Protein AF-A0A378JVA6-F1 (afdb_monomer_lite)

Secondary structure (DSSP, 8-state):
-----HHHHHHHHHHHHHHTT-HHHHHHHHHS-TTGGGT---HHHHHHHHHHHHHHHHHHHHH-TTTHHHHHTTTHHHHSSTT--TT----HHHHHHHHHH-HHHHHHHHHHTTTHHHHHHHHTT-HHHHHHHHHH-HHHHHHHHHSGGGHHHHHHHHTT-HHHHHHHHHH-GGGHHHHHTHHHHHHHHHHHHTT-HHHHHHHHTTS-HHHHHHHHHHHHHHTTTTT-HHHHHHHHHHTGGGHHHHHHHHHHHHHHHS-HHHHHHHHHHHTT-HHHHHHHHHHHHHHHHHHT-HHHHHHHHHHHHHHHHHHTT-HHHHHHHTT--HHHHHHHHHH-HHHHHHH-TTSHHHHHHHHHH---HHHHHHHHHHHHHHHHHSS-HHHHHHHHHHHHHH--TT--HHHHHHHHHHHHHTTSS--HHHHHHHHHHHHHHHHH-TT--HHHHHHHHHHHHHHHH-GGGGGGTTTT-S-TT--THHHHHHHHHHHHHHHHHH-TTS-EEEEETT-TTHHHHHHHHHHHHHHHSEEEEEEEETTEEEEEEEEEEEETTEEEEEEEESS----SSS-HHHHHHHHHHHHHHHHHHHT-SEEEEEEEE----TT---HHHHHHHHHHHHHHHHHTT---SEEEEEEEEETTEEEEEEEE-HHHHHHHSTT-------------------HHHHHHHHHHHHHHHTT-----PPPP-------TTTTTTTTSS--

Organism: NCBI:txid39962

Structure (mmCIF, N/CA/C/O backbone):
data_AF-A0A378JVA6-F1
#
_entry.id   AF-A0A378JVA6-F1
#
loop_
_atom_site.group_PDB
_atom_site.id
_atom_site.type_symbol
_atom_site.label_atom_id
_atom_site.label_alt_id
_atom_site.label_comp_id
_atom_site.label_asym_id
_atom_site.label_entity_id
_atom_site.label_seq_id
_atom_site.pdbx_PDB_ins_code
_atom_site.Cartn_x
_atom_site.Cartn_y
_atom_site.Cartn_z
_atom_site.occupancy
_atom_site.B_iso_or_equiv
_atom_site.auth_seq_id
_atom_site.auth_comp_id
_atom_site.auth_asym_id
_atom_site.auth_atom_id
_atom_site.pdbx_PDB_model_num
ATOM 1 N N . MET A 1 1 ? 30.361 34.821 -40.010 1.00 33.16 1 MET A N 1
ATOM 2 C CA . MET A 1 1 ? 30.694 36.240 -40.259 1.00 33.16 1 MET A CA 1
ATOM 3 C C . MET A 1 1 ? 29.566 36.890 -41.041 1.00 33.16 1 MET A C 1
ATOM 5 O O . MET A 1 1 ? 29.416 36.610 -42.217 1.00 33.16 1 MET A O 1
ATOM 9 N N . PHE A 1 2 ? 28.768 37.726 -40.385 1.00 26.98 2 PHE A N 1
ATOM 10 C CA . PHE A 1 2 ? 27.860 38.675 -41.024 1.00 26.98 2 PHE A CA 1
ATOM 11 C C . PHE A 1 2 ? 27.846 39.904 -40.111 1.00 26.98 2 PHE A C 1
ATOM 13 O O . PHE A 1 2 ? 27.237 39.877 -39.045 1.00 26.98 2 PHE A O 1
ATOM 20 N N . THR A 1 3 ? 28.576 40.959 -40.468 1.00 34.12 3 THR A N 1
ATOM 21 C CA . THR A 1 3 ? 28.448 42.276 -39.829 1.00 34.12 3 THR A CA 1
ATOM 22 C C . THR A 1 3 ? 27.123 42.878 -40.288 1.00 34.12 3 THR A C 1
ATOM 24 O O . THR A 1 3 ? 27.054 43.657 -41.235 1.00 34.12 3 THR A O 1
ATOM 27 N N . ILE A 1 4 ? 26.032 42.439 -39.662 1.00 40.19 4 ILE A N 1
ATOM 28 C CA . ILE A 1 4 ? 24.699 42.987 -39.901 1.00 40.19 4 ILE A CA 1
ATOM 29 C C . ILE A 1 4 ? 24.557 44.230 -39.028 1.00 40.19 4 ILE A C 1
ATOM 31 O O . ILE A 1 4 ? 24.723 44.186 -37.812 1.00 40.19 4 ILE A O 1
ATOM 35 N N . ASN A 1 5 ? 24.265 45.348 -39.685 1.00 45.47 5 ASN A N 1
ATOM 36 C CA . ASN A 1 5 ? 24.016 46.646 -39.075 1.00 45.47 5 ASN A CA 1
ATOM 37 C C . ASN A 1 5 ? 22.934 46.519 -37.980 1.00 45.47 5 ASN A C 1
ATOM 39 O O . ASN A 1 5 ? 21.790 46.167 -38.278 1.00 45.47 5 ASN A O 1
ATOM 43 N N . SER A 1 6 ? 23.294 46.792 -36.720 1.00 47.41 6 SER A N 1
ATOM 44 C CA . SER A 1 6 ? 22.447 46.604 -35.526 1.00 47.41 6 SER A CA 1
ATOM 45 C C . SER A 1 6 ? 21.087 47.305 -35.624 1.00 47.41 6 SER A C 1
ATOM 47 O O . SER A 1 6 ? 20.092 46.831 -35.071 1.00 47.41 6 SER A O 1
ATOM 49 N N . LYS A 1 7 ? 21.013 48.386 -36.407 1.00 53.53 7 LYS A N 1
ATOM 50 C CA . LYS A 1 7 ? 19.783 49.137 -36.676 1.00 53.53 7 LYS A CA 1
ATOM 51 C C . LYS A 1 7 ? 18.721 48.298 -37.401 1.00 53.53 7 LYS A C 1
ATOM 53 O O . LYS A 1 7 ? 17.553 48.345 -37.026 1.00 53.53 7 LYS A O 1
ATOM 58 N N . ASN A 1 8 ? 19.133 47.464 -38.359 1.00 60.69 8 ASN A N 1
ATOM 59 C CA . ASN A 1 8 ? 18.214 46.626 -39.138 1.00 60.69 8 ASN A CA 1
ATOM 60 C C . ASN A 1 8 ? 17.672 45.447 -38.317 1.00 60.69 8 ASN A C 1
ATOM 62 O O . ASN A 1 8 ? 16.541 45.010 -38.535 1.00 60.69 8 ASN A O 1
ATOM 66 N N . ILE A 1 9 ? 18.455 44.946 -37.355 1.00 64.12 9 ILE A N 1
ATOM 67 C CA . ILE A 1 9 ? 18.028 43.874 -36.445 1.00 64.12 9 ILE A CA 1
ATOM 68 C C . ILE A 1 9 ? 16.976 44.408 -35.482 1.00 64.12 9 ILE A C 1
ATOM 70 O O . ILE A 1 9 ? 15.923 43.794 -35.362 1.00 64.12 9 ILE A O 1
ATOM 74 N N . LYS A 1 10 ? 17.213 45.569 -34.856 1.00 71.25 10 LYS A N 1
ATOM 75 C CA . LYS A 1 10 ? 16.255 46.191 -33.931 1.00 71.25 10 LYS A CA 1
ATOM 76 C C . LYS A 1 10 ? 14.887 46.398 -34.585 1.00 71.25 10 LYS A C 1
ATOM 78 O O . LYS A 1 10 ? 13.867 46.046 -34.003 1.00 71.25 10 LYS A O 1
ATOM 83 N N . GLU A 1 11 ? 14.872 46.907 -35.813 1.00 75.06 11 GLU A N 1
ATOM 84 C CA . GLU A 1 11 ? 13.639 47.181 -36.556 1.00 75.06 11 GLU A CA 1
ATOM 85 C C . GLU A 1 11 ? 12.933 45.894 -37.019 1.00 75.06 11 GLU A C 1
ATOM 87 O O . GLU A 1 11 ? 11.714 45.764 -36.902 1.00 75.06 11 GLU A O 1
ATOM 92 N N . SER A 1 12 ? 13.694 44.887 -37.458 1.00 71.12 12 SER A N 1
ATOM 93 C CA . SER A 1 12 ? 13.138 43.577 -37.824 1.00 71.12 12 SER A CA 1
ATOM 94 C C . SER A 1 12 ? 12.568 42.836 -36.611 1.00 71.12 12 SER A C 1
ATOM 96 O O . SER A 1 12 ? 11.476 42.274 -36.692 1.00 71.12 12 SER A O 1
ATOM 98 N N . LEU A 1 13 ? 13.264 42.872 -35.471 1.00 66.31 13 LEU A N 1
ATOM 99 C CA . LEU A 1 13 ? 12.830 42.233 -34.229 1.00 66.31 13 LEU A CA 1
ATOM 100 C C . LEU A 1 13 ? 11.589 42.916 -33.649 1.00 66.31 13 LEU A C 1
ATOM 102 O O . LEU A 1 13 ? 10.654 42.234 -33.241 1.00 66.31 13 LEU A O 1
ATOM 106 N N . PHE A 1 14 ? 11.546 44.250 -33.691 1.00 78.06 14 PHE A N 1
ATOM 107 C CA . PHE A 1 14 ? 10.376 45.040 -33.310 1.00 78.06 14 PHE A CA 1
ATOM 108 C C . PHE A 1 14 ? 9.136 44.628 -34.116 1.00 78.06 14 PHE A C 1
ATOM 110 O O . PHE A 1 14 ? 8.078 44.357 -33.550 1.00 78.06 14 PHE A O 1
ATOM 117 N N . ASN A 1 15 ? 9.282 44.476 -35.434 1.00 71.81 15 ASN A N 1
ATOM 118 C CA . ASN A 1 15 ? 8.188 44.047 -36.304 1.00 71.81 15 ASN A CA 1
ATOM 119 C C . ASN A 1 15 ? 7.745 42.596 -36.043 1.00 71.81 15 ASN A C 1
ATOM 121 O O . ASN A 1 15 ? 6.556 42.293 -36.141 1.00 71.81 15 ASN A O 1
ATOM 125 N N . VAL A 1 16 ? 8.667 41.693 -35.692 1.00 70.31 16 VAL A N 1
ATOM 126 C CA . VAL A 1 16 ? 8.324 40.312 -35.306 1.00 70.31 16 VAL A CA 1
ATOM 127 C C . VAL A 1 16 ? 7.597 40.273 -33.959 1.00 70.31 16 VAL A C 1
ATOM 129 O O . VAL A 1 16 ? 6.631 39.522 -33.823 1.00 70.31 16 VAL A O 1
ATOM 132 N N . LEU A 1 17 ? 8.014 41.083 -32.983 1.00 71.25 17 LEU A N 1
ATOM 133 C CA . LEU A 1 17 ? 7.359 41.182 -31.674 1.00 71.25 17 LEU A CA 1
ATOM 134 C C . LEU A 1 17 ? 5.923 41.697 -31.802 1.00 71.25 17 LEU A C 1
ATOM 136 O O . LEU A 1 17 ? 5.009 41.098 -31.238 1.00 71.25 17 LEU A O 1
ATOM 140 N N . LEU A 1 18 ? 5.715 42.729 -32.626 1.00 72.25 18 LEU A N 1
ATOM 141 C CA . LEU A 1 18 ? 4.381 43.250 -32.927 1.00 72.25 18 LEU A CA 1
ATOM 142 C C . LEU A 1 18 ? 3.489 42.224 -33.634 1.00 72.25 18 LEU A C 1
ATOM 144 O O . LEU A 1 18 ? 2.319 42.095 -33.290 1.00 72.25 18 LEU A O 1
ATOM 148 N N . ARG A 1 19 ? 4.026 41.459 -34.594 1.00 70.88 19 ARG A N 1
ATOM 149 C CA . ARG A 1 19 ? 3.254 40.421 -35.305 1.00 70.88 19 ARG A CA 1
ATOM 150 C C . ARG A 1 19 ? 2.833 39.248 -34.421 1.00 70.88 19 ARG A C 1
ATOM 152 O O . ARG A 1 19 ? 1.882 38.564 -34.771 1.00 70.88 19 ARG A O 1
ATOM 159 N N . ASN A 1 20 ? 3.537 39.010 -33.318 1.00 56.34 20 ASN A N 1
ATOM 160 C CA . ASN A 1 20 ? 3.193 37.978 -32.337 1.00 56.34 20 ASN A CA 1
ATOM 161 C C . ASN A 1 20 ? 2.434 38.549 -31.125 1.00 56.34 20 ASN A C 1
ATOM 163 O O . ASN A 1 20 ? 2.395 37.900 -30.084 1.00 56.34 20 ASN A O 1
ATOM 167 N N . GLU A 1 21 ? 1.888 39.767 -31.240 1.00 78.44 21 GLU A N 1
ATOM 168 C CA . GLU A 1 21 ? 1.099 40.453 -30.202 1.00 78.44 21 GLU A CA 1
ATOM 169 C C . GLU A 1 21 ? 1.834 40.660 -28.861 1.00 78.44 21 GLU A C 1
ATOM 171 O O . GLU A 1 21 ? 1.218 40.959 -27.840 1.00 78.44 21 GLU A O 1
ATOM 176 N N . ASN A 1 22 ? 3.171 40.581 -28.843 1.00 65.56 22 ASN A N 1
ATOM 177 C CA . ASN A 1 22 ? 3.966 40.849 -27.643 1.00 65.56 22 ASN A CA 1
ATOM 178 C C . ASN A 1 22 ? 4.309 42.343 -27.553 1.00 65.56 22 ASN A C 1
ATOM 180 O O . ASN A 1 22 ? 5.448 42.770 -27.762 1.00 65.56 22 ASN A O 1
ATOM 184 N N . ILE A 1 23 ? 3.266 43.138 -27.301 1.00 78.69 23 ILE A N 1
ATOM 185 C CA . ILE A 1 23 ? 3.295 44.605 -27.363 1.00 78.69 23 ILE A CA 1
ATOM 186 C C . ILE A 1 23 ? 4.269 45.184 -26.330 1.00 78.69 23 ILE A C 1
ATOM 188 O O . ILE A 1 23 ? 5.053 46.067 -26.667 1.00 78.69 23 ILE A O 1
ATOM 192 N N . GLN A 1 24 ? 4.296 44.636 -25.112 1.00 72.75 24 GLN A N 1
ATOM 193 C CA . GLN A 1 24 ? 5.167 45.122 -24.041 1.00 72.75 24 GLN A CA 1
ATOM 194 C C . GLN A 1 24 ? 6.657 44.976 -24.397 1.00 72.75 24 GLN A C 1
ATOM 196 O O . GLN A 1 24 ? 7.409 45.945 -24.318 1.00 72.75 24 GLN A O 1
ATOM 201 N N . ALA A 1 25 ? 7.082 43.804 -24.880 1.00 69.62 25 ALA A N 1
ATOM 202 C CA . ALA A 1 25 ? 8.471 43.592 -25.290 1.00 69.62 25 ALA A CA 1
ATOM 203 C C . ALA A 1 25 ? 8.845 44.414 -26.538 1.00 69.62 25 ALA A C 1
ATOM 205 O O . ALA A 1 25 ? 9.992 44.836 -26.683 1.00 69.62 25 ALA A O 1
ATOM 206 N N . ALA A 1 26 ? 7.889 44.665 -27.442 1.00 78.25 26 ALA A N 1
ATOM 207 C CA . ALA A 1 26 ? 8.103 45.556 -28.579 1.00 78.25 26 ALA A CA 1
ATOM 208 C C . ALA A 1 26 ? 8.351 47.002 -28.115 1.00 78.25 26 ALA A C 1
ATOM 210 O O . ALA A 1 26 ? 9.265 47.656 -28.616 1.00 78.25 26 ALA A O 1
ATOM 211 N N . GLU A 1 27 ? 7.578 47.501 -27.149 1.00 77.00 27 GLU A N 1
ATOM 212 C CA . GLU A 1 27 ? 7.748 48.848 -26.593 1.00 77.00 27 GLU A CA 1
ATOM 213 C C . GLU A 1 27 ? 9.054 48.999 -25.805 1.00 77.00 27 GLU A C 1
ATOM 215 O O . GLU A 1 27 ? 9.773 49.981 -26.000 1.00 77.00 27 GLU A O 1
ATOM 220 N N . GLU A 1 28 ? 9.419 48.001 -25.000 1.00 75.94 28 GLU A N 1
ATOM 221 C CA . GLU A 1 28 ? 10.712 47.949 -24.308 1.00 75.94 28 GLU A CA 1
ATOM 222 C C . GLU A 1 28 ? 11.878 47.963 -25.312 1.00 75.94 28 GLU A C 1
ATOM 224 O O . GLU A 1 28 ? 12.799 48.776 -25.194 1.00 75.94 28 GLU A O 1
ATOM 229 N N . LEU A 1 29 ? 11.800 47.150 -26.376 1.00 76.19 29 LEU A N 1
ATOM 230 C CA . LEU A 1 29 ? 12.808 47.129 -27.437 1.00 76.19 29 LEU A CA 1
ATOM 231 C C . LEU A 1 29 ? 12.879 48.471 -28.175 1.00 76.19 29 LEU A C 1
ATOM 233 O O . LEU A 1 29 ? 13.971 48.951 -28.472 1.00 76.19 29 LEU A O 1
ATOM 237 N N . LYS A 1 30 ? 11.737 49.100 -28.477 1.00 83.12 30 LYS A N 1
ATOM 238 C CA . LYS A 1 30 ? 11.675 50.401 -29.161 1.00 83.12 30 LYS A CA 1
ATOM 239 C C . LYS A 1 30 ? 12.437 51.468 -28.378 1.00 83.12 30 LYS A C 1
ATOM 241 O O . LYS A 1 30 ? 13.237 52.193 -28.977 1.00 83.12 30 LYS A O 1
ATOM 246 N N . ASN A 1 31 ? 12.244 51.495 -27.062 1.00 79.12 31 ASN A N 1
ATOM 247 C CA . ASN A 1 31 ? 12.759 52.532 -26.174 1.00 79.12 31 ASN A CA 1
ATOM 248 C C . ASN A 1 31 ? 14.213 52.303 -25.713 1.00 79.12 31 ASN A C 1
ATOM 250 O O . ASN A 1 31 ? 14.855 53.261 -25.294 1.00 79.12 31 ASN A O 1
ATOM 254 N N . ALA A 1 32 ? 14.763 51.090 -25.846 1.00 71.94 32 ALA A N 1
ATOM 255 C CA . ALA A 1 32 ? 16.140 50.783 -25.440 1.00 71.94 32 ALA A CA 1
ATOM 256 C C . ALA A 1 32 ? 17.209 51.506 -26.291 1.00 71.94 32 ALA A C 1
ATOM 258 O O . ALA A 1 32 ? 17.144 51.499 -27.531 1.00 71.94 32 ALA A O 1
ATOM 259 N N . HIS A 1 33 ? 18.230 52.092 -25.656 1.00 73.25 33 HIS A N 1
ATOM 260 C CA . HIS A 1 33 ? 19.346 52.742 -26.358 1.00 73.25 33 HIS A CA 1
ATOM 261 C C . HIS A 1 33 ? 20.242 51.695 -27.074 1.00 73.25 33 HIS A C 1
ATOM 263 O O . HIS A 1 33 ? 20.339 50.562 -26.605 1.00 73.25 33 HIS A O 1
ATOM 269 N N . PRO A 1 34 ? 20.925 52.009 -28.201 1.00 59.56 34 PRO A N 1
ATOM 270 C CA . PRO A 1 34 ? 21.742 51.029 -28.939 1.00 59.56 34 PRO A CA 1
ATOM 271 C C . PRO A 1 34 ? 22.851 50.353 -28.115 1.00 59.56 34 PRO A C 1
ATOM 273 O O . PRO A 1 34 ? 23.242 49.234 -28.430 1.00 59.56 34 PRO A O 1
ATOM 276 N N . GLU A 1 35 ? 23.333 51.015 -27.062 1.00 55.09 35 GLU A N 1
ATOM 277 C CA . GLU A 1 35 ? 24.362 50.500 -26.147 1.00 55.09 35 GLU A CA 1
ATOM 278 C C . GLU A 1 35 ? 23.767 49.658 -25.003 1.00 55.09 35 GLU A C 1
ATOM 280 O O . GLU A 1 35 ? 24.409 48.737 -24.507 1.00 55.09 35 GLU A O 1
ATOM 285 N N . GLU A 1 36 ? 22.498 49.885 -24.653 1.00 56.59 36 GLU A N 1
ATOM 286 C CA . GLU A 1 36 ? 21.727 49.072 -23.698 1.00 56.59 36 GLU A CA 1
ATOM 287 C C . GLU A 1 36 ? 21.143 47.813 -24.356 1.00 56.59 36 GLU A C 1
ATOM 289 O O . GLU A 1 36 ? 20.675 46.897 -23.681 1.00 56.59 36 GLU A O 1
ATOM 294 N N . PHE A 1 37 ? 21.213 47.734 -25.687 1.00 52.78 37 PHE A N 1
ATOM 295 C CA . PHE A 1 37 ? 20.694 46.633 -26.494 1.00 52.78 37 PHE A CA 1
ATOM 296 C C . PHE A 1 37 ? 21.297 45.270 -26.113 1.00 52.78 37 PHE A C 1
ATOM 298 O O . PHE A 1 37 ? 20.642 44.245 -26.277 1.00 52.78 37 PHE A O 1
ATOM 305 N N . ALA A 1 38 ? 22.520 45.250 -25.571 1.00 51.66 38 ALA A N 1
ATOM 306 C CA . ALA A 1 38 ? 23.167 44.041 -25.057 1.00 51.66 38 ALA A CA 1
ATOM 307 C C . ALA A 1 38 ? 22.721 43.658 -23.629 1.00 51.66 38 ALA A C 1
ATOM 309 O O . ALA A 1 38 ? 22.858 42.501 -23.244 1.00 51.66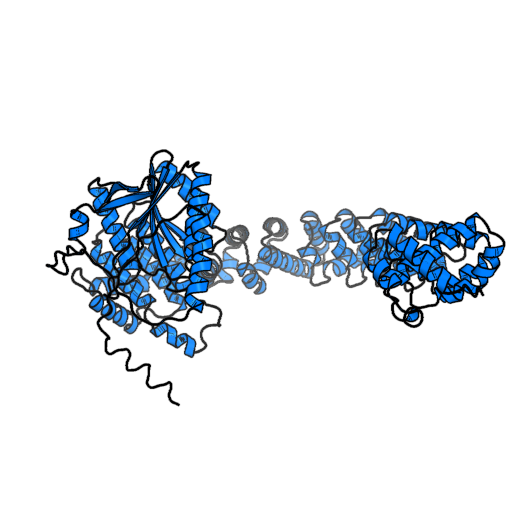 38 ALA A O 1
ATOM 310 N N . ALA A 1 39 ? 22.176 44.602 -22.854 1.00 48.22 39 ALA A N 1
ATOM 311 C CA . ALA A 1 39 ? 21.758 44.396 -21.465 1.00 48.22 39 ALA A CA 1
ATOM 312 C C . ALA A 1 39 ? 20.259 44.059 -21.326 1.00 48.22 39 ALA A C 1
ATOM 314 O O . ALA A 1 39 ? 19.874 43.384 -20.377 1.00 48.22 39 ALA A O 1
ATOM 315 N N . VAL A 1 40 ? 19.417 44.446 -22.294 1.00 49.78 40 VAL A N 1
ATOM 316 C CA . VAL A 1 40 ? 17.966 44.139 -22.33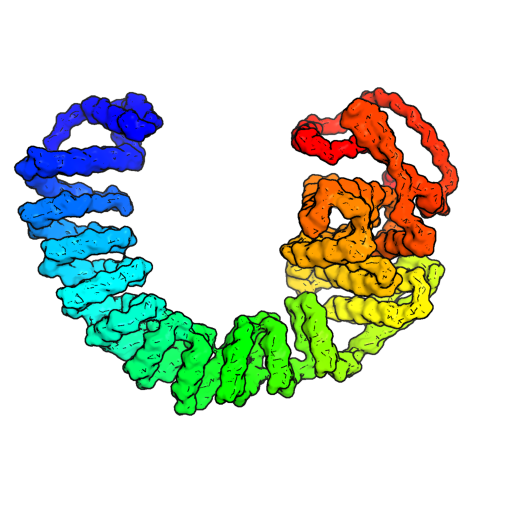0 1.00 49.78 40 VAL A CA 1
ATOM 317 C C . VAL A 1 40 ? 17.683 42.731 -22.897 1.00 49.78 40 VAL A C 1
ATOM 319 O O . VAL A 1 40 ? 16.608 42.440 -23.414 1.00 49.78 40 VAL A O 1
ATOM 322 N N . PHE A 1 41 ? 18.636 41.802 -22.801 1.00 53.22 41 PHE A N 1
ATOM 323 C CA . PHE A 1 41 ? 18.403 40.402 -23.163 1.00 53.22 41 PHE A CA 1
ATOM 324 C C . PHE A 1 41 ? 17.646 39.687 -22.040 1.00 53.22 41 PHE A C 1
ATOM 326 O O . PHE A 1 41 ? 18.218 38.937 -21.255 1.00 53.22 41 PHE A O 1
ATOM 333 N N . SER A 1 42 ? 16.334 39.914 -21.968 1.00 56.28 42 SER A N 1
ATOM 334 C CA . SER A 1 42 ? 15.452 39.041 -21.197 1.00 56.28 42 SER A CA 1
ATOM 335 C C . SER A 1 42 ? 15.392 37.649 -21.844 1.00 56.28 42 SER A C 1
ATOM 337 O O . SER A 1 42 ? 15.552 37.493 -23.060 1.00 56.28 42 SER A O 1
ATOM 339 N N . GLU A 1 43 ? 15.128 36.627 -21.031 1.00 49.91 43 GLU A N 1
ATOM 340 C CA . GLU A 1 43 ? 14.950 35.222 -21.443 1.00 49.91 43 GLU A CA 1
ATOM 341 C C . GLU A 1 43 ? 13.940 35.080 -22.613 1.00 49.91 43 GLU A C 1
ATOM 343 O O . GLU A 1 43 ? 14.089 34.255 -23.523 1.00 49.91 43 GLU A O 1
ATOM 348 N N . SER A 1 44 ? 12.959 35.987 -22.668 1.00 49.25 44 SER A N 1
ATOM 349 C CA . SER A 1 44 ? 11.952 36.114 -23.727 1.00 49.25 44 SER A CA 1
ATOM 350 C C . SER A 1 44 ? 12.533 36.515 -25.092 1.00 49.25 44 SER A C 1
ATOM 352 O O . SER A 1 44 ? 12.099 35.996 -26.122 1.00 49.25 44 SER A O 1
ATOM 354 N N . ILE A 1 45 ? 13.528 37.408 -25.139 1.00 53.69 45 ILE A N 1
ATOM 355 C CA . ILE A 1 45 ? 14.150 37.866 -26.395 1.00 53.69 45 ILE A CA 1
ATOM 356 C C . ILE A 1 45 ? 15.142 36.827 -26.926 1.00 53.69 45 ILE A C 1
ATOM 358 O O . ILE A 1 45 ? 15.189 36.600 -28.137 1.00 53.69 45 ILE A O 1
ATOM 362 N N . GLN A 1 46 ? 15.862 36.126 -26.044 1.00 53.62 46 GLN A N 1
ATOM 363 C CA . GLN A 1 46 ? 16.701 34.984 -26.434 1.00 53.62 46 GLN A CA 1
ATOM 364 C C . GLN A 1 46 ? 15.856 33.876 -27.076 1.00 53.62 46 GLN A C 1
ATOM 366 O O . GLN A 1 46 ? 16.183 33.400 -28.161 1.00 53.62 46 GLN A O 1
ATOM 371 N N . THR A 1 47 ? 14.702 33.561 -26.481 1.00 49.59 47 THR A N 1
ATOM 372 C CA . THR A 1 47 ? 13.709 32.618 -27.022 1.00 49.59 47 THR A CA 1
ATOM 373 C C . THR A 1 47 ? 13.235 33.014 -28.428 1.00 49.59 47 THR A C 1
ATOM 375 O O . THR A 1 47 ? 13.098 32.163 -29.310 1.00 49.59 47 THR A O 1
ATOM 378 N N . ILE A 1 48 ? 12.995 34.306 -28.673 1.00 54.28 48 ILE A N 1
ATOM 379 C CA . ILE A 1 48 ? 12.521 34.811 -29.971 1.00 54.28 48 ILE A CA 1
ATOM 380 C C . ILE A 1 48 ? 13.643 34.820 -31.011 1.00 54.28 48 ILE A C 1
ATOM 382 O O . ILE A 1 48 ? 13.427 34.356 -32.128 1.00 54.28 48 ILE A O 1
ATOM 386 N N . MET A 1 49 ? 14.847 35.265 -30.651 1.00 51.56 49 MET A N 1
ATOM 387 C CA . MET A 1 49 ? 16.026 35.215 -31.523 1.00 51.56 49 MET A CA 1
ATOM 388 C C . MET A 1 49 ? 16.402 33.782 -31.898 1.00 51.56 49 MET A C 1
ATOM 390 O O . MET A 1 49 ? 16.759 33.527 -33.047 1.00 51.56 49 MET A O 1
ATOM 394 N N . LEU A 1 50 ? 16.258 32.825 -30.980 1.00 53.00 50 LEU A N 1
ATOM 395 C CA . LEU A 1 50 ? 16.469 31.411 -31.272 1.00 53.00 50 LEU A CA 1
ATOM 396 C C . LEU A 1 50 ? 15.366 30.847 -32.181 1.00 53.00 50 LEU A C 1
ATOM 398 O O . LEU A 1 50 ? 15.679 30.122 -33.118 1.00 53.00 50 LEU A O 1
ATOM 402 N N . ARG A 1 51 ? 14.088 31.217 -31.983 1.00 51.25 51 ARG A N 1
ATOM 403 C CA . ARG A 1 51 ? 12.978 30.841 -32.888 1.00 51.25 51 ARG A CA 1
ATOM 404 C C . ARG A 1 51 ? 13.151 31.419 -34.286 1.00 51.25 51 ARG A C 1
ATOM 406 O O . ARG A 1 51 ? 12.913 30.711 -35.260 1.00 51.25 51 ARG A O 1
ATOM 413 N N . ILE A 1 52 ? 13.592 32.671 -34.388 1.00 55.16 52 ILE A N 1
ATOM 414 C CA . ILE A 1 52 ? 13.965 33.305 -35.655 1.00 55.16 52 ILE A CA 1
ATOM 415 C C . ILE A 1 52 ? 15.157 32.566 -36.255 1.00 55.16 52 ILE A C 1
ATOM 417 O O . ILE A 1 52 ? 15.115 32.243 -37.432 1.00 55.16 52 ILE A O 1
ATOM 421 N N . SER A 1 53 ? 16.165 32.206 -35.461 1.00 55.69 53 SER A N 1
ATOM 422 C CA . SER A 1 53 ? 17.331 31.465 -35.949 1.00 55.69 53 SER A CA 1
ATOM 423 C C . SER A 1 53 ? 16.950 30.066 -36.429 1.00 55.69 53 SER A C 1
ATOM 425 O O . SER A 1 53 ? 17.405 29.665 -37.487 1.00 55.69 53 SER A O 1
ATOM 427 N N . LEU A 1 54 ? 16.057 29.348 -35.743 1.00 54.72 54 LEU A N 1
ATOM 428 C CA . LEU A 1 54 ? 15.507 28.050 -36.157 1.00 54.72 54 LEU A CA 1
ATOM 429 C C . LEU A 1 54 ? 14.612 28.164 -37.395 1.00 54.72 54 LEU A C 1
ATOM 431 O O . LEU A 1 54 ? 14.692 27.318 -38.281 1.00 54.72 54 LEU A O 1
ATOM 435 N N . ALA A 1 55 ? 13.782 29.205 -37.489 1.00 55.88 55 ALA A N 1
ATOM 436 C CA . ALA A 1 55 ? 12.955 29.476 -38.663 1.00 55.88 55 ALA A CA 1
ATOM 437 C C . ALA A 1 55 ? 13.812 29.861 -39.877 1.00 55.88 55 ALA A C 1
ATOM 439 O O . ALA A 1 55 ? 13.593 29.340 -40.966 1.00 55.88 55 ALA A O 1
ATOM 440 N N . MET A 1 56 ? 14.831 30.700 -39.676 1.00 55.59 56 MET A N 1
ATOM 441 C CA . MET A 1 56 ? 15.838 31.041 -40.678 1.00 55.59 56 MET A CA 1
ATOM 442 C C . MET A 1 56 ? 16.679 29.828 -41.044 1.00 55.59 56 MET A C 1
ATOM 444 O O . MET A 1 56 ? 16.984 29.650 -42.207 1.00 55.59 56 MET A O 1
ATOM 448 N N . THR A 1 57 ? 17.000 28.954 -40.095 1.00 59.25 57 THR A N 1
ATOM 449 C CA . THR A 1 57 ? 17.732 27.710 -40.343 1.00 59.25 57 THR A CA 1
ATOM 450 C C . THR A 1 57 ? 16.882 26.757 -41.184 1.00 59.25 57 THR A C 1
ATOM 452 O O . THR A 1 57 ? 17.349 26.288 -42.213 1.00 59.25 57 THR A O 1
ATOM 455 N N . ARG A 1 58 ? 15.602 26.546 -40.840 1.00 57.19 58 ARG A N 1
ATOM 456 C CA . ARG A 1 58 ? 14.639 25.777 -41.654 1.00 57.19 58 ARG A CA 1
ATOM 457 C C . ARG A 1 58 ? 14.462 26.368 -43.057 1.00 57.19 58 ARG A C 1
ATOM 459 O O . ARG A 1 58 ? 14.423 25.621 -44.028 1.00 57.19 58 ARG A O 1
ATOM 466 N N . TRP A 1 59 ? 14.371 27.693 -43.166 1.00 67.56 59 TRP A N 1
ATOM 467 C CA . TRP A 1 59 ? 14.254 28.398 -44.443 1.00 67.56 59 TRP A CA 1
ATOM 468 C C . TRP A 1 59 ? 15.538 28.294 -45.279 1.00 67.56 59 TRP A C 1
ATOM 470 O O . TRP A 1 59 ? 15.477 27.911 -46.441 1.00 67.56 59 TRP A O 1
ATOM 480 N N . CYS A 1 60 ? 16.707 28.524 -44.679 1.00 56.62 60 CYS A N 1
ATOM 481 C CA . CYS A 1 60 ? 18.010 28.375 -45.325 1.00 56.62 60 CYS A CA 1
ATOM 482 C C . CYS A 1 60 ? 18.273 26.928 -45.759 1.00 56.62 60 CYS A C 1
ATOM 484 O O . CYS A 1 60 ? 18.776 26.722 -46.856 1.00 56.62 60 CYS A O 1
ATOM 486 N N . PHE A 1 61 ? 17.887 25.922 -44.966 1.00 61.06 61 PHE A N 1
ATOM 487 C CA . PHE A 1 61 ? 18.012 24.514 -45.366 1.00 61.06 61 PHE A CA 1
ATOM 488 C C . PHE A 1 61 ? 17.109 24.156 -46.548 1.00 61.06 61 PHE A C 1
ATOM 490 O O . PHE A 1 61 ? 17.491 23.328 -47.372 1.00 61.06 61 PHE A O 1
ATOM 497 N N . LYS A 1 62 ? 15.934 24.788 -46.654 1.00 62.72 62 LYS A N 1
ATOM 498 C CA . LYS A 1 62 ? 15.006 24.577 -47.768 1.00 62.72 62 LYS A CA 1
ATOM 499 C C . LYS A 1 62 ? 15.469 25.265 -49.058 1.00 62.72 62 LYS A C 1
ATOM 501 O O . LYS A 1 62 ? 15.379 24.667 -50.123 1.00 62.72 62 LYS A O 1
ATOM 506 N N . GLU A 1 63 ? 15.948 26.502 -48.963 1.00 63.75 63 GLU A N 1
ATOM 507 C CA . GLU A 1 63 ? 16.211 27.358 -50.131 1.00 63.75 63 GLU A CA 1
ATOM 508 C C . GLU A 1 63 ? 17.701 27.403 -50.540 1.00 63.75 63 GLU A C 1
ATOM 510 O O . GLU A 1 63 ? 18.016 27.696 -51.692 1.00 63.75 63 GLU A O 1
ATOM 515 N N . PHE A 1 64 ? 18.636 27.092 -49.628 1.00 66.75 64 PHE A N 1
ATOM 516 C CA . PHE A 1 64 ? 20.086 27.303 -49.797 1.00 66.75 64 PHE A CA 1
ATOM 517 C C . PHE A 1 64 ? 20.966 26.147 -49.253 1.00 66.75 64 PHE A C 1
ATOM 519 O O . PHE A 1 64 ? 21.873 26.366 -48.442 1.00 66.75 64 PHE A O 1
ATOM 526 N N . PRO A 1 65 ? 20.773 24.894 -49.713 1.00 57.12 65 PRO A N 1
ATOM 527 C CA . PRO A 1 65 ? 21.457 23.717 -49.160 1.00 57.12 65 PRO A CA 1
ATOM 528 C C . PRO A 1 65 ? 22.990 23.725 -49.330 1.00 57.12 65 PRO A C 1
ATOM 530 O O . PRO A 1 65 ? 23.698 23.056 -48.577 1.00 57.12 65 PRO A O 1
ATOM 533 N N . ALA A 1 66 ? 23.532 24.483 -50.291 1.00 59.97 66 ALA A N 1
ATOM 534 C CA . ALA A 1 66 ? 24.977 24.606 -50.496 1.00 59.97 66 ALA A CA 1
ATOM 535 C C . ALA A 1 66 ? 25.649 25.508 -49.443 1.00 59.97 66 ALA A C 1
ATOM 537 O O . ALA A 1 66 ? 26.707 25.149 -48.929 1.00 59.97 66 ALA A O 1
ATOM 538 N N . GLN A 1 67 ? 25.023 26.634 -49.075 1.00 58.97 67 GLN A N 1
ATOM 539 C CA . GLN A 1 67 ? 25.543 27.561 -48.060 1.00 58.97 67 GLN A CA 1
ATOM 540 C C . GLN A 1 67 ? 25.443 26.992 -46.635 1.00 58.97 67 GLN A C 1
ATOM 542 O O . GLN A 1 67 ? 26.267 27.300 -45.775 1.00 58.97 67 GLN A O 1
ATOM 547 N N . CYS A 1 68 ? 24.477 26.108 -46.377 1.00 54.75 68 CYS A N 1
ATOM 548 C CA . CYS A 1 68 ? 24.331 25.459 -45.076 1.00 54.75 68 CYS A CA 1
ATOM 549 C C . CYS A 1 68 ? 25.529 24.581 -44.665 1.00 54.75 68 CYS A C 1
ATOM 551 O O . CYS A 1 68 ? 25.725 24.385 -43.467 1.00 54.75 68 CYS A O 1
ATOM 553 N N . ARG A 1 69 ? 26.359 24.111 -45.613 1.00 56.56 69 ARG A N 1
ATOM 554 C CA . ARG A 1 69 ? 27.580 23.333 -45.309 1.00 56.56 69 ARG A CA 1
ATOM 555 C C . ARG A 1 69 ? 28.620 24.132 -44.517 1.00 56.56 69 ARG A C 1
ATOM 557 O O . ARG A 1 69 ? 29.360 23.568 -43.716 1.00 56.56 69 ARG A O 1
ATOM 564 N N . GLU A 1 70 ? 28.668 25.444 -44.724 1.00 58.12 70 GLU A N 1
ATOM 565 C CA . GLU A 1 70 ? 29.619 26.331 -44.046 1.00 58.12 70 GLU A CA 1
ATOM 566 C C . GLU A 1 70 ? 29.141 26.670 -42.623 1.00 58.12 70 GLU A C 1
ATOM 568 O O . GLU A 1 70 ? 29.929 26.713 -41.683 1.00 58.12 70 GLU A O 1
ATOM 573 N N . ILE A 1 71 ? 27.823 26.800 -42.430 1.00 55.66 71 ILE A N 1
ATOM 574 C CA . ILE A 1 71 ? 27.204 26.977 -41.106 1.00 55.66 71 ILE A CA 1
ATOM 575 C C . ILE A 1 71 ? 27.337 25.698 -40.266 1.00 55.66 71 ILE A C 1
ATOM 577 O O . ILE A 1 71 ? 27.613 25.780 -39.068 1.00 55.66 71 ILE A O 1
ATOM 581 N N . SER A 1 72 ? 27.199 24.512 -40.877 1.00 53.00 72 SER A N 1
ATOM 582 C CA . SER A 1 72 ? 27.341 23.242 -40.156 1.00 53.00 72 SER A CA 1
ATOM 583 C C . SER A 1 72 ? 28.732 23.029 -39.558 1.00 53.00 72 SER A C 1
ATOM 585 O O . SER A 1 72 ? 28.837 22.425 -38.495 1.00 53.00 72 SER A O 1
ATOM 587 N N . ALA A 1 73 ? 29.780 23.590 -40.171 1.00 60.44 73 ALA A N 1
ATOM 588 C CA . ALA A 1 73 ? 31.149 23.509 -39.657 1.00 60.44 73 ALA A CA 1
ATOM 589 C C . ALA A 1 73 ? 31.353 24.271 -38.329 1.00 60.44 73 ALA A C 1
ATOM 591 O O . ALA A 1 73 ? 32.276 23.964 -37.579 1.00 60.44 73 ALA A O 1
ATOM 592 N N . HIS A 1 74 ? 30.487 25.242 -38.014 1.00 59.62 74 HIS A N 1
ATOM 593 C CA . HIS A 1 74 ? 30.585 26.070 -36.806 1.00 59.62 74 HIS A CA 1
ATOM 594 C C . HIS A 1 74 ? 29.550 25.724 -35.725 1.00 59.62 74 HIS A C 1
ATOM 596 O O . HIS A 1 74 ? 29.670 26.180 -34.590 1.00 59.62 74 HIS A O 1
ATOM 602 N N . LEU A 1 75 ? 28.539 24.909 -36.036 1.00 56.62 75 LEU A N 1
ATOM 603 C CA . LEU A 1 75 ? 27.469 24.568 -35.095 1.00 56.62 75 LEU A CA 1
ATOM 604 C C . LEU A 1 75 ? 27.899 23.736 -33.868 1.00 56.62 75 LEU A C 1
ATOM 606 O O . LEU A 1 75 ? 27.269 23.921 -32.828 1.00 56.62 75 LEU A O 1
ATOM 610 N N . PRO A 1 76 ? 28.953 22.888 -33.902 1.00 53.31 76 PRO A N 1
ATOM 611 C CA . PRO A 1 76 ? 29.477 22.259 -32.686 1.00 53.31 76 PRO A CA 1
ATOM 612 C C . PRO A 1 76 ? 29.765 23.267 -31.563 1.00 53.31 76 PRO A C 1
ATOM 614 O O . PRO A 1 76 ? 29.445 23.004 -30.410 1.00 53.31 76 PRO A O 1
ATOM 617 N N . GLN A 1 77 ? 30.248 24.467 -31.911 1.00 57.06 77 GLN A N 1
ATOM 618 C CA . GLN A 1 77 ? 30.502 25.558 -30.958 1.00 57.06 77 GLN A CA 1
ATOM 619 C C . GLN A 1 77 ? 29.216 26.224 -30.433 1.00 57.06 77 GLN A C 1
ATOM 621 O O . GLN A 1 77 ? 29.235 26.859 -29.382 1.00 57.06 77 GLN A O 1
ATOM 626 N N . PHE A 1 78 ? 28.096 26.105 -31.154 1.00 55.19 78 PHE A N 1
ATOM 627 C CA . PHE A 1 78 ? 26.784 26.581 -30.701 1.00 55.19 78 PHE A CA 1
ATOM 628 C C . PHE A 1 78 ? 26.080 25.571 -29.791 1.00 55.19 78 PHE A C 1
ATOM 630 O O . PHE A 1 78 ? 25.312 25.977 -28.923 1.00 55.19 78 PHE A O 1
ATOM 637 N N . ILE A 1 79 ? 26.329 24.274 -29.991 1.00 53.41 79 ILE A N 1
ATOM 638 C CA . ILE A 1 79 ? 25.715 23.187 -29.218 1.00 53.41 79 ILE A CA 1
ATOM 639 C C . ILE A 1 79 ? 26.435 22.982 -27.877 1.00 53.41 79 ILE A C 1
ATOM 641 O O . ILE A 1 79 ? 25.764 22.710 -26.888 1.00 53.41 79 ILE A O 1
ATOM 645 N N . SER A 1 80 ? 27.751 23.221 -27.816 1.00 48.88 80 SER A N 1
ATOM 646 C CA . SER A 1 80 ? 28.569 23.069 -26.600 1.00 48.88 80 SER A CA 1
ATOM 647 C C . SER A 1 80 ? 28.415 24.192 -25.560 1.00 48.88 80 SER A C 1
ATOM 649 O O . SER A 1 80 ? 29.124 24.201 -24.556 1.00 48.88 80 SER A O 1
ATOM 651 N N . ASN A 1 81 ? 27.559 25.189 -25.801 1.00 45.16 81 ASN A N 1
ATOM 652 C CA . ASN A 1 81 ? 27.306 26.263 -24.840 1.00 45.16 81 ASN A CA 1
ATOM 653 C C . ASN A 1 81 ? 26.147 25.874 -23.909 1.00 45.16 81 ASN A C 1
ATOM 655 O O . ASN A 1 81 ? 25.090 25.457 -24.378 1.00 45.16 81 ASN A O 1
ATOM 659 N N . GLU A 1 82 ? 26.317 26.096 -22.599 1.00 46.25 82 GLU A N 1
ATOM 660 C CA . GLU A 1 82 ? 25.392 25.763 -21.489 1.00 46.25 82 GLU A CA 1
ATOM 661 C C . GLU A 1 82 ? 23.956 26.344 -21.599 1.00 46.25 82 GLU A C 1
ATOM 663 O O . GLU A 1 82 ? 23.136 26.161 -20.705 1.00 46.25 82 GLU A O 1
ATOM 668 N N . TYR A 1 83 ? 23.608 27.008 -22.703 1.00 46.56 83 TYR A N 1
ATOM 669 C CA . TYR A 1 83 ? 22.335 27.695 -22.938 1.00 46.56 83 TYR A CA 1
ATOM 670 C C . TYR A 1 83 ? 21.262 26.844 -23.640 1.00 46.56 83 TYR A C 1
ATOM 672 O O . TYR A 1 83 ? 20.218 27.369 -24.033 1.00 46.56 83 TYR A O 1
ATOM 680 N N . PHE A 1 84 ? 21.467 25.532 -23.798 1.00 50.47 84 PHE A N 1
ATOM 681 C CA . PHE A 1 84 ? 20.403 24.626 -24.246 1.00 50.47 84 PHE A CA 1
ATOM 682 C C . PHE A 1 84 ? 19.388 24.385 -23.115 1.00 50.47 84 PHE A C 1
ATOM 684 O O . PHE A 1 84 ? 19.413 23.346 -22.443 1.00 50.47 84 PHE A O 1
ATOM 691 N N . ASP A 1 85 ? 18.494 25.363 -22.936 1.00 51.03 85 ASP A N 1
ATOM 692 C CA . ASP A 1 85 ? 17.310 25.298 -22.075 1.00 51.03 85 ASP A CA 1
ATOM 693 C C . ASP A 1 85 ? 16.506 24.007 -22.349 1.00 51.03 85 ASP A C 1
ATOM 695 O O . ASP A 1 85 ? 16.530 23.402 -23.427 1.00 51.03 85 ASP A O 1
ATOM 699 N N . GLU A 1 86 ? 15.809 23.549 -21.321 1.00 50.88 86 GLU A N 1
ATOM 700 C CA . GLU A 1 86 ? 15.114 22.274 -21.203 1.00 50.88 86 GLU A CA 1
ATOM 701 C C . GLU A 1 86 ? 14.052 22.027 -22.297 1.00 50.88 86 GLU A C 1
ATOM 703 O O . GLU A 1 86 ? 13.612 20.895 -22.487 1.00 50.88 86 GLU A O 1
ATOM 708 N N . ARG A 1 87 ? 13.682 23.053 -23.071 1.00 53.88 87 ARG A N 1
ATOM 709 C CA . ARG A 1 87 ? 12.593 23.034 -24.060 1.00 53.88 87 ARG A CA 1
ATOM 710 C C . ARG A 1 87 ? 13.018 22.850 -25.521 1.00 53.88 87 ARG A C 1
ATOM 712 O O . ARG A 1 87 ? 12.148 22.840 -26.394 1.00 53.88 87 ARG A O 1
ATOM 719 N N . TRP A 1 88 ? 14.308 22.693 -25.816 1.00 60.91 88 TRP A N 1
ATOM 720 C CA . TRP A 1 88 ? 14.809 22.794 -27.192 1.00 60.91 88 TRP A CA 1
ATOM 721 C C . TRP A 1 88 ? 15.389 21.476 -27.715 1.00 60.91 88 TRP A C 1
ATOM 723 O O . TRP A 1 88 ? 16.415 20.995 -27.240 1.00 60.91 88 TRP A O 1
ATOM 733 N N . TYR A 1 89 ? 14.747 20.922 -28.745 1.00 63.16 89 TYR A N 1
ATOM 734 C CA . TYR A 1 89 ? 15.272 19.822 -29.559 1.00 63.16 89 TYR A CA 1
ATOM 735 C C . TYR A 1 89 ? 15.621 20.377 -30.930 1.00 63.16 89 TYR A C 1
ATOM 737 O O . TYR A 1 89 ? 14.876 21.208 -31.463 1.00 63.16 89 TYR A O 1
ATOM 745 N N . LEU A 1 90 ? 16.706 19.890 -31.535 1.00 66.81 90 LEU A N 1
ATOM 746 C CA . LEU A 1 90 ? 16.826 20.013 -32.982 1.00 66.81 90 LEU A CA 1
ATOM 747 C C . LEU A 1 90 ? 15.591 19.342 -33.606 1.00 66.81 90 LEU A C 1
ATOM 749 O O . LEU A 1 90 ? 15.309 18.191 -33.266 1.00 66.81 90 LEU A O 1
ATOM 753 N N . PRO A 1 91 ? 14.843 20.031 -34.487 1.00 70.56 91 PRO A N 1
ATOM 754 C CA . PRO A 1 91 ? 13.768 19.393 -35.225 1.00 70.56 91 PRO A CA 1
ATOM 755 C C . PRO A 1 91 ? 14.294 18.143 -35.931 1.00 70.56 91 PRO A C 1
ATOM 757 O O . PRO A 1 91 ? 15.373 18.193 -36.533 1.00 70.56 91 PRO A O 1
ATOM 760 N N . SER A 1 92 ? 13.536 17.049 -35.846 1.00 68.19 92 SER A N 1
ATOM 761 C CA . SER A 1 92 ? 13.877 15.747 -36.437 1.00 68.19 92 SER A CA 1
ATOM 762 C C . SER A 1 92 ? 14.361 15.863 -37.886 1.00 68.19 92 SER A C 1
ATOM 764 O O . SER A 1 92 ? 15.312 15.193 -38.274 1.00 68.19 92 SER A O 1
ATOM 766 N N . GLU A 1 93 ? 13.795 16.804 -38.646 1.00 76.56 93 GLU A N 1
ATOM 767 C CA . GLU A 1 93 ? 14.071 17.060 -40.056 1.00 76.56 93 GLU A CA 1
ATOM 768 C C . GLU A 1 93 ? 15.446 17.695 -40.287 1.00 76.56 93 GLU A C 1
ATOM 770 O O . GLU A 1 93 ? 16.147 17.337 -41.232 1.00 76.56 93 GLU A O 1
ATOM 775 N N . VAL A 1 94 ? 15.854 18.630 -39.420 1.00 76.88 94 VAL A N 1
ATOM 776 C CA . VAL A 1 94 ? 17.177 19.273 -39.514 1.00 76.88 94 VAL A CA 1
ATOM 777 C C . VAL A 1 94 ? 18.254 18.239 -39.237 1.00 76.88 94 VAL A C 1
ATOM 779 O O . VAL A 1 94 ? 19.272 18.190 -39.921 1.00 76.88 94 VAL A O 1
ATOM 782 N N . LEU A 1 95 ? 18.010 17.381 -38.254 1.00 73.81 95 LEU A N 1
ATOM 783 C CA . LEU A 1 95 ? 18.972 16.374 -37.859 1.00 73.81 95 LEU A CA 1
ATOM 784 C C . LEU A 1 95 ? 19.015 15.189 -38.824 1.00 73.81 95 LEU A C 1
ATOM 786 O O . LEU A 1 95 ? 20.104 14.705 -39.107 1.00 73.81 95 LEU A O 1
ATOM 790 N N . HIS A 1 96 ? 17.877 14.793 -39.402 1.00 75.19 96 HIS A N 1
ATOM 791 C CA . HIS A 1 96 ? 17.828 13.864 -40.534 1.00 75.19 96 HIS A CA 1
ATOM 792 C C . HIS A 1 96 ? 18.647 14.388 -41.711 1.00 75.19 96 HIS A C 1
ATOM 794 O O . HIS A 1 96 ? 19.493 13.671 -42.240 1.00 75.19 96 HIS A O 1
ATOM 800 N N . PHE A 1 97 ? 18.438 15.651 -42.099 1.00 80.81 97 PHE A N 1
ATOM 801 C CA . PHE A 1 97 ? 19.219 16.271 -43.167 1.00 80.81 97 PHE A CA 1
ATOM 802 C C . PHE A 1 97 ? 20.715 16.233 -42.843 1.00 80.81 97 PHE A C 1
ATOM 804 O O . PHE A 1 97 ? 21.531 15.867 -43.681 1.00 80.81 97 PHE A O 1
ATOM 811 N N . TRP A 1 98 ? 21.081 16.556 -41.607 1.00 78.62 98 TRP A N 1
ATOM 812 C CA . TRP A 1 98 ? 22.467 16.538 -41.155 1.00 78.62 98 TRP A CA 1
ATOM 813 C C . TRP A 1 98 ? 23.078 15.142 -41.216 1.00 78.62 98 TRP A C 1
ATOM 815 O O . TRP A 1 98 ? 24.148 14.978 -41.804 1.00 78.62 98 TRP A O 1
ATOM 825 N N . LEU A 1 99 ? 22.389 14.142 -40.666 1.00 76.44 99 LEU A N 1
ATOM 826 C CA . LEU A 1 99 ? 22.834 12.749 -40.651 1.00 76.44 99 LEU A CA 1
ATOM 827 C C . LEU A 1 99 ? 23.007 12.193 -42.065 1.00 76.44 99 LEU A C 1
ATOM 829 O O . LEU A 1 99 ? 23.953 11.451 -42.310 1.00 76.44 99 LEU A O 1
ATOM 833 N N . GLN A 1 100 ? 22.172 12.621 -43.014 1.00 80.62 100 GLN A N 1
ATOM 834 C CA . GLN A 1 100 ? 22.334 12.276 -44.427 1.00 80.62 100 GLN A CA 1
ATOM 835 C C . GLN A 1 100 ? 23.563 12.924 -45.075 1.00 80.62 100 GLN A C 1
ATOM 837 O O . GLN A 1 100 ? 24.147 12.334 -45.981 1.00 80.62 100 GLN A O 1
ATOM 842 N N . GLN A 1 101 ? 23.944 14.137 -44.662 1.00 84.62 101 GLN A N 1
ATOM 843 C CA . GLN A 1 101 ? 25.050 14.866 -45.290 1.00 84.62 101 GLN A CA 1
ATOM 844 C C . GLN A 1 101 ? 26.418 14.534 -44.677 1.00 84.62 101 GLN A C 1
ATOM 846 O O . GLN A 1 101 ? 27.392 14.467 -45.420 1.00 84.62 101 GLN A O 1
ATOM 851 N N . ASN A 1 102 ? 26.517 14.357 -43.352 1.00 83.44 102 ASN A N 1
ATOM 852 C CA . ASN A 1 102 ? 27.794 14.159 -42.646 1.00 83.44 102 ASN A CA 1
ATOM 853 C C . ASN A 1 102 ? 27.638 13.241 -41.412 1.00 83.44 102 ASN A C 1
ATOM 855 O O . ASN A 1 102 ? 27.740 13.720 -40.278 1.00 83.44 102 ASN A O 1
ATOM 859 N N . PRO A 1 103 ? 27.391 11.931 -41.595 1.00 79.31 103 PRO A N 1
ATOM 860 C CA . PRO A 1 103 ? 27.095 11.022 -40.486 1.00 79.31 103 PRO A CA 1
ATOM 861 C C . PRO A 1 103 ? 28.235 10.934 -39.458 1.00 79.31 103 PRO A C 1
ATOM 863 O O . PRO A 1 103 ? 27.970 10.981 -38.259 1.00 79.31 103 PRO A O 1
ATOM 866 N N . GLU A 1 104 ? 29.499 10.890 -39.895 1.00 81.75 104 GLU A N 1
ATOM 867 C CA . GLU A 1 104 ? 30.659 10.762 -38.993 1.00 81.75 104 GLU A CA 1
ATOM 868 C C . GLU A 1 104 ? 30.827 11.979 -38.069 1.00 81.75 104 GLU A C 1
ATOM 870 O O . GLU A 1 104 ? 30.957 11.828 -36.857 1.00 81.75 104 GLU A O 1
ATOM 875 N N . SER A 1 105 ? 30.724 13.201 -38.606 1.00 83.62 105 SER A N 1
ATOM 876 C CA . SER A 1 105 ? 30.876 14.425 -37.804 1.00 83.62 105 SER A CA 1
ATOM 877 C C . SER A 1 105 ? 29.776 14.592 -36.755 1.00 83.62 105 SER A C 1
ATOM 879 O O . SER A 1 105 ? 29.999 15.190 -35.703 1.00 83.62 105 SER A O 1
ATOM 881 N N . ILE A 1 106 ? 28.577 14.072 -37.026 1.00 82.31 106 ILE A N 1
ATOM 882 C CA . ILE A 1 106 ? 27.463 14.122 -36.073 1.00 82.31 106 ILE A CA 1
ATOM 883 C C . ILE A 1 106 ? 27.643 13.088 -34.983 1.00 82.31 106 ILE A C 1
ATOM 885 O O . ILE A 1 106 ? 27.334 13.382 -33.835 1.00 82.31 106 ILE A O 1
ATOM 889 N N . VAL A 1 107 ? 28.165 11.908 -35.308 1.00 82.06 107 VAL A N 1
ATOM 890 C CA . VAL A 1 107 ? 28.521 10.920 -34.290 1.00 82.06 107 VAL A CA 1
ATOM 891 C C . VAL A 1 107 ? 29.558 11.497 -33.336 1.00 82.06 107 VAL A C 1
ATOM 893 O O . VAL A 1 107 ? 29.374 11.396 -32.127 1.00 82.06 107 VAL A O 1
ATOM 896 N N . ASP A 1 108 ? 30.599 12.152 -33.849 1.00 85.56 108 ASP A N 1
ATOM 897 C CA . ASP A 1 108 ? 31.616 12.778 -33.001 1.00 85.56 108 ASP A CA 1
ATOM 898 C C . ASP A 1 108 ? 31.022 13.885 -32.127 1.00 85.56 108 ASP A C 1
ATOM 900 O O . ASP A 1 108 ? 31.312 13.956 -30.933 1.00 85.56 108 ASP A O 1
ATOM 904 N N . LEU A 1 109 ? 30.129 14.709 -32.683 1.00 81.69 109 LEU A N 1
ATOM 905 C CA . LEU A 1 109 ? 29.403 15.728 -31.926 1.00 81.69 109 LEU A CA 1
ATOM 906 C C . LEU A 1 109 ? 28.515 15.114 -30.833 1.00 81.69 109 LEU A C 1
ATOM 908 O O . LEU A 1 109 ? 28.523 15.571 -29.691 1.00 81.69 109 LEU A O 1
ATOM 912 N N . LEU A 1 110 ? 27.759 14.068 -31.169 1.00 85.19 110 LEU A N 1
ATOM 913 C CA . LEU A 1 110 ? 26.913 13.356 -30.219 1.00 85.19 110 LEU A CA 1
ATOM 914 C C . LEU A 1 110 ? 27.760 12.706 -29.122 1.00 85.19 110 LEU A C 1
ATOM 916 O O . LEU A 1 110 ? 27.383 12.789 -27.959 1.00 85.19 110 LEU A O 1
ATOM 920 N N . ARG A 1 111 ? 28.920 12.131 -29.453 1.00 85.06 111 ARG A N 1
ATOM 921 C CA . ARG A 1 111 ? 29.872 11.562 -28.488 1.00 85.06 111 ARG A CA 1
ATOM 922 C C . ARG A 1 111 ? 30.483 12.608 -27.568 1.00 85.06 111 ARG A C 1
ATOM 924 O O . ARG A 1 111 ? 30.569 12.356 -26.368 1.00 85.06 111 ARG A O 1
ATOM 931 N N . MET A 1 112 ? 30.878 13.766 -28.104 1.00 81.88 112 MET A N 1
ATOM 932 C CA . MET A 1 112 ? 31.405 14.883 -27.309 1.00 81.88 112 MET A CA 1
ATOM 933 C C . MET A 1 112 ? 30.411 15.302 -26.220 1.00 81.88 112 MET A C 1
ATOM 935 O O . MET A 1 112 ? 30.800 15.513 -25.076 1.00 81.88 112 MET A O 1
ATOM 939 N N . GLU A 1 113 ? 29.121 15.303 -26.552 1.00 83.38 113 GLU A N 1
ATOM 940 C CA . GLU A 1 113 ? 28.024 15.598 -25.627 1.00 83.38 113 GLU A CA 1
ATOM 941 C C . GLU A 1 113 ? 27.494 14.355 -24.886 1.00 83.38 113 GLU A C 1
ATOM 943 O O . GLU A 1 113 ? 26.415 14.395 -24.296 1.00 83.38 113 GLU A O 1
ATOM 948 N N . GLN A 1 114 ? 28.201 13.219 -24.932 1.00 85.75 114 GLN A N 1
ATOM 949 C CA . GLN A 1 114 ? 27.790 11.953 -24.303 1.00 85.75 114 GLN A CA 1
ATOM 950 C C . GLN A 1 114 ? 26.333 11.571 -24.624 1.00 85.75 114 GLN A C 1
ATOM 952 O O . GLN A 1 114 ? 25.580 11.117 -23.760 1.00 85.75 114 GLN A O 1
ATOM 957 N N . TYR A 1 115 ? 25.923 11.818 -25.866 1.00 89.25 115 TYR A N 1
ATOM 958 C CA . TYR A 1 115 ? 24.588 11.605 -26.415 1.00 89.25 115 TYR A CA 1
ATOM 959 C C . TYR A 1 115 ? 23.469 12.392 -25.709 1.00 89.25 115 TYR A C 1
ATOM 961 O O . TYR A 1 115 ? 22.299 12.005 -25.779 1.00 89.25 115 TYR A O 1
ATOM 969 N N . ALA A 1 116 ? 23.781 13.520 -25.053 1.00 86.25 116 ALA A N 1
ATOM 970 C CA . ALA A 1 116 ? 22.841 14.303 -24.242 1.00 86.25 116 ALA A CA 1
ATOM 971 C C . ALA A 1 116 ? 21.527 14.658 -24.960 1.00 86.25 116 ALA A C 1
ATOM 973 O O . ALA A 1 116 ? 20.472 14.680 -24.326 1.00 86.25 116 ALA A O 1
ATOM 974 N N . ILE A 1 117 ? 21.556 14.898 -26.276 1.00 86.31 117 ILE A N 1
ATOM 975 C CA . ILE A 1 117 ? 20.354 15.186 -27.078 1.00 86.31 117 ILE A CA 1
ATOM 976 C C . ILE A 1 117 ? 19.389 13.990 -27.086 1.00 86.31 117 ILE A C 1
ATOM 978 O O . ILE A 1 117 ? 18.188 14.171 -26.876 1.00 86.31 117 ILE A O 1
ATOM 982 N N . ILE A 1 118 ? 19.907 12.770 -27.256 1.00 89.12 118 ILE A N 1
ATOM 983 C CA . ILE A 1 118 ? 19.115 11.530 -27.249 1.00 89.12 118 ILE A CA 1
ATOM 984 C C . ILE A 1 118 ? 18.548 11.287 -25.843 1.00 89.12 118 ILE A C 1
ATOM 986 O O . ILE A 1 118 ? 17.364 10.987 -25.684 1.00 89.12 118 ILE A O 1
ATOM 990 N N . PHE A 1 119 ? 19.354 11.519 -24.801 1.00 87.00 119 PHE A N 1
ATOM 991 C CA . PHE A 1 119 ? 18.898 11.434 -23.410 1.00 87.00 119 PHE A CA 1
ATOM 992 C C . PHE A 1 119 ? 17.811 12.450 -23.073 1.00 87.00 119 PHE A C 1
ATOM 994 O O . PHE A 1 119 ? 16.853 12.108 -22.378 1.00 87.00 119 PHE A O 1
ATOM 1001 N N . LYS A 1 120 ? 17.930 13.689 -23.562 1.00 86.81 120 LYS A N 1
ATOM 1002 C CA . LYS A 1 120 ? 16.878 14.698 -23.427 1.00 86.81 120 LYS A CA 1
ATOM 1003 C C . LYS A 1 120 ? 15.611 14.207 -24.130 1.00 86.81 120 LYS A C 1
ATOM 1005 O O . LYS A 1 120 ? 14.574 14.153 -23.482 1.00 86.81 120 LYS A O 1
ATOM 1010 N N . ALA A 1 121 ? 15.682 13.749 -25.382 1.00 87.88 121 ALA A N 1
ATOM 1011 C CA . ALA A 1 121 ? 14.519 13.194 -26.085 1.00 87.88 121 ALA A CA 1
ATOM 1012 C C . ALA A 1 121 ? 13.817 12.082 -25.276 1.00 87.88 121 ALA A C 1
ATOM 1014 O O . ALA A 1 121 ? 12.605 12.153 -25.066 1.00 87.88 121 ALA A O 1
ATOM 1015 N N . ALA A 1 122 ? 14.576 11.130 -24.721 1.00 88.69 122 ALA A N 1
ATOM 1016 C CA . ALA A 1 122 ? 14.042 10.088 -23.841 1.00 88.69 122 ALA A CA 1
ATOM 1017 C C . ALA A 1 122 ? 13.439 10.647 -22.535 1.00 88.69 122 ALA A C 1
ATOM 1019 O O . ALA A 1 122 ? 12.363 10.221 -22.120 1.00 88.69 122 ALA A O 1
ATOM 1020 N N . ARG A 1 123 ? 14.089 11.631 -21.891 1.00 85.69 123 ARG A N 1
ATOM 1021 C CA . ARG A 1 123 ? 13.604 12.280 -20.653 1.00 85.69 123 ARG A CA 1
ATOM 1022 C C . ARG A 1 123 ? 12.219 12.903 -20.832 1.00 85.69 123 ARG A C 1
ATOM 1024 O O . ARG A 1 123 ? 11.447 12.913 -19.879 1.00 85.69 123 ARG A O 1
ATOM 1031 N N . TYR A 1 124 ? 11.910 13.393 -22.026 1.00 87.12 124 TYR A N 1
ATOM 1032 C CA . TYR A 1 124 ? 10.633 14.034 -22.344 1.00 87.12 124 TYR A CA 1
ATOM 1033 C C . TYR A 1 124 ? 9.661 13.136 -23.116 1.00 87.12 124 TYR A C 1
ATOM 1035 O O . TYR A 1 124 ? 8.711 13.628 -23.730 1.00 87.12 124 TYR A O 1
ATOM 1043 N N . GLY A 1 125 ? 9.903 11.824 -23.118 1.00 87.94 125 GLY A N 1
ATOM 1044 C CA . GLY A 1 125 ? 9.010 10.848 -23.736 1.00 87.94 125 GLY A CA 1
ATOM 1045 C C . GLY A 1 125 ? 8.950 10.920 -25.264 1.00 87.94 125 GLY A C 1
ATOM 1046 O O . GLY A 1 125 ? 8.012 10.407 -25.868 1.00 87.94 125 GLY A O 1
ATOM 1047 N N . LYS A 1 126 ? 9.926 11.557 -25.924 1.00 90.94 126 LYS A N 1
ATOM 1048 C CA . LYS A 1 126 ? 10.028 11.619 -27.392 1.00 90.94 126 LYS A CA 1
ATOM 1049 C C . LYS A 1 126 ? 10.708 10.365 -27.936 1.00 90.94 126 LYS A C 1
ATOM 1051 O O . LYS A 1 126 ? 11.711 10.445 -28.635 1.00 90.94 126 LYS A O 1
ATOM 1056 N N . PHE A 1 127 ? 10.176 9.197 -27.596 1.00 90.44 127 PHE A N 1
ATOM 1057 C CA . PHE A 1 127 ? 10.839 7.930 -27.892 1.00 90.44 127 PHE A CA 1
ATOM 1058 C C . PHE A 1 127 ? 10.866 7.562 -29.374 1.00 90.44 127 PHE A C 1
ATOM 1060 O O . PHE A 1 127 ? 11.821 6.930 -29.803 1.00 90.44 127 PHE A O 1
ATOM 1067 N N . GLN A 1 128 ? 9.897 8.027 -30.169 1.00 89.69 128 GLN A N 1
ATOM 1068 C CA . GLN A 1 128 ? 9.951 7.892 -31.629 1.00 89.69 128 GLN A CA 1
ATOM 1069 C C . GLN A 1 128 ? 11.223 8.533 -32.200 1.00 89.69 128 GLN A C 1
ATOM 1071 O O . GLN A 1 128 ? 11.902 7.935 -33.024 1.00 89.69 128 GLN A O 1
ATOM 1076 N N . LEU A 1 129 ? 11.596 9.710 -31.689 1.00 88.00 129 LEU A N 1
ATOM 1077 C CA . LEU A 1 129 ? 12.825 10.386 -32.091 1.00 88.00 129 LEU A CA 1
ATOM 1078 C C . LEU A 1 129 ? 14.072 9.603 -31.643 1.00 88.00 129 LEU A C 1
ATOM 1080 O O . LEU A 1 129 ? 15.068 9.572 -32.355 1.00 88.00 129 LEU A O 1
ATOM 1084 N N . VAL A 1 130 ? 14.020 8.950 -30.475 1.00 91.75 130 VAL A N 1
ATOM 1085 C CA . VAL A 1 130 ? 15.100 8.055 -30.029 1.00 91.75 130 VAL A CA 1
ATOM 1086 C C . VAL A 1 130 ? 15.236 6.861 -30.971 1.00 91.75 130 VAL A C 1
ATOM 1088 O O . VAL A 1 130 ? 16.351 6.555 -31.377 1.00 91.75 130 VAL A O 1
ATOM 1091 N N . ASP A 1 131 ? 14.130 6.231 -31.368 1.00 91.19 131 ASP A N 1
ATOM 1092 C CA . ASP A 1 131 ? 14.148 5.107 -32.308 1.00 91.19 131 ASP A CA 1
ATOM 1093 C C . ASP A 1 131 ? 14.700 5.529 -33.678 1.00 91.19 131 ASP A C 1
ATOM 1095 O O . ASP A 1 131 ? 15.577 4.863 -34.222 1.00 91.19 131 ASP A O 1
ATOM 1099 N N . GLU A 1 132 ? 14.295 6.699 -34.182 1.00 89.38 132 GLU A N 1
ATOM 1100 C CA . GLU A 1 132 ? 14.866 7.301 -35.393 1.00 89.38 132 GLU A CA 1
ATOM 1101 C C . GLU A 1 132 ? 16.387 7.495 -35.274 1.00 89.38 132 GLU A C 1
ATOM 1103 O O . GLU A 1 132 ? 17.124 7.160 -36.203 1.00 89.38 132 GLU A O 1
ATOM 1108 N N . TYR A 1 133 ? 16.895 7.978 -34.132 1.00 88.94 133 TYR A N 1
ATOM 1109 C CA . TYR A 1 133 ? 18.343 8.092 -33.923 1.00 88.94 133 TYR A CA 1
ATOM 1110 C C . TYR A 1 133 ? 19.053 6.745 -33.949 1.00 88.94 133 TYR A C 1
ATOM 1112 O O . TYR A 1 133 ? 20.116 6.638 -34.559 1.00 88.94 133 TYR A O 1
ATOM 1120 N N . LEU A 1 134 ? 18.485 5.727 -33.303 1.00 92.00 134 LEU A N 1
ATOM 1121 C CA . LEU A 1 134 ? 19.079 4.392 -33.264 1.00 92.00 134 LEU A CA 1
ATOM 1122 C C . LEU A 1 134 ? 19.083 3.748 -34.656 1.00 92.00 134 LEU A C 1
ATOM 1124 O O . LEU A 1 134 ? 20.071 3.124 -35.032 1.00 92.00 134 LEU A O 1
ATOM 1128 N N . GLN A 1 135 ? 18.029 3.957 -35.449 1.00 90.31 135 GLN A N 1
ATOM 1129 C CA . GLN A 1 135 ? 17.949 3.488 -36.836 1.00 90.31 135 GLN A CA 1
ATOM 1130 C C . GLN A 1 135 ? 18.933 4.212 -37.764 1.00 90.31 135 GLN A C 1
ATOM 1132 O O . GLN A 1 135 ? 19.483 3.594 -38.674 1.00 90.31 135 GLN A O 1
ATOM 1137 N N . MET A 1 136 ? 19.176 5.509 -37.543 1.00 86.56 136 MET A N 1
ATOM 1138 C CA . MET A 1 136 ? 20.155 6.280 -38.319 1.00 86.56 136 MET A CA 1
ATOM 1139 C C . MET A 1 136 ? 21.605 5.970 -37.930 1.00 86.56 136 MET A C 1
ATOM 1141 O O . MET A 1 136 ? 22.506 6.140 -38.750 1.00 86.56 136 MET A O 1
ATOM 1145 N N . LEU A 1 137 ? 21.841 5.518 -36.696 1.00 89.12 137 LEU A N 1
ATOM 1146 C CA . LEU A 1 137 ? 23.169 5.246 -36.142 1.00 89.12 137 LEU A CA 1
ATOM 1147 C C . LEU A 1 137 ? 23.295 3.797 -35.629 1.00 89.12 137 LEU A C 1
ATOM 1149 O O . LEU A 1 137 ? 23.686 3.594 -34.477 1.00 89.12 137 LEU A O 1
ATOM 1153 N N . PRO A 1 138 ? 23.025 2.770 -36.460 1.00 91.44 138 PRO A N 1
ATOM 1154 C CA . PRO A 1 138 ? 22.935 1.385 -35.995 1.00 91.44 138 PRO A CA 1
ATOM 1155 C C . PRO A 1 138 ? 24.257 0.883 -35.401 1.00 91.44 138 PRO A C 1
ATOM 1157 O O . PRO A 1 138 ? 24.256 0.204 -34.378 1.00 91.44 138 PRO A O 1
ATOM 1160 N N . SER A 1 139 ? 25.399 1.293 -35.967 1.00 91.94 139 SER A N 1
ATOM 1161 C CA . SER A 1 139 ? 26.735 0.941 -35.461 1.00 91.94 139 SER A CA 1
ATOM 1162 C C . SER A 1 139 ? 27.056 1.529 -34.080 1.00 91.94 139 SER A C 1
ATOM 1164 O O . SER A 1 139 ? 27.995 1.074 -33.434 1.00 91.94 139 SER A O 1
ATOM 1166 N N . TYR A 1 140 ? 26.299 2.537 -33.632 1.00 91.44 140 TYR A N 1
ATOM 1167 C CA . TYR A 1 140 ? 26.482 3.217 -32.345 1.00 91.44 140 TYR A CA 1
ATOM 1168 C C . TYR A 1 140 ? 25.314 2.982 -31.389 1.00 91.44 140 TYR A C 1
ATOM 1170 O O . TYR A 1 140 ? 25.379 3.416 -30.243 1.00 91.44 140 TYR A O 1
ATOM 1178 N N . ALA A 1 141 ? 24.255 2.291 -31.817 1.00 92.81 141 ALA A N 1
ATOM 1179 C CA . ALA A 1 141 ? 23.056 2.088 -31.015 1.00 92.81 141 ALA A CA 1
ATOM 1180 C C . ALA A 1 141 ? 23.366 1.412 -29.672 1.00 92.81 141 ALA A C 1
ATOM 1182 O O . ALA A 1 141 ? 22.918 1.890 -28.632 1.00 92.81 141 ALA A O 1
ATOM 1183 N N . ALA A 1 142 ? 24.213 0.378 -29.673 1.00 93.06 142 ALA A N 1
ATOM 1184 C CA . ALA A 1 142 ? 24.679 -0.270 -28.450 1.00 93.06 142 ALA A CA 1
ATOM 1185 C C . ALA A 1 142 ? 25.420 0.708 -27.515 1.00 93.06 142 ALA A C 1
ATOM 1187 O O . ALA A 1 142 ? 25.158 0.734 -26.316 1.00 93.06 142 ALA A O 1
ATOM 1188 N N . GLU A 1 143 ? 26.302 1.561 -28.045 1.00 93.19 143 GLU A N 1
ATOM 1189 C CA . GLU A 1 143 ? 27.025 2.580 -27.267 1.00 93.19 143 GLU A CA 1
ATOM 1190 C C . GLU A 1 143 ? 26.064 3.635 -26.689 1.00 93.19 143 GLU A C 1
ATOM 1192 O O . GLU A 1 143 ? 26.114 3.948 -25.500 1.00 93.19 143 GLU A O 1
ATOM 1197 N N . ILE A 1 144 ? 25.129 4.132 -27.504 1.00 92.44 144 ILE A N 1
ATOM 1198 C CA . ILE A 1 144 ? 24.108 5.112 -27.112 1.00 92.44 144 ILE A CA 1
ATOM 1199 C C . ILE A 1 144 ? 23.246 4.555 -25.978 1.00 92.44 144 ILE A C 1
ATOM 1201 O O . ILE A 1 144 ? 23.120 5.184 -24.927 1.00 92.44 144 ILE A O 1
ATOM 1205 N N . LEU A 1 145 ? 22.682 3.361 -26.172 1.00 92.69 145 LEU A N 1
ATOM 1206 C CA . LEU A 1 145 ? 21.761 2.712 -25.238 1.00 92.69 145 LEU A CA 1
ATOM 1207 C C . LEU A 1 145 ? 22.411 2.372 -23.892 1.00 92.69 145 LEU A C 1
ATOM 1209 O O . LEU A 1 145 ? 21.722 2.274 -22.874 1.00 92.69 145 LEU A O 1
ATOM 1213 N N . THR A 1 146 ? 23.733 2.217 -23.878 1.00 91.62 146 THR A N 1
ATOM 1214 C CA . THR A 1 146 ? 24.495 1.833 -22.687 1.00 91.62 146 THR A CA 1
ATOM 1215 C C . THR A 1 146 ? 25.205 3.002 -22.008 1.00 91.62 146 THR A C 1
ATOM 1217 O O . THR A 1 146 ? 25.609 2.891 -20.848 1.00 91.62 146 THR A O 1
ATOM 1220 N N . SER A 1 147 ? 25.295 4.151 -22.681 1.00 87.38 147 SER A N 1
ATOM 1221 C CA . SER A 1 147 ? 25.864 5.380 -22.128 1.00 87.38 147 SER A CA 1
ATOM 1222 C C . SER A 1 147 ? 25.032 5.963 -20.966 1.00 87.38 147 SER A C 1
ATOM 1224 O O . SER A 1 147 ? 23.894 5.561 -20.710 1.00 87.38 147 SER A O 1
ATOM 1226 N N . GLN A 1 148 ? 25.622 6.894 -20.199 1.00 84.25 148 GLN A N 1
ATOM 1227 C CA . GLN A 1 148 ? 24.994 7.577 -19.047 1.00 84.25 148 GLN A CA 1
ATOM 1228 C C . GLN A 1 148 ? 24.333 6.645 -18.021 1.00 84.25 148 GLN A C 1
ATOM 1230 O O . GLN A 1 148 ? 23.286 6.986 -17.462 1.00 84.25 148 GLN A O 1
ATOM 1235 N N . ASN A 1 149 ? 24.923 5.477 -17.754 1.00 84.44 149 ASN A N 1
ATOM 1236 C CA . ASN A 1 149 ? 24.348 4.498 -16.829 1.00 84.44 149 ASN A CA 1
ATOM 1237 C C . ASN A 1 149 ? 22.925 4.084 -17.242 1.00 84.44 149 ASN A C 1
ATOM 1239 O O . ASN A 1 149 ? 22.050 3.935 -16.398 1.00 84.44 149 ASN A O 1
ATOM 1243 N N . GLN A 1 150 ? 22.664 3.964 -18.549 1.00 88.25 150 GLN A N 1
ATOM 1244 C CA . GLN A 1 150 ? 21.441 3.348 -19.078 1.00 88.25 150 GLN A CA 1
ATOM 1245 C C . GLN A 1 150 ? 20.143 4.060 -18.650 1.00 88.25 150 GLN A C 1
ATOM 1247 O O . GLN A 1 150 ? 19.052 3.480 -18.628 1.00 88.25 150 GLN A O 1
ATOM 1252 N N . LYS A 1 151 ? 20.238 5.366 -18.360 1.00 90.31 151 LYS A N 1
ATOM 1253 C CA . LYS A 1 151 ? 19.101 6.219 -17.978 1.00 90.31 151 LYS A CA 1
ATOM 1254 C C . LYS A 1 151 ? 17.964 6.198 -19.000 1.00 90.31 151 LYS A C 1
ATOM 1256 O O . LYS A 1 151 ? 16.819 6.408 -18.611 1.00 90.31 151 LYS A O 1
ATOM 1261 N N . ILE A 1 152 ? 18.245 5.950 -20.284 1.00 93.44 152 ILE A N 1
ATOM 1262 C CA . ILE A 1 152 ? 17.212 5.833 -21.327 1.00 93.44 152 ILE A CA 1
ATOM 1263 C C . ILE A 1 152 ? 16.202 4.740 -20.957 1.00 93.44 152 ILE A C 1
ATOM 1265 O O . ILE A 1 152 ? 15.005 5.018 -20.907 1.00 93.44 152 ILE A O 1
ATOM 1269 N N . PHE A 1 153 ? 16.664 3.536 -20.612 1.00 94.38 153 PHE A N 1
ATOM 1270 C CA . PHE A 1 153 ? 15.767 2.437 -20.258 1.00 94.38 153 PHE A CA 1
ATOM 1271 C C . PHE A 1 153 ? 15.001 2.703 -18.962 1.00 94.38 153 PHE A C 1
ATOM 1273 O O . PHE A 1 153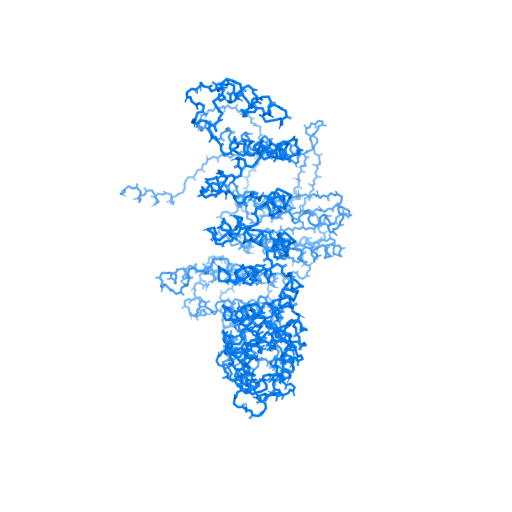 ? 13.816 2.393 -18.884 1.00 94.38 153 PHE A O 1
ATOM 1280 N N . GLN A 1 154 ? 15.629 3.341 -17.968 1.00 93.06 154 GLN A N 1
ATOM 1281 C CA . GLN A 1 154 ? 14.925 3.756 -16.749 1.00 93.06 154 GLN A CA 1
ATOM 1282 C C . GLN A 1 154 ? 13.784 4.737 -17.057 1.00 93.06 154 GLN A C 1
ATOM 1284 O O . GLN A 1 154 ? 12.701 4.622 -16.490 1.00 93.06 154 GLN A O 1
ATOM 1289 N N . ARG A 1 155 ? 13.995 5.689 -17.978 1.00 92.56 155 ARG A N 1
ATOM 1290 C CA . ARG A 1 155 ? 12.958 6.651 -18.397 1.00 92.56 155 ARG A CA 1
ATOM 1291 C C . ARG A 1 155 ? 11.826 5.987 -19.177 1.00 92.56 155 ARG A C 1
ATOM 1293 O O . ARG A 1 155 ? 10.668 6.343 -18.973 1.00 92.56 155 ARG A O 1
ATOM 1300 N N . ILE A 1 156 ? 12.142 5.009 -20.019 1.00 92.50 156 ILE A N 1
ATOM 1301 C CA . ILE A 1 156 ? 11.138 4.218 -20.746 1.00 92.50 156 ILE A CA 1
ATOM 1302 C C . ILE A 1 156 ? 10.310 3.383 -19.769 1.00 92.50 156 ILE A C 1
ATOM 1304 O O . ILE A 1 156 ? 9.085 3.428 -19.818 1.00 92.50 156 ILE A O 1
ATOM 1308 N N . ALA A 1 157 ? 10.963 2.714 -18.816 1.00 92.88 157 ALA A N 1
ATOM 1309 C CA . ALA A 1 157 ? 10.289 1.946 -17.772 1.00 92.88 157 ALA A CA 1
ATOM 1310 C C . ALA A 1 157 ? 9.443 2.830 -16.834 1.00 92.88 157 ALA A C 1
ATOM 1312 O O . ALA A 1 157 ? 8.434 2.374 -16.312 1.00 92.88 157 ALA A O 1
ATOM 1313 N N . TYR A 1 158 ? 9.832 4.091 -16.617 1.00 90.94 158 TYR A N 1
ATOM 1314 C CA . TYR A 1 158 ? 9.052 5.056 -15.831 1.00 90.94 158 TYR A CA 1
ATOM 1315 C C . TYR A 1 158 ? 7.826 5.604 -16.581 1.00 90.94 158 TYR A C 1
ATOM 1317 O O . TYR A 1 158 ? 6.870 6.041 -15.954 1.00 90.94 158 TYR A O 1
ATOM 1325 N N . SER A 1 159 ? 7.863 5.614 -17.914 1.00 89.94 159 SER A N 1
ATOM 1326 C CA . SER A 1 159 ? 6.768 6.095 -18.775 1.00 89.94 159 SER A CA 1
ATOM 1327 C C . SER A 1 159 ? 5.884 4.963 -19.311 1.00 89.94 159 SER A C 1
ATOM 1329 O O . SER A 1 159 ? 5.088 5.182 -20.227 1.00 89.94 159 SER A O 1
ATOM 1331 N N . ASP A 1 160 ? 6.063 3.760 -18.760 1.00 91.75 160 ASP A N 1
ATOM 1332 C CA . ASP A 1 160 ? 5.355 2.524 -19.094 1.00 91.75 160 ASP A CA 1
ATOM 1333 C C . ASP A 1 160 ? 5.367 2.171 -20.597 1.00 91.75 160 ASP A C 1
ATOM 1335 O O . ASP A 1 160 ? 4.477 1.505 -21.123 1.00 91.75 160 ASP A O 1
ATOM 1339 N N . GLN A 1 161 ? 6.417 2.579 -21.319 1.00 93.12 161 GLN A N 1
ATOM 1340 C CA . GLN A 1 161 ? 6.598 2.282 -22.747 1.00 93.12 161 GLN A CA 1
ATOM 1341 C C . GLN A 1 161 ? 7.343 0.950 -22.959 1.00 93.12 161 GLN A C 1
ATOM 1343 O O . GLN A 1 161 ? 8.339 0.874 -23.679 1.00 93.12 161 GLN A O 1
ATOM 1348 N N . PHE A 1 162 ? 6.875 -0.122 -22.316 1.00 93.69 162 PHE A N 1
ATOM 1349 C CA . PHE A 1 162 ? 7.566 -1.421 -22.273 1.00 93.69 162 PHE A CA 1
ATOM 1350 C C . PHE A 1 162 ? 7.781 -2.078 -23.643 1.00 93.69 162 PHE A C 1
ATOM 1352 O O . PHE A 1 162 ? 8.775 -2.780 -23.829 1.00 93.69 162 PHE A O 1
ATOM 1359 N N . HIS A 1 163 ? 6.923 -1.786 -24.625 1.00 93.88 163 HIS A N 1
ATOM 1360 C CA . HIS A 1 163 ? 7.085 -2.268 -26.000 1.00 93.88 163 HIS A CA 1
ATOM 1361 C C . HIS A 1 163 ? 8.408 -1.814 -26.639 1.00 93.88 163 HIS A C 1
ATOM 1363 O O . HIS A 1 163 ? 9.006 -2.565 -27.404 1.00 93.88 163 HIS A O 1
ATOM 1369 N N . LEU A 1 164 ? 8.909 -0.622 -26.289 1.00 93.25 164 LEU A N 1
ATOM 1370 C CA . LEU A 1 164 ? 10.199 -0.130 -26.778 1.00 93.25 164 LEU A CA 1
ATOM 1371 C C . LEU A 1 164 ? 11.368 -0.854 -26.122 1.00 93.25 164 LEU A C 1
ATOM 1373 O O . LEU A 1 164 ? 12.369 -1.128 -26.778 1.00 93.25 164 LEU A O 1
ATOM 1377 N N . ILE A 1 165 ? 11.239 -1.191 -24.834 1.00 95.31 165 ILE A N 1
ATOM 1378 C CA . ILE A 1 165 ? 12.252 -1.996 -24.147 1.00 95.31 165 ILE A CA 1
ATOM 1379 C C . ILE A 1 165 ? 12.349 -3.358 -24.827 1.00 95.31 165 ILE A C 1
ATOM 1381 O O . ILE A 1 165 ? 13.446 -3.793 -25.162 1.00 95.31 165 ILE A O 1
ATOM 1385 N N . GLU A 1 166 ? 11.212 -4.004 -25.087 1.00 96.06 166 GLU A N 1
ATOM 1386 C CA . GLU A 1 166 ? 11.186 -5.269 -25.816 1.00 96.06 166 GLU A CA 1
ATOM 1387 C C . GLU A 1 166 ? 11.809 -5.137 -27.213 1.00 96.06 166 GLU A C 1
ATOM 1389 O O . GLU A 1 166 ? 12.701 -5.913 -27.562 1.00 96.06 166 GLU A O 1
ATOM 1394 N N . GLN A 1 167 ? 11.385 -4.135 -27.991 1.00 95.12 167 GLN A N 1
ATOM 1395 C CA . GLN A 1 167 ? 11.893 -3.872 -29.338 1.00 95.12 167 GLN A CA 1
ATOM 1396 C C . GLN A 1 167 ? 13.417 -3.706 -29.340 1.00 95.12 167 GLN A C 1
ATOM 1398 O O . GLN A 1 167 ? 14.103 -4.332 -30.148 1.00 95.12 167 GLN A O 1
ATOM 1403 N N . TRP A 1 168 ? 13.968 -2.902 -28.431 1.00 95.06 168 TRP A N 1
ATOM 1404 C CA . TRP A 1 168 ? 15.403 -2.630 -28.399 1.00 95.06 168 TRP A CA 1
ATOM 1405 C C . TRP A 1 168 ? 16.223 -3.779 -27.825 1.00 95.06 168 TRP A C 1
ATOM 1407 O O . TRP A 1 168 ? 17.305 -4.040 -28.337 1.00 95.06 168 TRP A O 1
ATOM 1417 N N . LEU A 1 169 ? 15.716 -4.525 -26.840 1.00 96.44 169 LEU A N 1
ATOM 1418 C CA . LEU A 1 169 ? 16.385 -5.746 -26.374 1.00 96.44 169 LEU A CA 1
ATOM 1419 C C . LEU A 1 169 ? 16.382 -6.850 -27.443 1.00 96.44 169 LEU A C 1
ATOM 1421 O O . LEU A 1 169 ? 17.281 -7.684 -27.464 1.00 96.44 169 LEU A O 1
ATOM 1425 N N . ARG A 1 170 ? 15.382 -6.879 -28.335 1.00 95.94 170 ARG A N 1
ATOM 1426 C CA . ARG A 1 170 ? 15.368 -7.776 -29.505 1.00 95.94 170 ARG A CA 1
ATOM 1427 C C . ARG A 1 170 ? 16.316 -7.311 -30.609 1.00 95.94 170 ARG A C 1
ATOM 1429 O O . ARG A 1 170 ? 16.945 -8.153 -31.241 1.00 95.94 170 ARG A O 1
ATOM 1436 N N . ALA A 1 171 ? 16.404 -6.003 -30.846 1.00 94.31 171 ALA A N 1
ATOM 1437 C CA . ALA A 1 171 ? 17.285 -5.430 -31.863 1.00 94.31 171 ALA A CA 1
ATOM 1438 C C . ALA A 1 171 ? 18.770 -5.484 -31.462 1.00 94.31 171 ALA A C 1
ATOM 1440 O O . ALA A 1 171 ? 19.619 -5.685 -32.326 1.00 94.31 171 ALA A O 1
ATOM 1441 N N . TYR A 1 172 ? 19.061 -5.346 -30.165 1.00 95.31 172 TYR A N 1
ATOM 1442 C CA . TYR A 1 172 ? 20.410 -5.276 -29.597 1.00 95.31 172 TYR A CA 1
ATOM 1443 C C . TYR A 1 172 ? 20.554 -6.257 -28.413 1.00 95.31 172 TYR A C 1
ATOM 1445 O O . TYR A 1 172 ? 20.675 -5.844 -27.255 1.00 95.31 172 TYR A O 1
ATOM 1453 N N . PRO A 1 173 ? 20.486 -7.580 -28.644 1.00 96.31 173 PRO A N 1
ATOM 1454 C CA . PRO A 1 173 ? 20.541 -8.571 -27.566 1.00 96.31 173 PRO A CA 1
ATOM 1455 C C . PRO A 1 173 ? 21.879 -8.568 -26.806 1.00 96.31 173 PRO A C 1
ATOM 1457 O O . PRO A 1 173 ? 21.928 -8.954 -25.640 1.00 96.31 173 PRO A O 1
ATOM 1460 N N . GLU A 1 174 ? 22.967 -8.107 -27.425 1.00 96.06 174 GLU A N 1
ATOM 1461 C CA . GLU A 1 174 ? 24.304 -8.050 -26.831 1.00 96.06 174 GLU A CA 1
ATOM 1462 C C . GLU A 1 174 ? 24.413 -7.076 -25.651 1.00 96.06 174 GLU A C 1
ATOM 1464 O O . GLU A 1 174 ? 25.229 -7.290 -24.754 1.00 96.06 174 GLU A O 1
ATOM 1469 N N . ILE A 1 175 ? 23.577 -6.031 -25.611 1.00 96.19 175 ILE A N 1
ATOM 1470 C CA . ILE A 1 175 ? 23.554 -5.085 -24.487 1.00 96.19 175 ILE A CA 1
ATOM 1471 C C . ILE A 1 175 ? 22.617 -5.531 -23.361 1.00 96.19 175 ILE A C 1
ATOM 1473 O O . ILE A 1 175 ? 22.698 -4.985 -22.258 1.00 96.19 175 ILE A O 1
ATOM 1477 N N . ALA A 1 176 ? 21.745 -6.516 -23.605 1.00 96.75 176 ALA A N 1
ATOM 1478 C CA . ALA A 1 176 ? 20.690 -6.909 -22.676 1.00 96.75 176 ALA A CA 1
ATOM 1479 C C . ALA A 1 176 ? 21.214 -7.299 -21.281 1.00 96.75 176 ALA A C 1
ATOM 1481 O O . ALA A 1 176 ? 20.708 -6.734 -20.311 1.00 96.75 176 ALA A O 1
ATOM 1482 N N . PRO A 1 177 ? 22.253 -8.149 -21.117 1.00 97.19 177 PRO A N 1
ATOM 1483 C CA . PRO A 1 177 ? 22.732 -8.518 -19.783 1.00 97.19 177 PRO A CA 1
ATOM 1484 C C . PRO A 1 177 ? 23.207 -7.305 -18.972 1.00 97.19 177 PRO A C 1
ATOM 1486 O O . PRO A 1 177 ? 22.908 -7.179 -17.786 1.00 97.19 177 PRO A O 1
ATOM 1489 N N . MET A 1 178 ? 23.908 -6.374 -19.626 1.00 95.94 178 MET A N 1
ATOM 1490 C CA . MET A 1 178 ? 24.427 -5.168 -18.984 1.00 95.94 178 MET A CA 1
ATOM 1491 C C . MET A 1 178 ? 23.310 -4.178 -18.642 1.00 95.94 178 MET A C 1
ATOM 1493 O O . MET A 1 178 ? 23.347 -3.576 -17.568 1.00 95.94 178 MET A O 1
ATOM 1497 N N . VAL A 1 179 ? 22.331 -4.013 -19.541 1.00 95.81 179 VAL A N 1
ATOM 1498 C CA . VAL A 1 179 ? 21.176 -3.132 -19.330 1.00 95.81 179 VAL A CA 1
ATOM 1499 C C . VAL A 1 179 ? 20.298 -3.635 -18.188 1.00 95.81 179 VAL A C 1
ATOM 1501 O O . VAL A 1 179 ? 19.890 -2.887 -17.303 1.00 95.81 179 VAL A O 1
ATOM 1504 N N . LEU A 1 180 ? 20.019 -4.935 -18.189 1.00 96.75 180 LEU A N 1
ATOM 1505 C CA . LEU A 1 180 ? 19.108 -5.549 -17.236 1.00 96.75 180 LEU A CA 1
ATOM 1506 C C . LEU A 1 180 ? 19.718 -5.710 -15.846 1.00 96.75 180 LEU A C 1
ATOM 1508 O O . LEU A 1 180 ? 18.970 -5.641 -14.879 1.00 96.75 180 LEU A O 1
ATOM 1512 N N . ALA A 1 181 ? 21.038 -5.869 -15.716 1.00 96.25 181 ALA A N 1
ATOM 1513 C CA . ALA A 1 181 ? 21.706 -5.966 -14.414 1.00 96.25 181 ALA A CA 1
ATOM 1514 C C . ALA A 1 181 ? 21.875 -4.614 -13.691 1.00 96.25 181 ALA A C 1
ATOM 1516 O O . ALA A 1 181 ? 22.231 -4.572 -12.510 1.00 96.25 181 ALA A O 1
ATOM 1517 N N . HIS A 1 182 ? 21.634 -3.495 -14.371 1.00 95.00 182 HIS A N 1
ATOM 1518 C CA . HIS A 1 182 ? 21.886 -2.172 -13.816 1.00 95.00 182 HIS A CA 1
ATOM 1519 C C . HIS A 1 182 ? 20.896 -1.757 -12.727 1.00 95.00 182 HIS A C 1
ATOM 1521 O O . HIS A 1 182 ? 19.722 -2.135 -12.736 1.00 95.00 182 HIS A O 1
ATOM 1527 N N . ASP A 1 183 ? 21.393 -0.948 -11.785 1.00 94.75 183 ASP A N 1
ATOM 1528 C CA . ASP A 1 183 ? 20.644 -0.425 -10.637 1.00 94.75 183 ASP A CA 1
ATOM 1529 C C . ASP A 1 183 ? 19.832 -1.512 -9.903 1.00 94.75 183 ASP A C 1
ATOM 1531 O O . ASP A 1 183 ? 18.631 -1.385 -9.637 1.00 94.75 183 ASP A O 1
ATOM 1535 N N . ASN A 1 184 ? 20.497 -2.639 -9.619 1.00 95.56 184 ASN A N 1
ATOM 1536 C CA . ASN A 1 184 ? 19.888 -3.818 -8.999 1.00 95.56 184 ASN A CA 1
ATOM 1537 C C . ASN A 1 184 ? 18.622 -4.258 -9.750 1.00 95.56 184 ASN A C 1
ATOM 1539 O O . ASN A 1 184 ? 17.534 -4.355 -9.170 1.00 95.56 184 ASN A O 1
ATOM 1543 N N . PHE A 1 185 ? 18.766 -4.462 -11.059 1.00 96.75 185 PHE A N 1
ATOM 1544 C CA . PHE A 1 185 ? 17.705 -4.929 -11.945 1.00 96.75 185 PHE A CA 1
ATOM 1545 C C . PHE A 1 185 ? 16.458 -4.032 -11.953 1.00 96.75 185 PHE A C 1
ATOM 1547 O O . PHE A 1 185 ? 15.328 -4.519 -12.000 1.00 96.75 185 PHE A O 1
ATOM 1554 N N . TYR A 1 186 ? 16.640 -2.704 -11.904 1.00 95.38 186 TYR A N 1
ATOM 1555 C CA . TYR A 1 186 ? 15.533 -1.738 -11.833 1.00 95.38 186 TYR A CA 1
ATOM 1556 C C . TYR A 1 186 ? 14.484 -1.945 -12.936 1.00 95.38 186 TYR A C 1
ATOM 1558 O O . TYR A 1 186 ? 13.286 -1.963 -12.655 1.00 95.38 186 TYR A O 1
ATOM 1566 N N . ILE A 1 187 ? 14.923 -2.140 -14.184 1.00 96.19 187 ILE A N 1
ATOM 1567 C CA . ILE A 1 187 ? 14.027 -2.314 -15.339 1.00 96.19 187 ILE A CA 1
ATOM 1568 C C . ILE A 1 187 ? 13.224 -3.610 -15.212 1.00 96.19 187 ILE A C 1
ATOM 1570 O O . ILE A 1 187 ? 12.021 -3.609 -15.467 1.00 96.19 187 ILE A O 1
ATOM 1574 N N . VAL A 1 188 ? 13.862 -4.694 -14.763 1.00 97.31 188 VAL A N 1
ATOM 1575 C CA . VAL A 1 188 ? 13.204 -5.987 -14.530 1.00 97.31 188 VAL A CA 1
ATOM 1576 C C . VAL A 1 188 ? 12.141 -5.838 -13.437 1.00 97.31 188 VAL A C 1
ATOM 1578 O O . VAL A 1 188 ? 10.985 -6.202 -13.649 1.00 97.31 188 VAL A O 1
ATOM 1581 N N . ARG A 1 189 ? 12.490 -5.203 -12.308 1.00 96.25 189 ARG A N 1
ATOM 1582 C CA . ARG A 1 189 ? 11.551 -4.911 -11.210 1.00 96.25 189 ARG A CA 1
ATOM 1583 C C . ARG 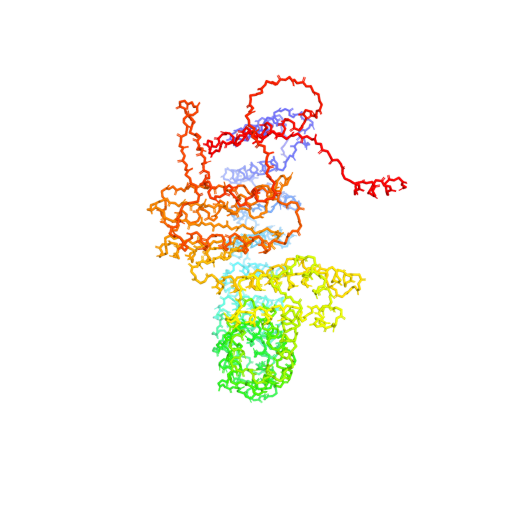A 1 189 ? 10.366 -4.068 -11.673 1.00 96.25 189 ARG A C 1
ATOM 1585 O O . ARG A 1 189 ? 9.228 -4.367 -11.327 1.00 96.25 189 ARG A O 1
ATOM 1592 N N . ARG A 1 190 ? 10.609 -3.033 -12.483 1.00 95.69 190 ARG A N 1
ATOM 1593 C CA . ARG A 1 190 ? 9.552 -2.142 -12.982 1.00 95.69 190 ARG A CA 1
ATOM 1594 C C . ARG A 1 190 ? 8.657 -2.806 -14.030 1.00 95.69 190 ARG A C 1
ATOM 1596 O O . ARG A 1 190 ? 7.464 -2.529 -14.061 1.00 95.69 190 ARG A O 1
ATOM 1603 N N . THR A 1 191 ? 9.216 -3.697 -14.844 1.00 96.12 191 THR A N 1
ATOM 1604 C CA . THR A 1 191 ? 8.461 -4.531 -15.791 1.00 96.12 191 THR A CA 1
ATOM 1605 C C . THR A 1 191 ? 7.526 -5.478 -15.043 1.00 96.12 191 THR A C 1
ATOM 1607 O O . THR A 1 191 ? 6.345 -5.564 -15.374 1.00 96.12 191 THR A O 1
ATOM 1610 N N . ALA A 1 192 ? 8.030 -6.118 -13.981 1.00 96.06 192 ALA A N 1
ATOM 1611 C CA . ALA A 1 192 ? 7.238 -6.979 -13.111 1.00 96.06 192 ALA A CA 1
ATOM 1612 C C . ALA A 1 192 ? 6.105 -6.197 -12.418 1.00 96.06 192 ALA A C 1
ATOM 1614 O O . ALA A 1 192 ? 4.948 -6.599 -12.498 1.00 96.06 192 ALA A O 1
ATOM 1615 N N . ALA A 1 193 ? 6.417 -5.040 -11.821 1.00 94.81 193 ALA A N 1
ATOM 1616 C CA . ALA A 1 193 ? 5.447 -4.168 -11.147 1.00 94.81 193 ALA A CA 1
ATOM 1617 C C . ALA A 1 193 ? 4.285 -3.706 -12.047 1.00 94.81 193 ALA A C 1
ATOM 1619 O O . ALA A 1 193 ? 3.214 -3.390 -11.547 1.00 94.81 193 ALA A O 1
ATOM 1620 N N . ASN A 1 194 ? 4.498 -3.655 -13.364 1.00 94.62 194 ASN A N 1
ATOM 1621 C CA . ASN A 1 194 ? 3.491 -3.251 -14.345 1.00 94.62 194 ASN A CA 1
ATOM 1622 C C . ASN A 1 194 ? 2.766 -4.439 -15.008 1.00 94.62 194 ASN A C 1
ATOM 1624 O O . ASN A 1 194 ? 2.013 -4.244 -15.958 1.00 94.62 194 ASN A O 1
ATOM 1628 N N . GLY A 1 195 ? 2.971 -5.672 -14.536 1.00 95.56 195 GLY A N 1
ATOM 1629 C CA . GLY A 1 195 ? 2.188 -6.822 -14.998 1.00 95.56 195 GLY A CA 1
ATOM 1630 C C . GLY A 1 195 ? 2.631 -7.431 -16.331 1.00 95.56 195 GLY A C 1
ATOM 1631 O O . GLY A 1 195 ? 1.929 -8.281 -16.873 1.00 95.56 195 GLY A O 1
ATOM 1632 N N . HIS A 1 196 ? 3.797 -7.056 -16.865 1.00 96.38 196 HIS A N 1
ATOM 1633 C CA . HIS A 1 196 ? 4.288 -7.554 -18.156 1.00 96.38 196 HIS A CA 1
ATOM 1634 C C . HIS A 1 196 ? 5.021 -8.900 -18.025 1.00 96.38 196 HIS A C 1
ATOM 1636 O O . HIS A 1 196 ? 6.250 -8.960 -18.110 1.00 96.38 196 HIS A O 1
ATOM 1642 N N . LEU A 1 197 ? 4.271 -9.986 -17.813 1.00 96.75 197 LEU A N 1
ATOM 1643 C CA . LEU A 1 197 ? 4.817 -11.329 -17.576 1.00 96.75 197 LEU A CA 1
ATOM 1644 C C . LEU A 1 197 ? 5.688 -11.846 -18.735 1.00 96.75 197 LEU A C 1
ATOM 1646 O O . LEU A 1 197 ? 6.787 -12.341 -18.490 1.00 96.75 197 LEU A O 1
ATOM 1650 N N . GLU A 1 198 ? 5.244 -11.720 -19.986 1.00 96.69 198 GLU A N 1
ATOM 1651 C CA . GLU A 1 198 ? 5.975 -12.237 -21.152 1.00 96.69 198 GLU A CA 1
ATOM 1652 C C . GLU A 1 198 ? 7.308 -11.506 -21.347 1.00 96.69 198 GLU A C 1
ATOM 1654 O O . GLU A 1 198 ? 8.346 -12.127 -21.589 1.00 96.69 198 GLU A O 1
ATOM 1659 N N . LEU A 1 199 ? 7.301 -10.179 -21.186 1.00 96.50 199 LEU A N 1
ATOM 1660 C CA . LEU A 1 199 ? 8.517 -9.374 -21.259 1.00 96.50 199 LEU A CA 1
ATOM 1661 C C . LEU A 1 199 ? 9.456 -9.683 -20.090 1.00 96.50 199 LEU A C 1
ATOM 1663 O O . LEU A 1 199 ? 10.664 -9.774 -20.291 1.00 96.50 199 LEU A O 1
ATOM 1667 N N . LEU A 1 200 ? 8.922 -9.886 -18.883 1.00 97.69 200 LEU A N 1
ATOM 1668 C CA . LEU A 1 200 ? 9.712 -10.294 -17.724 1.00 97.69 200 LEU A CA 1
ATOM 1669 C C . LEU A 1 200 ? 10.414 -11.638 -17.971 1.00 97.69 200 LEU A C 1
ATOM 1671 O O . LEU A 1 200 ? 11.617 -11.745 -17.735 1.00 97.69 200 LEU A O 1
ATOM 1675 N N . GLN A 1 201 ? 9.696 -12.637 -18.491 1.00 97.44 201 GLN A N 1
ATOM 1676 C CA . GLN A 1 201 ? 10.269 -13.933 -18.874 1.00 97.44 201 GLN A CA 1
ATOM 1677 C C . GLN A 1 201 ? 11.373 -13.770 -19.921 1.00 97.44 201 GLN A C 1
ATOM 1679 O O . GLN A 1 201 ? 12.450 -14.354 -19.788 1.00 97.44 201 GLN A O 1
ATOM 1684 N N . TYR A 1 202 ? 11.134 -12.932 -20.933 1.00 97.44 202 TYR A N 1
ATOM 1685 C CA . TYR A 1 202 ? 12.130 -12.619 -21.951 1.00 97.44 202 TYR A CA 1
ATOM 1686 C C . TYR A 1 202 ? 13.377 -11.959 -21.343 1.00 97.44 202 TYR A C 1
ATOM 1688 O O . TYR A 1 202 ? 14.489 -12.412 -21.602 1.00 97.44 202 TYR A O 1
ATOM 1696 N N . MET A 1 203 ? 13.225 -10.955 -20.476 1.00 97.38 203 MET A N 1
ATOM 1697 C CA . MET A 1 203 ? 14.344 -10.281 -19.804 1.00 97.38 203 MET A CA 1
ATOM 1698 C C . MET A 1 203 ? 15.163 -11.233 -18.928 1.00 97.38 203 MET A C 1
ATOM 1700 O O . MET A 1 203 ? 16.392 -11.214 -18.980 1.00 97.38 203 MET A O 1
ATOM 1704 N N . LEU A 1 204 ? 14.501 -12.091 -18.148 1.00 97.25 204 LEU A N 1
ATOM 1705 C CA . LEU A 1 204 ? 15.176 -13.041 -17.260 1.00 97.25 204 LEU A CA 1
ATOM 1706 C C . LEU A 1 204 ? 15.987 -14.102 -18.016 1.00 97.25 204 LEU A C 1
ATOM 1708 O O . LEU A 1 204 ? 16.872 -14.708 -17.423 1.00 97.25 204 LEU A O 1
ATOM 1712 N N . SER A 1 205 ? 15.753 -14.290 -19.320 1.00 97.06 205 SER A N 1
ATOM 1713 C CA . SER A 1 205 ? 16.574 -15.174 -20.159 1.00 97.06 205 SER A CA 1
ATOM 1714 C C . SER A 1 205 ? 17.976 -14.623 -20.473 1.00 97.06 205 SER A C 1
ATOM 1716 O O . SER A 1 205 ? 18.851 -15.387 -20.875 1.00 97.06 205 SER A O 1
ATOM 1718 N N . PHE A 1 206 ? 18.214 -13.320 -20.266 1.00 97.50 206 PHE A N 1
ATOM 1719 C CA . PHE A 1 206 ? 19.500 -12.660 -20.545 1.00 97.50 206 PHE A CA 1
ATOM 1720 C C . PHE A 1 206 ? 20.395 -12.471 -19.319 1.00 97.50 206 PHE A C 1
ATOM 1722 O O . PHE A 1 206 ? 21.548 -12.066 -19.464 1.00 97.50 206 PHE A O 1
ATOM 1729 N N . VAL A 1 207 ? 19.882 -12.698 -18.113 1.00 96.81 207 VAL A N 1
ATOM 1730 C CA . VAL A 1 207 ? 20.604 -12.433 -16.862 1.00 96.81 207 VAL A CA 1
ATOM 1731 C C . VAL A 1 207 ? 20.576 -13.649 -15.949 1.00 96.81 207 VAL A C 1
ATOM 1733 O O . VAL A 1 207 ? 19.796 -14.574 -16.157 1.00 96.81 207 VAL A O 1
ATOM 1736 N N . ASP A 1 208 ? 21.413 -13.643 -14.909 1.00 95.94 208 ASP A N 1
ATOM 1737 C CA . ASP A 1 208 ? 21.250 -14.600 -13.819 1.00 95.94 208 ASP A CA 1
ATOM 1738 C C . ASP A 1 208 ? 19.927 -14.313 -13.096 1.00 95.94 208 ASP A C 1
ATOM 1740 O O . ASP A 1 208 ? 19.808 -13.410 -12.265 1.00 95.94 208 ASP A O 1
ATOM 1744 N N . ALA A 1 209 ? 18.923 -15.105 -13.454 1.00 93.25 209 ALA A N 1
ATOM 1745 C CA . ALA A 1 209 ? 17.598 -15.145 -12.869 1.00 93.25 209 ALA A CA 1
ATOM 1746 C C . ALA A 1 209 ? 17.597 -15.097 -11.336 1.00 93.25 209 ALA A C 1
ATOM 1748 O O . ALA A 1 209 ? 16.845 -14.325 -10.741 1.00 93.25 209 ALA A O 1
ATOM 1749 N N . LYS A 1 210 ? 18.456 -15.894 -10.690 1.00 93.75 210 LYS A N 1
ATOM 1750 C CA . LYS A 1 210 ? 18.513 -15.994 -9.227 1.00 93.75 210 LYS A CA 1
ATOM 1751 C C . LYS A 1 210 ? 19.036 -14.709 -8.610 1.00 93.75 210 LYS A C 1
ATOM 1753 O O . LYS A 1 210 ? 18.556 -14.289 -7.558 1.00 93.75 210 LYS A O 1
ATOM 1758 N N . GLN A 1 211 ? 20.003 -14.072 -9.265 1.00 96.06 211 GLN A N 1
ATOM 1759 C CA . GLN A 1 211 ? 20.510 -12.774 -8.840 1.00 96.06 211 GLN A CA 1
ATOM 1760 C C . GLN A 1 211 ? 19.466 -11.670 -9.052 1.00 96.06 211 GLN A C 1
ATOM 1762 O O . GLN A 1 211 ? 19.301 -10.818 -8.182 1.00 96.06 211 GLN A O 1
ATOM 1767 N N . ALA A 1 212 ? 18.741 -11.702 -10.174 1.00 96.06 212 ALA A N 1
ATOM 1768 C CA . ALA A 1 212 ? 17.698 -10.730 -10.489 1.00 96.06 212 ALA A CA 1
ATOM 1769 C C . ALA A 1 212 ? 16.528 -10.783 -9.495 1.00 96.06 212 ALA A C 1
ATOM 1771 O O . ALA A 1 212 ? 16.063 -9.738 -9.039 1.00 96.06 212 ALA A O 1
ATOM 1772 N N . VAL A 1 213 ? 16.084 -11.989 -9.124 1.00 96.06 213 VAL A N 1
ATOM 1773 C CA . VAL A 1 213 ? 15.013 -12.199 -8.137 1.00 96.06 213 VAL A CA 1
ATOM 1774 C C . VAL A 1 213 ? 15.455 -11.786 -6.733 1.00 96.06 213 VAL A C 1
ATOM 1776 O O . VAL A 1 213 ? 14.700 -11.104 -6.046 1.00 96.06 213 VAL A O 1
ATOM 1779 N N . ALA A 1 214 ? 16.680 -12.127 -6.319 1.00 96.12 214 ALA A N 1
ATOM 1780 C CA . ALA A 1 214 ? 17.203 -11.785 -4.992 1.00 96.12 214 ALA A CA 1
ATOM 1781 C C . ALA A 1 214 ? 17.613 -10.307 -4.833 1.00 96.12 214 ALA A C 1
ATOM 1783 O O . ALA A 1 214 ? 17.892 -9.853 -3.720 1.00 96.12 214 ALA A O 1
ATOM 1784 N N . ALA A 1 215 ? 17.670 -9.544 -5.925 1.00 95.62 215 ALA A N 1
ATOM 1785 C CA . ALA A 1 215 ? 18.136 -8.166 -5.912 1.00 95.62 215 ALA A CA 1
ATOM 1786 C C . ALA A 1 215 ? 17.298 -7.268 -4.990 1.00 95.62 215 ALA A C 1
ATOM 1788 O O . ALA A 1 215 ? 16.066 -7.319 -4.988 1.00 95.62 215 ALA A O 1
ATOM 1789 N N . LYS A 1 216 ? 17.992 -6.390 -4.249 1.00 94.75 216 LYS A N 1
ATOM 1790 C CA . LYS A 1 216 ? 17.390 -5.407 -3.332 1.00 94.75 216 LYS A CA 1
ATOM 1791 C C . LYS A 1 216 ? 16.388 -6.064 -2.366 1.00 94.75 216 LYS A C 1
ATOM 1793 O O . LYS A 1 216 ? 15.247 -5.627 -2.259 1.00 94.75 216 LYS A O 1
ATOM 1798 N N . ASP A 1 217 ? 16.816 -7.135 -1.702 1.00 95.06 217 ASP A N 1
ATOM 1799 C CA . ASP A 1 217 ? 16.001 -7.894 -0.746 1.00 95.06 217 ASP A CA 1
ATOM 1800 C C . ASP A 1 217 ? 14.664 -8.345 -1.347 1.00 95.06 217 ASP A C 1
ATOM 1802 O O . ASP A 1 217 ? 13.606 -8.079 -0.782 1.00 95.06 217 ASP A O 1
ATOM 1806 N N . TYR A 1 218 ? 14.720 -8.983 -2.520 1.00 95.69 218 TYR A N 1
ATOM 1807 C CA . TYR A 1 218 ? 13.557 -9.512 -3.241 1.00 95.69 218 TYR A CA 1
ATOM 1808 C C . TYR A 1 218 ? 12.487 -8.470 -3.615 1.00 95.69 218 TYR A C 1
ATOM 1810 O O . TYR A 1 218 ? 11.315 -8.809 -3.774 1.00 95.69 218 TYR A O 1
ATOM 1818 N N . ASP A 1 219 ? 12.861 -7.198 -3.814 1.00 93.81 219 ASP A N 1
ATOM 1819 C CA . ASP A 1 219 ? 11.931 -6.109 -4.175 1.00 93.81 219 ASP A CA 1
ATOM 1820 C C . ASP A 1 219 ? 11.074 -6.444 -5.410 1.00 93.81 219 ASP A C 1
ATOM 1822 O O . ASP A 1 219 ? 9.911 -6.059 -5.479 1.00 93.81 219 ASP A O 1
ATOM 1826 N N . LEU A 1 220 ? 11.619 -7.229 -6.352 1.00 94.31 220 LEU A N 1
ATOM 1827 C CA . LEU A 1 220 ? 10.889 -7.731 -7.519 1.00 94.31 220 LEU A CA 1
ATOM 1828 C C . LEU A 1 220 ? 9.610 -8.487 -7.122 1.00 94.31 220 LEU A C 1
ATOM 1830 O O . LEU A 1 220 ? 8.555 -8.249 -7.704 1.00 94.31 220 LEU A O 1
ATOM 1834 N N . PHE A 1 221 ? 9.701 -9.363 -6.120 1.00 94.56 221 PHE A N 1
ATOM 1835 C CA . PHE A 1 221 ? 8.577 -10.150 -5.615 1.00 94.56 221 PHE A CA 1
ATOM 1836 C C . PHE A 1 221 ? 7.539 -9.267 -4.914 1.00 94.56 221 PHE A C 1
ATOM 1838 O O . PHE A 1 221 ? 6.342 -9.373 -5.183 1.00 94.56 221 PHE A O 1
ATOM 1845 N N . PHE A 1 222 ? 7.984 -8.327 -4.077 1.00 91.00 222 PHE A N 1
ATOM 1846 C CA . PHE A 1 222 ? 7.080 -7.409 -3.377 1.00 91.00 222 PHE A CA 1
ATOM 1847 C C . PHE A 1 222 ? 6.321 -6.477 -4.319 1.00 91.00 222 PHE A C 1
ATOM 1849 O O . PHE A 1 222 ? 5.177 -6.131 -4.035 1.00 91.00 222 PHE A O 1
ATOM 1856 N N . CYS A 1 223 ? 6.925 -6.088 -5.444 1.00 88.62 223 CYS A N 1
ATOM 1857 C CA . CYS A 1 223 ? 6.252 -5.272 -6.450 1.00 88.62 223 CYS A CA 1
ATOM 1858 C C . CYS A 1 223 ? 5.075 -5.984 -7.132 1.00 88.62 223 CYS A C 1
ATOM 1860 O O . CYS A 1 223 ? 4.228 -5.306 -7.702 1.00 88.62 223 CYS A O 1
ATOM 1862 N N . VAL A 1 224 ? 5.019 -7.319 -7.104 1.00 91.25 224 VAL A N 1
ATOM 1863 C CA . VAL A 1 224 ? 3.998 -8.088 -7.837 1.00 91.25 224 VAL A CA 1
ATOM 1864 C C . VAL A 1 224 ? 3.009 -8.818 -6.949 1.00 91.25 224 VAL A C 1
ATOM 1866 O O . VAL A 1 224 ? 1.921 -9.151 -7.411 1.00 91.25 224 VAL A O 1
ATOM 1869 N N . VAL A 1 225 ? 3.355 -9.055 -5.683 1.00 89.06 225 VAL A N 1
ATOM 1870 C CA . VAL A 1 225 ? 2.549 -9.883 -4.776 1.00 89.06 225 VAL A CA 1
ATOM 1871 C C . VAL A 1 225 ? 1.158 -9.288 -4.488 1.00 89.06 225 VAL A C 1
ATOM 1873 O O . VAL A 1 225 ? 0.249 -10.019 -4.114 1.00 89.06 225 VAL A O 1
ATOM 1876 N N . CYS A 1 226 ? 0.959 -7.982 -4.684 1.00 84.12 226 CYS A N 1
ATOM 1877 C CA . CYS A 1 226 ? -0.348 -7.341 -4.499 1.00 84.12 226 CYS A CA 1
ATOM 1878 C C . CYS A 1 226 ? -1.204 -7.354 -5.769 1.00 84.12 226 CYS A C 1
ATOM 1880 O O . CYS A 1 226 ? -2.411 -7.565 -5.703 1.00 84.12 226 CYS A O 1
ATOM 1882 N N . GLU A 1 227 ? -0.584 -7.075 -6.918 1.00 89.56 227 GLU A N 1
ATOM 1883 C CA . GLU A 1 227 ? -1.301 -6.659 -8.132 1.00 89.56 227 GLU A CA 1
ATOM 1884 C C . GLU A 1 227 ? -1.251 -7.700 -9.253 1.00 89.56 227 GLU A C 1
ATOM 1886 O O . GLU A 1 227 ? -2.175 -7.770 -10.060 1.00 89.56 227 GLU A O 1
ATOM 1891 N N . HIS A 1 228 ? -0.221 -8.556 -9.286 1.00 94.50 228 HIS A N 1
ATOM 1892 C CA . HIS A 1 228 ? 0.042 -9.448 -10.421 1.00 94.50 228 HIS A CA 1
ATOM 1893 C C . HIS A 1 228 ? 0.240 -10.910 -9.980 1.00 94.50 228 HIS A C 1
ATOM 1895 O O . HIS A 1 228 ? 1.360 -11.432 -10.052 1.00 94.50 228 HIS A O 1
ATOM 1901 N N . PRO A 1 229 ? -0.831 -11.629 -9.573 1.00 90.69 229 PRO A N 1
ATOM 1902 C CA . PRO A 1 229 ? -0.736 -13.012 -9.091 1.00 90.69 229 PRO A CA 1
ATOM 1903 C C . PRO A 1 229 ? -0.087 -13.983 -10.080 1.00 90.69 229 PRO A C 1
ATOM 1905 O O . PRO A 1 229 ? 0.615 -14.904 -9.668 1.00 90.69 229 PRO A O 1
ATOM 1908 N N . ALA A 1 230 ? -0.274 -13.763 -11.386 1.00 92.81 230 ALA A N 1
ATOM 1909 C CA . ALA A 1 230 ? 0.360 -14.568 -12.427 1.00 92.81 230 ALA A CA 1
ATOM 1910 C C . ALA A 1 230 ? 1.894 -14.443 -12.406 1.00 92.81 230 ALA A C 1
ATOM 1912 O O . ALA A 1 230 ? 2.590 -15.452 -12.507 1.00 92.81 230 ALA A O 1
ATOM 1913 N N . ILE A 1 231 ? 2.422 -13.228 -12.210 1.00 95.00 231 ILE A N 1
ATOM 1914 C CA . ILE A 1 231 ? 3.867 -13.012 -12.076 1.00 95.00 231 ILE A CA 1
ATOM 1915 C C . ILE A 1 231 ? 4.366 -13.588 -10.758 1.00 95.00 231 ILE A C 1
ATOM 1917 O O . ILE A 1 231 ? 5.399 -14.244 -10.739 1.00 95.00 231 ILE A O 1
ATOM 1921 N N . CYS A 1 232 ? 3.621 -13.398 -9.670 1.00 93.94 232 CYS A N 1
ATOM 1922 C CA . CYS A 1 232 ? 3.974 -13.973 -8.377 1.00 93.94 232 CYS A CA 1
ATOM 1923 C C . CYS A 1 232 ? 4.137 -15.502 -8.464 1.00 93.94 232 CYS A C 1
ATOM 1925 O O . CYS A 1 232 ? 5.187 -16.022 -8.096 1.00 93.94 232 CYS A O 1
ATOM 1927 N N . ARG A 1 233 ? 3.165 -16.216 -9.053 1.00 92.62 233 ARG A N 1
ATOM 1928 C CA . ARG A 1 233 ? 3.265 -17.665 -9.315 1.00 92.62 233 ARG A CA 1
ATOM 1929 C C . ARG A 1 233 ? 4.477 -18.018 -10.158 1.00 92.62 233 ARG A C 1
ATOM 1931 O O . ARG A 1 233 ? 5.246 -18.887 -9.770 1.00 92.62 233 ARG A O 1
ATOM 1938 N N . PHE A 1 234 ? 4.673 -17.299 -11.263 1.00 95.00 234 PHE A N 1
ATOM 1939 C CA . PHE A 1 234 ? 5.840 -17.499 -12.108 1.00 95.00 234 PHE A CA 1
ATOM 1940 C C . PHE A 1 234 ? 7.140 -17.382 -11.304 1.00 95.00 234 PHE A C 1
ATOM 1942 O O . PHE A 1 234 ? 7.988 -18.249 -11.436 1.00 95.00 234 PHE A O 1
ATOM 1949 N N . LEU A 1 235 ? 7.297 -16.377 -10.439 1.00 94.94 235 LEU A N 1
ATOM 1950 C CA . LEU A 1 235 ? 8.506 -16.211 -9.626 1.00 94.94 235 LEU A CA 1
ATOM 1951 C C . LEU A 1 235 ? 8.676 -17.305 -8.569 1.00 94.94 235 LEU A C 1
ATOM 1953 O O . LEU A 1 235 ? 9.801 -17.739 -8.333 1.00 94.94 235 LEU A O 1
ATOM 1957 N N . LEU A 1 236 ? 7.580 -17.751 -7.950 1.00 91.19 236 LEU A N 1
ATOM 1958 C CA . LEU A 1 236 ? 7.597 -18.849 -6.981 1.00 91.19 236 LEU A CA 1
ATOM 1959 C C . LEU A 1 236 ? 8.038 -20.163 -7.641 1.00 91.19 236 LEU A C 1
ATOM 1961 O O . LEU A 1 236 ? 8.857 -20.881 -7.074 1.00 91.19 236 LEU A O 1
ATOM 1965 N N . ASP A 1 237 ? 7.563 -20.435 -8.856 1.00 91.56 237 ASP A N 1
ATOM 1966 C CA . ASP A 1 237 ? 7.961 -21.613 -9.630 1.00 91.56 237 ASP A CA 1
ATOM 1967 C C . ASP A 1 237 ? 9.392 -21.475 -10.178 1.00 91.56 237 ASP A C 1
ATOM 1969 O O . ASP A 1 237 ? 10.192 -22.411 -10.138 1.00 91.56 237 ASP A O 1
ATOM 1973 N N . PHE A 1 238 ? 9.732 -20.289 -10.687 1.00 92.06 238 PHE A N 1
ATOM 1974 C CA . PHE A 1 238 ? 10.995 -20.005 -11.366 1.00 92.06 238 PHE A CA 1
ATOM 1975 C C . PHE A 1 238 ? 12.190 -19.963 -10.409 1.00 92.06 238 PHE A C 1
ATOM 1977 O O . PHE A 1 238 ? 13.286 -20.386 -10.775 1.00 92.06 238 PHE A O 1
ATOM 1984 N N . ALA A 1 239 ? 11.983 -19.489 -9.180 1.00 92.31 239 ALA A N 1
ATOM 1985 C CA . ALA A 1 239 ? 12.993 -19.418 -8.128 1.00 92.31 239 ALA A CA 1
ATOM 1986 C C . ALA A 1 239 ? 12.613 -20.302 -6.927 1.00 92.31 239 ALA A C 1
ATOM 1988 O O . ALA A 1 239 ? 12.750 -19.883 -5.776 1.00 92.31 239 ALA A O 1
ATOM 1989 N N . ALA A 1 240 ? 12.148 -21.529 -7.197 1.00 90.31 240 ALA A N 1
ATOM 1990 C CA . ALA A 1 240 ? 11.661 -22.485 -6.196 1.00 90.31 240 ALA A CA 1
ATOM 1991 C C . ALA A 1 240 ? 12.628 -22.691 -5.009 1.00 90.31 240 ALA A C 1
ATOM 1993 O O . ALA A 1 240 ? 12.199 -22.811 -3.862 1.00 90.31 240 ALA A O 1
ATOM 1994 N N . ASP A 1 241 ? 13.942 -22.675 -5.256 1.00 91.94 241 ASP A N 1
ATOM 1995 C CA . ASP A 1 241 ? 14.971 -22.827 -4.222 1.00 91.94 241 ASP A CA 1
ATOM 1996 C C . ASP A 1 241 ? 15.199 -21.565 -3.369 1.00 91.94 241 ASP A C 1
ATOM 1998 O O . ASP A 1 241 ? 15.785 -21.649 -2.291 1.00 91.94 241 ASP A O 1
ATOM 2002 N N . GLN A 1 242 ? 14.719 -20.403 -3.820 1.00 93.25 242 GLN A N 1
ATOM 2003 C CA . GLN A 1 242 ? 14.792 -19.130 -3.099 1.00 93.25 242 GLN A CA 1
ATOM 2004 C C . GLN A 1 242 ? 13.480 -18.747 -2.412 1.00 93.25 242 GLN A C 1
ATOM 2006 O O . GLN A 1 242 ? 13.465 -17.765 -1.669 1.00 93.25 242 GLN A O 1
ATOM 2011 N N . VAL A 1 243 ? 12.386 -19.492 -2.616 1.00 90.69 243 VAL A N 1
ATOM 2012 C CA . VAL A 1 243 ? 11.058 -19.066 -2.150 1.00 90.69 243 VAL A CA 1
ATOM 2013 C C . VAL A 1 243 ? 11.021 -18.803 -0.656 1.00 90.69 243 VAL A C 1
ATOM 2015 O O . VAL A 1 243 ? 10.488 -17.783 -0.232 1.00 90.69 243 VAL A O 1
ATOM 2018 N N . GLN A 1 244 ? 11.636 -19.664 0.151 1.00 87.81 244 GLN A N 1
ATOM 2019 C CA . GLN A 1 244 ? 11.657 -19.448 1.592 1.00 87.81 244 GLN A CA 1
ATOM 2020 C C . GLN A 1 244 ? 12.362 -18.129 1.955 1.00 87.81 244 GLN A C 1
ATOM 2022 O O . GLN A 1 244 ? 11.840 -17.354 2.749 1.00 87.81 244 GLN A O 1
ATOM 2027 N N . ALA A 1 245 ? 13.517 -17.829 1.353 1.00 91.56 245 ALA A N 1
ATOM 2028 C CA . ALA A 1 245 ? 14.233 -16.578 1.605 1.00 91.56 245 ALA A CA 1
ATOM 2029 C C . ALA A 1 245 ? 13.455 -15.354 1.091 1.00 91.56 245 ALA A C 1
ATOM 2031 O O . ALA A 1 245 ? 13.397 -14.332 1.771 1.00 91.56 245 ALA A O 1
ATOM 2032 N N . MET A 1 246 ? 12.817 -15.488 -0.071 1.00 91.94 246 MET A N 1
ATOM 2033 C CA . MET A 1 246 ? 11.963 -14.473 -0.683 1.00 91.94 246 MET A CA 1
ATOM 2034 C C . MET A 1 246 ? 10.770 -14.127 0.213 1.00 91.94 246 MET A C 1
ATOM 2036 O O . MET A 1 246 ? 10.543 -12.961 0.526 1.00 91.94 246 MET A O 1
ATOM 2040 N N . VAL A 1 247 ? 10.062 -15.141 0.704 1.00 87.81 247 VAL A N 1
ATOM 2041 C CA . VAL A 1 247 ? 8.894 -14.999 1.578 1.00 87.81 247 VAL A CA 1
ATOM 2042 C C . VAL A 1 247 ? 9.272 -14.454 2.964 1.00 87.81 247 VAL A C 1
ATOM 2044 O O . VAL A 1 247 ? 8.549 -13.622 3.512 1.00 87.81 247 VAL A O 1
ATOM 2047 N N . CYS A 1 248 ? 10.416 -14.870 3.516 1.00 86.81 248 CYS A N 1
ATOM 2048 C CA . CYS A 1 248 ? 10.908 -14.391 4.813 1.00 86.81 248 CYS A CA 1
ATOM 2049 C C . CYS A 1 248 ? 11.531 -12.985 4.764 1.00 86.81 248 CYS A C 1
ATOM 2051 O O . CYS A 1 248 ? 11.776 -12.381 5.812 1.00 86.81 248 CYS A O 1
ATOM 2053 N N . SER A 1 249 ? 11.828 -12.457 3.576 1.00 91.12 249 SER A N 1
ATOM 2054 C CA . SER A 1 249 ? 12.499 -11.164 3.447 1.00 91.12 249 SER A CA 1
ATOM 2055 C C . SER A 1 249 ? 11.628 -9.995 3.936 1.00 91.12 249 SER A C 1
ATOM 2057 O O . SER A 1 249 ? 10.403 -10.092 4.041 1.00 91.12 249 SER A O 1
ATOM 2059 N N . GLN A 1 250 ? 12.278 -8.884 4.303 1.00 89.31 250 GLN A N 1
ATOM 2060 C CA . GLN A 1 250 ? 11.626 -7.678 4.839 1.00 89.31 250 GLN A CA 1
ATOM 2061 C C . GLN A 1 250 ? 10.630 -7.958 5.985 1.00 89.31 250 GLN A C 1
ATOM 2063 O O . GLN A 1 250 ? 9.574 -7.335 6.048 1.00 89.31 250 GLN A O 1
ATOM 2068 N N . ASN A 1 251 ? 10.955 -8.887 6.892 1.00 87.12 251 ASN A N 1
ATOM 2069 C CA . ASN A 1 251 ? 10.087 -9.303 8.002 1.00 87.12 251 ASN A CA 1
ATOM 2070 C C . ASN A 1 251 ? 8.706 -9.779 7.531 1.00 87.12 251 ASN A C 1
ATOM 2072 O O . ASN A 1 251 ? 7.683 -9.330 8.046 1.00 87.12 251 ASN A O 1
ATOM 2076 N N . PHE A 1 252 ? 8.675 -10.673 6.539 1.00 86.12 252 PHE A N 1
ATOM 2077 C CA . PHE A 1 252 ? 7.433 -11.264 6.034 1.00 86.12 252 PHE A CA 1
ATOM 2078 C C . PHE A 1 252 ? 6.466 -10.236 5.426 1.00 86.12 252 PHE A C 1
ATOM 2080 O O . PHE A 1 252 ? 5.259 -10.456 5.387 1.00 86.12 252 PHE A O 1
ATOM 2087 N N . LYS A 1 253 ? 6.962 -9.108 4.904 1.00 88.25 253 LYS A N 1
ATOM 2088 C CA . LYS A 1 253 ? 6.115 -8.041 4.335 1.00 88.25 253 LYS A CA 1
ATOM 2089 C C . LYS A 1 253 ? 5.170 -8.527 3.230 1.00 88.25 253 LYS A C 1
ATOM 2091 O O . LYS A 1 253 ? 4.095 -7.968 3.050 1.00 88.25 253 LYS A O 1
ATOM 2096 N N . ALA A 1 254 ? 5.534 -9.581 2.505 1.00 87.62 254 ALA A N 1
ATOM 2097 C CA . ALA A 1 254 ? 4.774 -10.078 1.364 1.00 87.62 254 ALA A CA 1
ATOM 2098 C C . ALA A 1 254 ? 3.421 -10.609 1.829 1.00 87.62 254 ALA A C 1
ATOM 2100 O O . ALA A 1 254 ? 2.402 -10.345 1.207 1.00 87.62 254 ALA A O 1
ATOM 2101 N N . PHE A 1 255 ? 3.408 -11.245 2.995 1.00 85.31 255 PHE A N 1
ATOM 2102 C CA . PHE A 1 255 ? 2.205 -11.722 3.646 1.00 85.31 255 PHE A CA 1
ATOM 2103 C C . PHE A 1 255 ? 1.241 -10.600 4.046 1.00 85.31 255 PHE A C 1
ATOM 2105 O O . PHE A 1 255 ? 0.028 -10.788 4.018 1.00 85.31 255 PHE A O 1
ATOM 2112 N N . GLN A 1 256 ? 1.770 -9.426 4.393 1.00 85.94 256 GLN A N 1
ATOM 2113 C CA . GLN A 1 256 ? 0.956 -8.271 4.773 1.00 85.94 256 GLN A CA 1
ATOM 2114 C C . GLN A 1 256 ? 0.180 -7.725 3.571 1.00 85.94 256 GLN A C 1
ATOM 2116 O O . GLN A 1 256 ? -0.981 -7.341 3.694 1.00 85.94 256 GLN A O 1
ATOM 2121 N N . ILE A 1 257 ? 0.816 -7.718 2.400 1.00 88.12 257 ILE A N 1
ATOM 2122 C CA . ILE A 1 257 ? 0.316 -7.011 1.218 1.00 88.12 257 ILE A CA 1
ATOM 2123 C C . ILE A 1 257 ? -0.284 -7.945 0.148 1.00 88.12 257 ILE A C 1
ATOM 2125 O O . ILE A 1 257 ? -0.930 -7.468 -0.779 1.00 88.12 257 ILE A O 1
ATOM 2129 N N . CYS A 1 258 ? -0.105 -9.265 0.272 1.00 88.81 258 CYS A N 1
ATOM 2130 C CA . CYS A 1 258 ? -0.615 -10.241 -0.690 1.00 88.81 258 CYS A CA 1
ATOM 2131 C C . CYS A 1 258 ? -2.149 -10.345 -0.715 1.00 88.81 258 CYS A C 1
ATOM 2133 O O . CYS A 1 258 ? -2.841 -10.055 0.268 1.00 88.81 258 CYS A O 1
ATOM 2135 N N . SER A 1 259 ? -2.674 -10.797 -1.857 1.00 88.62 259 SER A N 1
ATOM 2136 C CA . SER A 1 259 ? -4.075 -11.202 -1.988 1.00 88.62 259 SER A CA 1
ATOM 2137 C C . SER A 1 259 ? -4.368 -12.479 -1.191 1.00 88.62 259 SER A C 1
ATOM 2139 O O . SER A 1 259 ? -3.468 -13.249 -0.865 1.00 88.62 259 SER A O 1
ATOM 2141 N N . GLU A 1 260 ? -5.645 -12.744 -0.920 1.00 88.06 260 GLU A N 1
ATOM 2142 C CA . GLU A 1 260 ? -6.115 -13.951 -0.222 1.00 88.06 260 GLU A CA 1
ATOM 2143 C C . GLU A 1 260 ? -5.641 -15.259 -0.877 1.00 88.06 260 GLU A C 1
ATOM 2145 O O . GLU A 1 260 ? -5.212 -16.195 -0.204 1.00 88.06 260 GLU A O 1
ATOM 2150 N N . GLU A 1 261 ? -5.667 -15.312 -2.208 1.00 88.25 261 GLU A N 1
ATOM 2151 C CA . GLU A 1 261 ? -5.212 -16.471 -2.977 1.00 88.25 261 GLU A CA 1
ATOM 2152 C C . GLU A 1 261 ? -3.698 -16.689 -2.833 1.00 88.25 261 GLU A C 1
ATOM 2154 O O . GLU A 1 261 ? -3.233 -17.817 -2.665 1.00 88.25 261 GLU A O 1
ATOM 2159 N N . LEU A 1 262 ? -2.920 -15.604 -2.865 1.00 87.25 262 LEU A N 1
ATOM 2160 C CA . LEU A 1 262 ? -1.470 -15.666 -2.696 1.00 87.25 262 LEU A CA 1
ATOM 2161 C C . LEU A 1 262 ? -1.071 -15.977 -1.256 1.00 87.25 262 LEU A C 1
ATOM 2163 O O . LEU A 1 262 ? -0.086 -16.682 -1.056 1.00 87.25 262 LEU A O 1
ATOM 2167 N N . LEU A 1 263 ? -1.851 -15.525 -0.273 1.00 89.44 263 LEU A N 1
ATOM 2168 C CA . LEU A 1 263 ? -1.665 -15.863 1.133 1.00 89.44 263 LEU A CA 1
ATOM 2169 C C . LEU A 1 263 ? -1.680 -17.382 1.333 1.00 89.44 263 LEU A C 1
ATOM 2171 O O . LEU A 1 263 ? -0.757 -17.926 1.934 1.00 89.44 263 LEU A O 1
ATOM 2175 N N . LEU A 1 264 ? -2.672 -18.075 0.763 1.00 87.88 264 LEU A N 1
ATOM 2176 C CA . LEU A 1 264 ? -2.764 -19.537 0.828 1.00 87.88 264 LEU A CA 1
ATOM 2177 C C . LEU A 1 264 ? -1.574 -20.228 0.156 1.00 87.88 264 LEU A C 1
ATOM 2179 O O . LEU A 1 264 ? -1.012 -21.167 0.719 1.00 87.88 264 LEU A O 1
ATOM 2183 N N . ILE A 1 265 ? -1.155 -19.745 -1.018 1.00 87.81 265 ILE A N 1
ATOM 2184 C CA . ILE A 1 265 ? 0.014 -20.285 -1.727 1.00 87.81 265 ILE A CA 1
ATOM 2185 C C . ILE A 1 265 ? 1.278 -20.111 -0.876 1.00 87.81 265 ILE A C 1
ATOM 2187 O O . ILE A 1 265 ? 2.018 -21.068 -0.665 1.00 87.81 265 ILE A O 1
ATOM 2191 N N . MET A 1 266 ? 1.518 -18.908 -0.354 1.00 87.06 266 MET A N 1
ATOM 2192 C CA . MET A 1 266 ? 2.696 -18.612 0.460 1.00 87.06 266 MET A CA 1
ATOM 2193 C C . MET A 1 266 ? 2.712 -19.417 1.760 1.00 87.06 266 MET A C 1
ATOM 2195 O O . MET A 1 266 ? 3.768 -19.916 2.150 1.00 87.06 266 MET A O 1
ATOM 2199 N N . CYS A 1 267 ? 1.562 -19.581 2.418 1.00 86.31 267 CYS A N 1
ATOM 2200 C CA . CYS A 1 267 ? 1.476 -20.426 3.600 1.00 86.31 267 CYS A CA 1
ATOM 2201 C C . CYS A 1 267 ? 1.769 -21.897 3.267 1.00 86.31 267 CYS A C 1
ATOM 2203 O O . CYS A 1 267 ? 2.571 -22.506 3.970 1.00 86.31 267 CYS A O 1
ATOM 2205 N N . GLY A 1 268 ? 1.222 -22.428 2.167 1.00 86.56 268 GLY A N 1
ATOM 2206 C CA . GLY A 1 268 ? 1.512 -23.786 1.695 1.00 86.56 268 GLY A CA 1
ATOM 2207 C C . GLY A 1 268 ? 3.003 -24.023 1.433 1.00 86.56 268 GLY A C 1
ATOM 2208 O O . GLY A 1 268 ? 3.542 -25.069 1.781 1.00 86.56 268 GLY A O 1
ATOM 2209 N N . ILE A 1 269 ? 3.712 -23.023 0.899 1.00 84.88 269 ILE A N 1
ATOM 2210 C CA . ILE A 1 269 ? 5.161 -23.128 0.665 1.00 84.88 269 ILE A CA 1
ATOM 2211 C C . ILE A 1 269 ? 5.952 -23.177 1.979 1.00 84.88 269 ILE A C 1
ATOM 2213 O O . ILE A 1 269 ? 6.980 -23.848 2.068 1.00 84.88 269 ILE A O 1
ATOM 2217 N N . LEU A 1 270 ? 5.476 -22.503 3.025 1.00 86.19 270 LEU A N 1
ATOM 2218 C CA . LEU A 1 270 ? 6.126 -22.537 4.331 1.00 86.19 270 LEU A CA 1
ATOM 2219 C C . LEU A 1 270 ? 5.769 -23.773 5.168 1.00 86.19 270 LEU A C 1
ATOM 2221 O O . LEU A 1 270 ? 6.363 -23.953 6.226 1.00 86.19 270 LEU A O 1
ATOM 2225 N N . GLU A 1 271 ? 4.885 -24.668 4.721 1.00 88.00 271 GLU A N 1
ATOM 2226 C CA . GLU A 1 271 ? 4.546 -25.887 5.477 1.00 88.00 271 GLU A CA 1
ATOM 2227 C C . GLU A 1 271 ? 5.755 -26.809 5.700 1.00 88.00 271 GLU A C 1
ATOM 2229 O O . GLU A 1 271 ? 5.834 -27.490 6.723 1.00 88.00 271 GLU A O 1
ATOM 2234 N N . SER A 1 272 ? 6.755 -26.775 4.811 1.00 86.31 272 SER A N 1
ATOM 2235 C CA . SER A 1 272 ? 8.027 -27.481 5.018 1.00 86.31 272 SER A CA 1
ATOM 2236 C C . SER A 1 272 ? 8.945 -26.824 6.060 1.00 86.31 272 SER A C 1
ATOM 2238 O O . SER A 1 272 ? 9.944 -27.427 6.451 1.00 86.31 272 SER A O 1
ATOM 2240 N N . ASN A 1 273 ? 8.632 -25.608 6.522 1.00 87.06 273 ASN A N 1
ATOM 2241 C CA . ASN A 1 273 ? 9.330 -24.904 7.598 1.00 87.06 273 ASN A CA 1
ATOM 2242 C C . ASN A 1 273 ? 8.331 -24.336 8.633 1.00 87.06 273 ASN A C 1
ATOM 2244 O O . ASN A 1 273 ? 7.975 -23.153 8.576 1.00 87.06 273 ASN A O 1
ATOM 2248 N N . PRO A 1 274 ? 7.916 -25.154 9.620 1.00 87.81 274 PRO A N 1
ATOM 2249 C CA . PRO A 1 274 ? 6.897 -24.777 10.599 1.00 87.81 274 PRO A CA 1
ATOM 2250 C C . PRO A 1 274 ? 7.229 -23.517 11.406 1.00 87.81 274 PRO A C 1
ATOM 2252 O O . PRO A 1 274 ? 6.326 -22.756 11.741 1.00 87.81 274 PRO A O 1
ATOM 2255 N N . GLU A 1 275 ? 8.508 -23.269 11.702 1.00 88.38 275 GLU A N 1
ATOM 2256 C CA . GLU A 1 275 ? 8.932 -22.086 12.459 1.00 88.38 275 GLU A CA 1
ATOM 2257 C C . GLU A 1 275 ? 8.753 -20.806 11.630 1.00 88.38 275 GLU A C 1
ATOM 2259 O O . GLU A 1 275 ? 8.158 -19.835 12.103 1.00 88.38 275 GLU A O 1
ATOM 2264 N N . ALA A 1 276 ? 9.194 -20.822 10.367 1.00 86.75 276 ALA A N 1
ATOM 2265 C CA . ALA A 1 276 ? 8.995 -19.701 9.452 1.00 86.75 276 ALA A CA 1
ATOM 2266 C C . ALA A 1 276 ? 7.503 -19.463 9.173 1.00 86.75 276 ALA A C 1
ATOM 2268 O O . ALA A 1 276 ? 7.061 -18.312 9.161 1.00 86.75 276 ALA A O 1
ATOM 2269 N N . LEU A 1 277 ? 6.716 -20.533 9.007 1.00 89.31 277 LEU A N 1
ATOM 2270 C CA . LEU A 1 277 ? 5.262 -20.451 8.856 1.00 89.31 277 LEU A CA 1
ATOM 2271 C C . LEU A 1 277 ? 4.616 -19.796 10.079 1.00 89.31 277 LEU A C 1
ATOM 2273 O O . LEU A 1 277 ? 3.829 -18.865 9.933 1.00 89.31 277 LEU A O 1
ATOM 2277 N N . GLN A 1 278 ? 4.977 -20.233 11.287 1.00 89.44 278 GLN A N 1
ATOM 2278 C CA . GLN A 1 278 ? 4.429 -19.693 12.528 1.00 89.44 278 GLN A CA 1
ATOM 2279 C C . GLN A 1 278 ? 4.751 -18.199 12.696 1.00 89.44 278 GLN A C 1
ATOM 2281 O O . GLN A 1 278 ? 3.856 -17.421 13.034 1.00 89.44 278 GLN A O 1
ATOM 2286 N N . GLN A 1 279 ? 5.992 -17.776 12.425 1.00 88.50 279 GLN A N 1
ATOM 2287 C CA . GLN A 1 279 ? 6.396 -16.362 12.479 1.00 88.50 279 GLN A CA 1
ATOM 2288 C C . GLN A 1 279 ? 5.672 -15.512 11.424 1.00 88.50 279 GLN A C 1
ATOM 2290 O O . GLN A 1 279 ? 5.172 -14.424 11.730 1.00 88.50 279 GLN A O 1
ATOM 2295 N N . SER A 1 280 ? 5.559 -16.033 10.200 1.00 86.81 280 SER A N 1
ATOM 2296 C CA . SER A 1 280 ? 4.843 -15.386 9.097 1.00 86.81 280 SER A CA 1
ATOM 2297 C C . SER A 1 280 ? 3.373 -15.184 9.427 1.00 86.81 280 SER A C 1
ATOM 2299 O O . SER A 1 280 ? 2.873 -14.064 9.375 1.00 86.81 280 SER A O 1
ATOM 2301 N N . VAL A 1 281 ? 2.689 -16.256 9.833 1.00 88.56 281 VAL A N 1
ATOM 2302 C CA . VAL A 1 281 ? 1.267 -16.221 10.179 1.00 88.56 281 VAL A CA 1
ATOM 2303 C C . VAL A 1 281 ? 1.025 -15.308 11.376 1.00 88.56 281 VAL A C 1
ATOM 2305 O O . VAL A 1 281 ? 0.079 -14.528 11.361 1.00 88.56 281 VAL A O 1
ATOM 2308 N N . THR A 1 282 ? 1.907 -15.325 12.378 1.00 90.88 282 THR A N 1
ATOM 2309 C CA . THR A 1 282 ? 1.812 -14.392 13.509 1.00 90.88 282 THR A CA 1
ATOM 2310 C C . THR A 1 282 ? 1.863 -12.941 13.032 1.00 90.88 282 THR A C 1
ATOM 2312 O O . THR A 1 282 ? 1.031 -12.126 13.431 1.00 90.88 282 THR A O 1
ATOM 2315 N N . THR A 1 283 ? 2.778 -12.634 12.111 1.00 90.12 283 THR A N 1
ATOM 2316 C CA . THR A 1 283 ? 2.917 -11.299 11.518 1.00 90.12 283 THR A CA 1
ATOM 2317 C C . THR A 1 283 ? 1.685 -10.916 10.690 1.00 90.12 283 THR A C 1
ATOM 2319 O O . THR A 1 283 ? 1.196 -9.796 10.832 1.00 90.12 283 THR A O 1
ATOM 2322 N N . VAL A 1 284 ? 1.132 -11.843 9.891 1.00 90.12 284 VAL A N 1
ATOM 2323 C CA . VAL A 1 284 ? -0.129 -11.644 9.147 1.00 90.12 284 VAL A CA 1
ATOM 2324 C C . VAL A 1 284 ? -1.259 -11.300 10.100 1.00 90.12 284 VAL A C 1
ATOM 2326 O O . VAL A 1 284 ? -1.977 -10.340 9.860 1.00 90.12 284 VAL A O 1
ATOM 2329 N N . VAL A 1 285 ? -1.432 -12.076 11.172 1.00 91.88 285 VAL A N 1
ATOM 2330 C CA . VAL A 1 285 ? -2.537 -11.887 12.117 1.00 91.88 285 VAL A CA 1
ATOM 2331 C C . VAL A 1 285 ? -2.435 -10.517 12.772 1.00 91.88 285 VAL A C 1
ATOM 2333 O O . VAL A 1 285 ? -3.420 -9.786 12.800 1.00 91.88 285 VAL A O 1
ATOM 2336 N N . ILE A 1 286 ? -1.246 -10.134 13.244 1.00 91.06 286 ILE A N 1
ATOM 2337 C CA . ILE A 1 286 ? -1.030 -8.824 13.870 1.00 91.06 286 ILE A CA 1
ATOM 2338 C C . ILE A 1 286 ? -1.343 -7.688 12.885 1.00 91.06 286 ILE A C 1
ATOM 2340 O O . ILE A 1 286 ? -2.013 -6.725 13.265 1.00 91.06 286 ILE A O 1
ATOM 2344 N N . GLU A 1 287 ? -0.893 -7.790 11.630 1.00 89.69 287 GLU A N 1
ATOM 2345 C CA . GLU A 1 287 ? -1.148 -6.755 10.623 1.00 89.69 287 GLU A CA 1
ATOM 2346 C C . GLU A 1 287 ? -2.614 -6.716 10.192 1.00 89.69 287 GLU A C 1
ATOM 2348 O O . GLU A 1 287 ? -3.207 -5.645 10.148 1.00 89.69 287 GLU A O 1
ATOM 2353 N N . ALA A 1 288 ? -3.236 -7.870 9.952 1.00 90.38 288 ALA A N 1
ATOM 2354 C CA . ALA A 1 288 ? -4.641 -7.956 9.575 1.00 90.38 288 ALA A CA 1
ATOM 2355 C C . ALA A 1 288 ? -5.552 -7.423 10.692 1.00 90.38 288 ALA A C 1
ATOM 2357 O O . ALA A 1 288 ? -6.557 -6.773 10.410 1.00 90.38 288 ALA A O 1
ATOM 2358 N N . VAL A 1 289 ? -5.181 -7.608 11.965 1.00 90.12 289 VAL A N 1
ATOM 2359 C CA . VAL A 1 289 ? -5.848 -6.947 13.096 1.00 90.12 289 VAL A CA 1
ATOM 2360 C C . VAL A 1 289 ? -5.641 -5.435 13.039 1.00 90.12 289 VAL A C 1
ATOM 2362 O O . VAL A 1 289 ? -6.621 -4.691 13.023 1.00 90.12 289 VAL A O 1
ATOM 2365 N N . ARG A 1 290 ? -4.398 -4.962 12.897 1.00 89.06 290 ARG A N 1
ATOM 2366 C CA . ARG A 1 290 ? -4.084 -3.525 12.814 1.00 89.06 290 ARG A CA 1
ATOM 2367 C C . ARG A 1 290 ? -4.813 -2.820 11.663 1.00 89.06 290 ARG A C 1
ATOM 2369 O O . ARG A 1 290 ? -5.373 -1.744 11.854 1.00 89.06 290 ARG A O 1
ATOM 2376 N N . CYS A 1 291 ? -4.847 -3.434 10.484 1.00 88.12 291 CYS A N 1
ATOM 2377 C CA . CYS A 1 291 ? -5.505 -2.922 9.280 1.00 88.12 291 CYS A CA 1
ATOM 2378 C C . CYS A 1 291 ? -7.007 -3.237 9.226 1.00 88.12 291 CYS A C 1
ATOM 2380 O O . CYS A 1 291 ? -7.713 -2.737 8.351 1.00 88.12 291 CYS A O 1
ATOM 2382 N N . SER A 1 292 ? -7.521 -4.015 10.184 1.00 91.88 292 SER A N 1
ATOM 2383 C CA . SER A 1 292 ? -8.915 -4.461 10.251 1.00 91.88 292 SER A CA 1
ATOM 2384 C C . SER A 1 292 ? -9.390 -5.262 9.026 1.00 91.88 292 SER A C 1
ATOM 2386 O O . SER A 1 292 ? -10.522 -5.104 8.566 1.00 91.88 292 SER A O 1
ATOM 2388 N N . GLU A 1 293 ? -8.526 -6.131 8.503 1.00 92.19 293 GLU A N 1
ATOM 2389 C CA . GLU A 1 293 ? -8.772 -7.015 7.359 1.00 92.19 293 GLU A CA 1
ATOM 2390 C C . GLU A 1 293 ? -9.378 -8.349 7.826 1.00 92.19 293 GLU A C 1
ATOM 2392 O O . GLU A 1 293 ? -8.702 -9.373 7.953 1.00 92.19 293 GLU A O 1
ATOM 2397 N N . LEU A 1 294 ? -10.682 -8.333 8.112 1.00 92.12 294 LEU A N 1
ATOM 2398 C CA . LEU A 1 294 ? -11.399 -9.484 8.666 1.00 92.12 294 LEU A CA 1
ATOM 2399 C C . LEU A 1 294 ? -11.314 -10.745 7.786 1.00 92.12 294 LEU A C 1
ATOM 2401 O O . LEU A 1 294 ? -11.242 -11.853 8.317 1.00 92.12 294 LEU A O 1
ATOM 2405 N N . ASP A 1 295 ? -11.324 -10.602 6.462 1.00 91.94 295 ASP A N 1
ATOM 2406 C CA . ASP A 1 295 ? -11.346 -11.756 5.557 1.00 91.94 295 ASP A CA 1
ATOM 2407 C C . ASP A 1 295 ? -10.001 -12.498 5.531 1.00 91.94 295 ASP A C 1
ATOM 2409 O O . ASP A 1 295 ? -9.983 -13.726 5.648 1.00 91.94 295 ASP A O 1
ATOM 2413 N N . LYS A 1 296 ? -8.871 -11.775 5.598 1.00 91.38 296 LYS A N 1
ATOM 2414 C CA . LYS A 1 296 ? -7.553 -12.393 5.826 1.00 91.38 296 LYS A CA 1
ATOM 2415 C C . LYS A 1 296 ? -7.513 -13.162 7.147 1.00 91.38 296 LYS A C 1
ATOM 2417 O O . LYS A 1 296 ? -7.011 -14.282 7.185 1.00 91.38 296 LYS A O 1
ATOM 2422 N N . LEU A 1 297 ? -8.083 -12.615 8.226 1.00 92.62 297 LEU A N 1
ATOM 2423 C CA . LEU A 1 297 ? -8.137 -13.316 9.517 1.00 92.62 297 LEU A CA 1
ATOM 2424 C C . LEU A 1 297 ? -8.960 -14.607 9.454 1.00 92.62 297 LEU A C 1
ATOM 2426 O O . LEU A 1 297 ? -8.560 -15.607 10.055 1.00 92.62 297 LEU A O 1
ATOM 2430 N N . LYS A 1 298 ? -10.079 -14.612 8.718 1.00 93.69 298 LYS A N 1
ATOM 2431 C CA . LYS A 1 298 ? -10.887 -15.824 8.504 1.00 93.69 298 LYS A CA 1
ATOM 2432 C C . LYS A 1 298 ? -10.087 -16.907 7.794 1.00 93.69 298 LYS A C 1
ATOM 2434 O O . LYS A 1 298 ? -10.012 -18.016 8.318 1.00 93.69 298 LYS A O 1
ATOM 2439 N N . ILE A 1 299 ? -9.434 -16.560 6.687 1.00 92.12 299 ILE A N 1
ATOM 2440 C CA . ILE A 1 299 ? -8.612 -17.490 5.904 1.00 92.12 299 ILE A CA 1
ATOM 2441 C C . ILE A 1 299 ? -7.490 -18.070 6.764 1.00 92.12 299 ILE A C 1
ATOM 2443 O O . ILE A 1 299 ? -7.319 -19.286 6.848 1.00 92.12 299 ILE A O 1
ATOM 2447 N N . VAL A 1 300 ? -6.756 -17.210 7.474 1.00 92.00 300 VAL A N 1
ATOM 2448 C CA . VAL A 1 300 ? -5.657 -17.659 8.333 1.00 92.00 300 VAL A CA 1
ATOM 2449 C C . VAL A 1 300 ? -6.163 -18.563 9.454 1.00 92.00 300 VAL A C 1
ATOM 2451 O O . VAL A 1 300 ? -5.519 -19.558 9.765 1.00 92.00 300 VAL A O 1
ATOM 2454 N N . LYS A 1 301 ? -7.320 -18.276 10.058 1.00 93.38 301 LYS A N 1
ATOM 2455 C CA . LYS A 1 301 ? -7.899 -19.155 11.081 1.00 93.38 301 LYS A CA 1
ATOM 2456 C C . LYS A 1 301 ? -8.306 -20.515 10.524 1.00 93.38 301 LYS A C 1
ATOM 2458 O O . LYS A 1 301 ? -8.093 -21.511 11.211 1.00 93.38 301 LYS A O 1
ATOM 2463 N N . GLU A 1 302 ? -8.924 -20.556 9.347 1.00 93.19 302 GLU A N 1
ATOM 2464 C CA . GLU A 1 302 ? -9.402 -21.804 8.739 1.00 93.19 302 GLU A CA 1
ATOM 2465 C C . GLU A 1 302 ? -8.255 -22.776 8.454 1.00 93.19 302 GLU A C 1
ATOM 2467 O O . GLU A 1 302 ? -8.409 -23.977 8.667 1.00 93.19 302 GLU A O 1
ATOM 2472 N N . HIS A 1 303 ? -7.092 -22.255 8.060 1.00 90.62 303 HIS A N 1
ATOM 2473 C CA . HIS A 1 303 ? -5.939 -23.074 7.690 1.00 90.62 303 HIS A CA 1
ATOM 2474 C C . HIS A 1 303 ? -4.861 -23.186 8.785 1.00 90.62 303 HIS A C 1
ATOM 2476 O O . HIS A 1 303 ? -4.148 -24.185 8.839 1.00 90.62 303 HIS A O 1
ATOM 2482 N N . TYR A 1 304 ? -4.753 -22.206 9.690 1.00 91.06 304 TYR A N 1
ATOM 2483 C CA . TYR A 1 304 ? -3.632 -22.060 10.632 1.00 91.06 304 TYR A CA 1
ATOM 2484 C C . TYR A 1 304 ? -4.073 -21.625 12.042 1.00 91.06 304 TYR A C 1
ATOM 2486 O O . TYR A 1 304 ? -3.432 -20.784 12.679 1.00 91.06 304 TYR A O 1
ATOM 2494 N N . SER A 1 305 ? -5.152 -22.214 12.570 1.00 90.44 305 SER A N 1
ATOM 2495 C CA . SER A 1 305 ? -5.752 -21.847 13.868 1.00 90.44 305 SER A CA 1
ATOM 2496 C C . SER A 1 305 ? -4.760 -21.785 15.039 1.00 90.44 305 SER A C 1
ATOM 2498 O O . SER A 1 305 ? -4.864 -20.905 15.891 1.00 90.44 305 SER A O 1
ATOM 2500 N N . GLU A 1 306 ? -3.779 -22.691 15.087 1.00 89.25 306 GLU A N 1
ATOM 2501 C CA . GLU A 1 306 ? -2.775 -22.711 16.159 1.00 89.25 306 GLU A CA 1
ATOM 2502 C C . GLU A 1 306 ? -1.805 -21.528 16.071 1.00 89.25 306 GLU A C 1
ATOM 2504 O O . GLU A 1 306 ? -1.444 -20.939 17.088 1.00 89.25 306 GLU A O 1
ATOM 2509 N N . ALA A 1 307 ? -1.424 -21.117 14.861 1.00 84.88 307 ALA A N 1
ATOM 2510 C CA . ALA A 1 307 ? -0.569 -19.952 14.679 1.00 84.88 307 ALA A CA 1
ATOM 2511 C C . ALA A 1 307 ? -1.315 -18.653 15.023 1.00 84.88 307 ALA A C 1
ATOM 2513 O O . ALA A 1 307 ? -0.727 -17.764 15.638 1.00 84.88 307 ALA A O 1
ATOM 2514 N N . VAL A 1 308 ? -2.625 -18.574 14.740 1.00 88.75 308 VAL A N 1
ATOM 2515 C CA . VAL A 1 308 ? -3.468 -17.482 15.258 1.00 88.75 308 VAL A CA 1
ATOM 2516 C C . VAL A 1 308 ? -3.450 -17.481 16.782 1.00 88.75 308 VAL A C 1
ATOM 2518 O O . VAL A 1 308 ? -3.211 -16.440 17.381 1.00 88.75 308 VAL A O 1
ATOM 2521 N N . ARG A 1 309 ? -3.615 -18.643 17.425 1.00 90.12 309 ARG A N 1
ATOM 2522 C CA . ARG A 1 309 ? -3.572 -18.766 18.889 1.00 90.12 309 ARG A CA 1
ATOM 2523 C C . ARG A 1 309 ? -2.245 -18.290 19.486 1.00 90.12 309 ARG A C 1
ATOM 2525 O O . ARG A 1 309 ? -2.233 -17.644 20.530 1.00 90.12 309 ARG A O 1
ATOM 2532 N N . VAL A 1 310 ? -1.125 -18.564 18.821 1.00 89.31 310 VAL A N 1
ATOM 2533 C CA . VAL A 1 310 ? 0.192 -18.050 19.232 1.00 89.31 310 VAL A CA 1
ATOM 2534 C C . VAL A 1 310 ? 0.262 -16.532 19.070 1.00 89.31 310 VAL A C 1
ATOM 2536 O O . VAL A 1 310 ? 0.697 -15.851 19.998 1.00 89.31 310 VAL A O 1
ATOM 2539 N N . ALA A 1 311 ? -0.225 -15.995 17.950 1.00 89.19 311 ALA A N 1
ATOM 2540 C CA . ALA A 1 311 ? -0.303 -14.553 17.723 1.00 89.19 311 ALA A CA 1
ATOM 2541 C C . ALA A 1 311 ? -1.169 -13.845 18.776 1.00 89.19 311 ALA A C 1
ATOM 2543 O O . ALA A 1 311 ? -0.830 -12.751 19.221 1.00 89.19 311 ALA A O 1
ATOM 2544 N N . MET A 1 312 ? -2.233 -14.503 19.250 1.00 86.75 312 MET A N 1
ATOM 2545 C CA . MET A 1 312 ? -3.072 -14.007 20.344 1.00 86.75 312 MET A CA 1
ATOM 2546 C C . MET A 1 312 ? -2.334 -13.870 21.679 1.00 86.75 312 MET A C 1
ATOM 2548 O O . MET A 1 312 ? -2.816 -13.166 22.552 1.00 86.75 312 MET A O 1
ATOM 2552 N N . ASN A 1 313 ? -1.171 -14.495 21.859 1.00 87.44 313 ASN A N 1
ATOM 2553 C CA . ASN A 1 313 ? -0.355 -14.333 23.065 1.00 87.44 313 ASN A CA 1
ATOM 2554 C C . ASN A 1 313 ? 0.790 -13.321 22.880 1.00 87.44 313 ASN A C 1
ATOM 2556 O O . ASN A 1 313 ? 1.604 -13.136 23.787 1.00 87.44 313 ASN A O 1
ATOM 2560 N N . SER A 1 314 ? 0.878 -12.672 21.715 1.00 89.12 314 SER A N 1
ATOM 2561 C CA . SER A 1 314 ? 1.915 -11.687 21.418 1.00 89.12 314 SER A CA 1
ATOM 2562 C C . SER A 1 314 ? 1.567 -10.315 22.009 1.00 89.12 314 SER A C 1
ATOM 2564 O O . SER A 1 314 ? 0.421 -9.859 21.993 1.00 89.12 314 SER A O 1
ATOM 2566 N N . LYS A 1 315 ? 2.589 -9.615 22.513 1.00 86.94 315 LYS A N 1
ATOM 2567 C CA . LYS A 1 315 ? 2.453 -8.249 23.042 1.00 86.94 315 LYS A CA 1
ATOM 2568 C C . LYS A 1 315 ? 2.173 -7.234 21.927 1.00 86.94 315 LYS A C 1
ATOM 2570 O O . LYS A 1 315 ? 1.568 -6.191 22.150 1.00 86.94 315 LYS A O 1
ATOM 2575 N N . GLU A 1 316 ? 2.614 -7.522 20.710 1.00 85.50 316 GLU A N 1
ATOM 2576 C CA . GLU A 1 316 ? 2.355 -6.696 19.534 1.00 85.50 316 GLU A CA 1
ATOM 2577 C C . GLU A 1 316 ? 0.868 -6.688 19.173 1.00 85.50 316 GLU A C 1
ATOM 2579 O O . GLU A 1 316 ? 0.356 -5.652 18.740 1.00 85.50 316 GLU A O 1
ATOM 2584 N N . LEU A 1 317 ? 0.159 -7.800 19.401 1.00 83.88 317 LEU A N 1
ATOM 2585 C CA . LEU A 1 317 ? -1.273 -7.866 19.147 1.00 83.88 317 LEU A CA 1
ATOM 2586 C C . LEU A 1 317 ? -2.065 -6.952 20.087 1.00 83.88 317 LEU A C 1
ATOM 2588 O O . LEU A 1 317 ? -2.976 -6.270 19.622 1.00 83.88 317 LEU A O 1
ATOM 2592 N N . SER A 1 318 ? -1.695 -6.855 21.372 1.00 81.75 318 SER A N 1
ATOM 2593 C CA . SER A 1 318 ? -2.379 -5.931 22.290 1.00 81.75 318 SER A CA 1
ATOM 2594 C C . SER A 1 318 ? -2.292 -4.482 21.804 1.00 81.75 318 SER A C 1
ATOM 2596 O O . SER A 1 318 ? -3.269 -3.749 21.890 1.00 81.75 318 SER A O 1
ATOM 2598 N N . CYS A 1 319 ? -1.159 -4.089 21.210 1.00 80.06 319 CYS A N 1
ATOM 2599 C CA . CYS A 1 319 ? -1.004 -2.768 20.598 1.00 80.06 319 CYS A CA 1
ATOM 2600 C C . CYS A 1 319 ? -1.802 -2.619 19.290 1.00 80.06 319 CYS A C 1
ATOM 2602 O O . CYS A 1 319 ? -2.275 -1.529 18.981 1.00 80.06 319 CYS A O 1
ATOM 2604 N N . ALA A 1 320 ? -1.939 -3.684 18.492 1.00 79.62 320 ALA A N 1
ATOM 2605 C CA . ALA A 1 320 ? -2.722 -3.649 17.253 1.00 79.62 320 ALA A CA 1
ATOM 2606 C C . ALA A 1 320 ? -4.226 -3.485 17.534 1.00 79.62 320 ALA A C 1
ATOM 2608 O O . ALA A 1 320 ? -4.907 -2.709 16.851 1.00 79.62 320 ALA A O 1
ATOM 2609 N N . LEU A 1 321 ? -4.714 -4.151 18.586 1.00 79.50 321 LEU A N 1
ATOM 2610 C CA . LEU A 1 321 ? -6.111 -4.130 19.020 1.00 79.50 321 LEU A CA 1
ATOM 2611 C C . LEU A 1 321 ? -6.625 -2.723 19.367 1.00 79.50 321 LEU A C 1
ATOM 2613 O O . LEU A 1 321 ? -7.802 -2.445 19.124 1.00 79.50 321 LEU A O 1
ATOM 2617 N N . ASP A 1 322 ? -5.754 -1.818 19.826 1.00 75.06 322 ASP A N 1
ATOM 2618 C CA . ASP A 1 322 ? -6.097 -0.414 20.120 1.00 75.06 322 ASP A CA 1
ATOM 2619 C C . ASP A 1 322 ? -6.626 0.350 18.889 1.00 75.06 322 ASP A C 1
ATOM 2621 O O . ASP A 1 322 ? -7.418 1.283 19.015 1.00 75.06 322 ASP A O 1
ATOM 2625 N N . SER A 1 323 ? -6.207 -0.052 17.685 1.00 75.69 323 SER A N 1
ATOM 2626 C CA . SER A 1 323 ? -6.536 0.621 16.416 1.00 75.69 323 SER A CA 1
ATOM 2627 C C . SER A 1 323 ? -7.586 -0.104 15.565 1.00 75.69 323 SER A C 1
ATOM 2629 O O . SER A 1 323 ? -7.937 0.355 14.480 1.00 75.69 323 SER A O 1
ATOM 2631 N N . THR A 1 324 ? -8.099 -1.235 16.049 1.00 80.19 324 THR A N 1
ATOM 2632 C CA . THR A 1 324 ? -8.877 -2.182 15.241 1.00 80.19 324 THR A CA 1
ATOM 2633 C C . THR A 1 324 ? -10.371 -1.814 15.160 1.00 80.19 324 THR A C 1
ATOM 2635 O O . THR A 1 324 ? -10.954 -1.284 16.114 1.00 80.19 324 THR A O 1
ATOM 2638 N N . LYS A 1 325 ? -11.022 -2.113 14.026 1.00 85.75 325 LYS A N 1
ATOM 2639 C CA . LYS A 1 325 ? -12.481 -1.992 13.841 1.00 85.75 325 LYS A CA 1
ATOM 2640 C C . LYS A 1 325 ? -13.266 -3.014 14.679 1.00 85.75 325 LYS A C 1
ATOM 2642 O O . LYS A 1 325 ? -12.734 -4.032 15.122 1.00 85.75 325 LYS A O 1
ATOM 2647 N N . ILE A 1 326 ? -14.557 -2.744 14.892 1.00 79.44 326 ILE A N 1
ATOM 2648 C CA . ILE A 1 326 ? -15.414 -3.538 15.787 1.00 79.44 326 ILE A CA 1
ATOM 2649 C C . ILE A 1 326 ? -15.612 -4.972 15.295 1.00 79.44 326 ILE A C 1
ATOM 2651 O O . ILE A 1 326 ? -15.632 -5.897 16.100 1.00 79.44 326 ILE A O 1
ATOM 2655 N N . GLU A 1 327 ? -15.716 -5.172 13.985 1.00 84.94 327 GLU A N 1
ATOM 2656 C CA . GLU A 1 327 ? -16.030 -6.465 13.384 1.00 84.94 327 GLU A CA 1
ATOM 2657 C C . GLU A 1 327 ? -14.915 -7.478 13.646 1.00 84.94 327 GLU A C 1
ATOM 2659 O O . GLU A 1 327 ? -15.186 -8.631 13.978 1.00 84.94 327 GLU A O 1
ATOM 2664 N N . VAL A 1 328 ? -13.659 -7.031 13.574 1.00 88.38 328 VAL A N 1
ATOM 2665 C CA . VAL A 1 328 ? -12.493 -7.859 13.899 1.00 88.38 328 VAL A CA 1
ATOM 2666 C C . VAL A 1 328 ? -12.440 -8.163 15.394 1.00 88.38 328 VAL A C 1
ATOM 2668 O O . VAL A 1 328 ? -12.209 -9.307 15.770 1.00 88.38 328 VAL A O 1
ATOM 2671 N N . TRP A 1 329 ? -12.731 -7.186 16.254 1.00 84.19 329 TRP A N 1
ATOM 2672 C CA . TRP A 1 329 ? -12.791 -7.394 17.705 1.00 84.19 329 TRP A CA 1
ATOM 2673 C C . TRP A 1 329 ? -13.858 -8.417 18.117 1.00 84.19 329 TRP A C 1
ATOM 2675 O O . TRP A 1 329 ? -13.580 -9.341 18.885 1.00 84.19 329 TRP A O 1
ATOM 2685 N N . VAL A 1 330 ? -15.076 -8.281 17.589 1.00 83.62 330 VAL A N 1
ATOM 2686 C CA . VAL A 1 330 ? -16.181 -9.224 17.825 1.00 83.62 330 VAL A CA 1
ATOM 2687 C C . VAL A 1 330 ? -15.800 -10.612 17.319 1.00 83.62 330 VAL A C 1
ATOM 2689 O O . VAL A 1 330 ? -16.002 -11.607 18.010 1.00 83.62 330 VAL A O 1
ATOM 2692 N N . TRP A 1 331 ? -15.185 -10.691 16.142 1.00 92.06 331 TRP A N 1
ATOM 2693 C CA . TRP A 1 331 ? -14.745 -11.962 15.585 1.00 92.06 331 TRP A CA 1
ATOM 2694 C C . TRP A 1 331 ? -13.654 -12.635 16.435 1.00 92.06 331 TRP A C 1
ATOM 2696 O O . TRP A 1 331 ? -13.757 -13.826 16.732 1.00 92.06 331 TRP A O 1
ATOM 2706 N N . LEU A 1 332 ? -12.645 -11.884 16.889 1.00 88.56 332 LEU A N 1
ATOM 2707 C CA . LEU A 1 332 ? -11.578 -12.410 17.745 1.00 88.56 332 LEU A CA 1
ATOM 2708 C C . LEU A 1 332 ? -12.114 -12.845 19.114 1.00 88.56 332 LEU A C 1
ATOM 2710 O O . LEU A 1 332 ? -11.761 -13.919 19.590 1.00 88.56 332 LEU A O 1
ATOM 2714 N N . THR A 1 333 ? -12.999 -12.059 19.734 1.00 84.69 333 THR A N 1
ATOM 2715 C CA . THR A 1 333 ? -13.624 -12.412 21.026 1.00 84.69 333 THR A CA 1
ATOM 2716 C C . THR A 1 333 ? -14.528 -13.627 20.936 1.00 84.69 333 THR A C 1
ATOM 2718 O O . THR A 1 333 ? -14.557 -14.423 21.874 1.00 84.69 333 THR A O 1
ATOM 2721 N N . PHE A 1 334 ? -15.213 -13.812 19.810 1.00 87.31 334 PHE A N 1
ATOM 2722 C CA . PHE A 1 334 ? -16.050 -14.981 19.585 1.00 87.31 334 PHE A CA 1
ATOM 2723 C C . PHE A 1 334 ? -15.229 -16.274 19.463 1.00 87.31 334 PHE A C 1
ATOM 2725 O O . PHE A 1 334 ? -15.614 -17.296 20.026 1.00 87.31 334 PHE A O 1
ATOM 2732 N N . TYR A 1 335 ? -14.092 -16.244 18.758 1.00 89.00 335 TYR A N 1
ATOM 2733 C CA . TYR A 1 335 ? -13.309 -17.456 18.474 1.00 89.00 335 TYR A CA 1
ATOM 2734 C C . TYR A 1 335 ? -12.119 -17.711 19.409 1.00 89.00 335 TYR A C 1
ATOM 2736 O O . TYR A 1 335 ? -11.714 -18.863 19.540 1.00 89.00 335 TYR A O 1
ATOM 2744 N N . TYR A 1 336 ? -11.585 -16.682 20.069 1.00 90.31 336 TYR A N 1
ATOM 2745 C CA . TYR A 1 336 ? -10.373 -16.742 20.904 1.00 90.31 336 TYR A CA 1
ATOM 2746 C C . TYR A 1 336 ? -10.601 -16.105 22.284 1.00 90.31 336 TYR A C 1
ATOM 2748 O O . TYR A 1 336 ? -9.765 -15.377 22.824 1.00 90.31 336 TYR A O 1
ATOM 2756 N N . GLN A 1 337 ? -11.787 -16.337 22.860 1.00 85.19 337 GLN A N 1
ATOM 2757 C CA . GLN A 1 337 ? -12.181 -15.773 24.154 1.00 85.19 337 GLN A CA 1
ATOM 2758 C C . GLN A 1 337 ? -11.172 -16.059 25.289 1.00 85.19 337 GLN A C 1
ATOM 2760 O O . GLN A 1 337 ? -10.900 -15.135 26.063 1.00 85.19 337 GLN A O 1
ATOM 2765 N N . PRO A 1 338 ? -10.625 -17.285 25.450 1.00 87.31 338 PRO A N 1
ATOM 2766 C CA . PRO A 1 338 ? -9.655 -17.570 26.509 1.00 87.31 338 PRO A CA 1
ATOM 2767 C C . PRO A 1 338 ? -8.370 -16.748 26.375 1.00 87.31 338 PRO A C 1
ATOM 2769 O O . PRO A 1 338 ? -7.892 -16.201 27.367 1.00 87.31 338 PRO A O 1
ATOM 2772 N N . GLU A 1 339 ? -7.841 -16.617 25.160 1.00 88.75 339 GLU A N 1
ATOM 2773 C CA . GLU A 1 339 ? -6.606 -15.889 24.873 1.00 88.75 339 GLU A CA 1
ATOM 2774 C C . GLU A 1 339 ? -6.794 -14.382 25.071 1.00 88.75 339 GLU A C 1
ATOM 2776 O O . GLU A 1 339 ? -5.964 -13.735 25.703 1.00 88.75 339 GLU A O 1
ATOM 2781 N N . ILE A 1 340 ? -7.932 -13.823 24.643 1.00 81.00 340 ILE A N 1
ATOM 2782 C CA . ILE A 1 340 ? -8.249 -12.412 24.918 1.00 81.00 340 ILE A CA 1
ATOM 2783 C C . ILE A 1 340 ? -8.399 -12.162 26.419 1.00 81.00 340 ILE A C 1
ATOM 2785 O O . ILE A 1 340 ? -7.913 -11.154 26.927 1.00 81.00 340 ILE A O 1
ATOM 2789 N N . LYS A 1 341 ? -9.023 -13.082 27.165 1.00 81.38 341 LYS A N 1
ATOM 2790 C CA . LYS A 1 341 ? -9.078 -12.979 28.632 1.00 81.38 341 LYS A CA 1
ATOM 2791 C C . LYS A 1 341 ? -7.684 -13.024 29.265 1.00 81.38 341 LYS A C 1
ATOM 2793 O O . LYS A 1 341 ? -7.473 -12.362 30.275 1.00 81.38 341 LYS A O 1
ATOM 2798 N N . ALA A 1 342 ? -6.749 -13.782 28.693 1.00 82.75 342 ALA A N 1
ATOM 2799 C CA . ALA A 1 342 ? -5.374 -13.863 29.181 1.00 82.75 342 ALA A CA 1
ATOM 2800 C C . ALA A 1 342 ? -4.548 -12.609 28.850 1.00 82.75 342 ALA A C 1
ATOM 2802 O O . ALA A 1 342 ? -3.760 -12.176 29.689 1.00 82.75 342 ALA A O 1
ATOM 2803 N N . LEU A 1 343 ? -4.752 -12.007 27.671 1.00 77.31 343 LEU A N 1
ATOM 2804 C CA . LEU A 1 343 ? -4.132 -10.733 27.283 1.00 77.31 343 LEU A CA 1
ATOM 2805 C C . LEU A 1 343 ? -4.559 -9.582 28.196 1.00 77.31 343 LEU A C 1
ATOM 2807 O O . LEU A 1 343 ? -3.765 -8.689 28.487 1.00 77.31 343 LEU A O 1
ATOM 2811 N N . PHE A 1 344 ? -5.807 -9.620 28.659 1.00 77.81 344 PHE A N 1
ATOM 2812 C CA . PHE A 1 344 ? -6.396 -8.569 29.474 1.00 77.81 344 PHE A CA 1
ATOM 2813 C C . PHE A 1 344 ? -7.016 -9.144 30.757 1.00 77.81 344 PHE A C 1
ATOM 2815 O O . PHE A 1 344 ? -8.244 -9.190 30.904 1.00 77.81 344 PHE A O 1
ATOM 2822 N N . PRO A 1 345 ? -6.175 -9.603 31.701 1.00 67.38 345 PRO A N 1
ATOM 2823 C CA . PRO A 1 345 ? -6.618 -10.340 32.883 1.00 67.38 345 PRO A CA 1
ATOM 2824 C C . PRO A 1 345 ? -7.439 -9.486 33.857 1.00 67.38 345 PRO A C 1
ATOM 2826 O O . PRO A 1 345 ? -8.190 -10.021 34.669 1.00 67.38 345 PRO A O 1
ATOM 2829 N N . ASP A 1 346 ? -7.324 -8.162 33.776 1.00 65.94 346 ASP A N 1
ATOM 2830 C CA . ASP A 1 346 ? -8.132 -7.220 34.542 1.00 65.94 346 ASP A CA 1
ATOM 2831 C C . ASP A 1 346 ? -9.517 -6.974 33.922 1.00 65.94 346 ASP A C 1
ATOM 2833 O O . ASP A 1 346 ? -10.387 -6.462 34.626 1.00 65.94 346 ASP A O 1
ATOM 2837 N N . GLY A 1 347 ? -9.745 -7.342 32.647 1.00 58.78 347 GLY A N 1
ATOM 2838 C CA . GLY A 1 347 ? -10.983 -7.187 31.854 1.00 58.78 347 GLY A CA 1
ATOM 2839 C C . GLY A 1 347 ? -11.479 -5.742 31.671 1.00 58.78 347 GLY A C 1
ATOM 2840 O O . GLY A 1 347 ? -12.104 -5.401 30.668 1.00 58.78 347 GLY A O 1
ATOM 2841 N N . MET A 1 348 ? -11.138 -4.872 32.617 1.00 55.38 348 MET A N 1
ATOM 2842 C CA . MET A 1 348 ? -11.357 -3.441 32.657 1.00 55.38 348 MET A CA 1
ATOM 2843 C C . MET A 1 348 ? -10.494 -2.721 31.633 1.00 55.38 348 MET A C 1
ATOM 2845 O O . MET A 1 348 ? -10.982 -1.760 31.060 1.00 55.38 348 MET A O 1
ATOM 2849 N N . SER A 1 349 ? -9.269 -3.180 31.351 1.00 60.72 349 SER A N 1
ATOM 2850 C CA . SER A 1 349 ? -8.414 -2.577 30.321 1.00 60.72 349 SER A CA 1
ATOM 2851 C C . SER A 1 349 ? -9.027 -2.698 28.921 1.00 60.72 349 SER A C 1
ATOM 2853 O O . SER A 1 349 ? -9.023 -1.711 28.193 1.00 60.72 349 SER A O 1
ATOM 2855 N N . VAL A 1 350 ? -9.669 -3.829 28.591 1.00 56.44 350 VAL A N 1
ATOM 2856 C CA . VAL A 1 350 ? -10.404 -4.025 27.322 1.00 56.44 350 VAL A CA 1
ATOM 2857 C C . VAL A 1 350 ? -11.574 -3.071 27.212 1.00 56.44 350 VAL A C 1
ATOM 2859 O O . VAL A 1 350 ? -11.680 -2.336 26.234 1.00 56.44 350 VAL A O 1
ATOM 2862 N N . LEU A 1 351 ? -12.459 -3.070 28.213 1.00 54.31 351 LEU A N 1
ATOM 2863 C CA . LEU A 1 351 ? -13.642 -2.214 28.204 1.00 54.31 351 LEU A CA 1
ATOM 2864 C C . LEU A 1 351 ? -13.235 -0.738 28.194 1.00 54.31 351 LEU A C 1
ATOM 2866 O O . LEU A 1 351 ? -13.803 0.050 27.447 1.00 54.31 351 LEU A O 1
ATOM 2870 N N . TYR A 1 352 ? -12.215 -0.378 28.972 1.00 60.62 352 TYR A N 1
ATOM 2871 C CA . TYR A 1 352 ? -11.681 0.972 29.069 1.00 60.62 352 TYR A CA 1
ATOM 2872 C C . TYR A 1 352 ? -11.006 1.428 27.776 1.00 60.62 352 TYR A C 1
ATOM 2874 O O . TYR A 1 352 ? -11.309 2.519 27.317 1.00 60.62 352 TYR A O 1
ATOM 2882 N N . GLN A 1 353 ? -10.140 0.628 27.144 1.00 56.69 353 GLN A N 1
ATOM 2883 C CA . GLN A 1 353 ? -9.537 0.981 25.852 1.00 56.69 353 GLN A CA 1
ATOM 2884 C C . GLN A 1 353 ? -10.601 1.071 24.758 1.00 56.69 353 GLN A C 1
ATOM 2886 O O . GLN A 1 353 ? -10.610 2.026 23.982 1.00 56.69 353 GLN A O 1
ATOM 2891 N N . THR A 1 354 ? -11.565 0.151 24.766 1.00 55.72 354 THR A N 1
ATOM 2892 C CA . THR A 1 354 ? -12.687 0.169 23.827 1.00 55.72 354 THR A CA 1
ATOM 2893 C C . THR A 1 354 ? -13.551 1.426 23.999 1.00 55.72 354 THR A C 1
ATOM 2895 O O . THR A 1 354 ? -13.887 2.066 23.007 1.00 55.72 354 THR A O 1
ATOM 2898 N N . LEU A 1 355 ? -13.856 1.826 25.239 1.00 54.31 355 LEU A N 1
ATOM 2899 C CA . LEU A 1 355 ? -14.597 3.053 25.570 1.00 54.31 355 LEU A CA 1
ATOM 2900 C C . LEU A 1 355 ? -13.791 4.336 25.308 1.00 54.31 355 LEU A C 1
ATOM 2902 O O . LEU A 1 355 ? -14.350 5.347 24.893 1.00 54.31 355 LEU A O 1
ATOM 2906 N N . LYS A 1 356 ? -12.479 4.307 25.559 1.00 55.97 356 LYS A N 1
ATOM 2907 C CA . LYS A 1 356 ? -11.569 5.452 25.432 1.00 55.97 356 LYS A CA 1
ATOM 2908 C C . LYS A 1 356 ? -11.294 5.815 23.978 1.00 55.97 356 LYS A C 1
ATOM 2910 O O . LYS A 1 356 ? -11.191 6.997 23.660 1.00 55.97 356 LYS A O 1
ATOM 2915 N N . PHE A 1 357 ? -11.134 4.819 23.110 1.00 48.38 357 PHE A N 1
ATOM 2916 C CA . PHE A 1 357 ? -10.766 5.052 21.713 1.00 48.38 357 PHE A CA 1
ATOM 2917 C C . PHE A 1 357 ? -11.961 5.168 20.780 1.00 48.38 357 PHE A C 1
ATOM 2919 O O . PHE A 1 357 ? -11.858 5.816 19.740 1.00 48.38 357 PHE A O 1
ATOM 2926 N N . HIS A 1 358 ? -13.106 4.604 21.155 1.00 51.66 358 HIS A N 1
ATOM 2927 C CA . HIS A 1 358 ? -14.258 4.570 20.277 1.00 51.66 358 HIS A CA 1
ATOM 2928 C C . HIS A 1 358 ? -15.487 5.138 20.970 1.00 51.66 358 HIS A C 1
ATOM 2930 O O . HIS A 1 358 ? -16.039 4.535 21.884 1.00 51.66 358 HIS A O 1
ATOM 2936 N N . LYS A 1 359 ? -15.962 6.280 20.460 1.00 56.03 359 LYS A N 1
ATOM 2937 C CA . LYS A 1 359 ? -17.211 6.965 20.849 1.00 56.03 359 LYS A CA 1
ATOM 2938 C C . LYS A 1 359 ? -18.487 6.127 20.612 1.00 56.03 359 LYS A C 1
ATOM 2940 O O . LYS A 1 359 ? -19.593 6.657 20.627 1.00 56.03 359 LYS A O 1
ATOM 2945 N N . GLU A 1 360 ? -18.359 4.832 20.349 1.00 55.88 360 GLU A N 1
ATOM 2946 C CA . GLU A 1 360 ? -19.458 3.960 19.965 1.00 55.88 360 GLU A CA 1
ATOM 2947 C C . GLU A 1 360 ? -19.999 3.203 21.178 1.00 55.88 360 GLU A C 1
ATOM 2949 O O . GLU A 1 360 ? -19.460 2.177 21.593 1.00 55.88 360 GLU A O 1
ATOM 2954 N N . ILE A 1 361 ? -21.124 3.691 21.705 1.00 53.38 361 ILE A N 1
ATOM 2955 C CA . ILE A 1 361 ? -21.898 3.095 22.810 1.00 53.38 361 ILE A CA 1
ATOM 2956 C C . ILE A 1 361 ? -22.170 1.595 22.583 1.00 53.38 361 ILE A C 1
ATOM 2958 O O . ILE A 1 361 ? -22.093 0.804 23.523 1.00 53.38 361 ILE A O 1
ATOM 2962 N N . ARG A 1 362 ? -22.369 1.172 21.326 1.00 55.50 362 ARG A N 1
ATOM 2963 C CA . ARG A 1 362 ? -22.589 -0.239 20.958 1.00 55.50 362 ARG A CA 1
ATOM 2964 C C . ARG A 1 362 ? -21.432 -1.162 21.363 1.00 55.50 362 ARG A C 1
ATOM 2966 O O . ARG A 1 362 ? -21.672 -2.317 21.707 1.00 55.50 362 ARG A O 1
ATOM 2973 N N . LYS A 1 363 ? -20.186 -0.664 21.381 1.00 59.47 363 LYS A N 1
ATOM 2974 C CA . LYS A 1 363 ? -19.016 -1.437 21.838 1.00 59.47 363 LYS A CA 1
ATOM 2975 C C . LYS A 1 363 ? -19.083 -1.741 23.331 1.00 59.47 363 LYS A C 1
ATOM 2977 O O . LYS A 1 363 ? -18.734 -2.839 23.759 1.00 59.47 363 LYS A O 1
ATOM 2982 N N . ALA A 1 364 ? -19.555 -0.774 24.112 1.00 56.38 364 ALA A N 1
ATOM 2983 C CA . ALA A 1 364 ? -19.705 -0.901 25.552 1.00 56.38 364 ALA A CA 1
ATOM 2984 C C . ALA A 1 364 ? -20.830 -1.871 25.920 1.00 56.38 364 ALA A C 1
ATOM 2986 O O . ALA A 1 364 ? -20.674 -2.656 26.849 1.00 56.38 364 ALA A O 1
ATOM 2987 N N . GLU A 1 365 ? -21.941 -1.844 25.179 1.00 58.31 365 GLU A N 1
ATOM 2988 C CA . GLU A 1 365 ? -23.092 -2.725 25.404 1.00 58.31 365 GLU A CA 1
ATOM 2989 C C . GLU A 1 365 ? -22.769 -4.192 25.090 1.00 58.31 365 GLU A C 1
ATOM 2991 O O . GLU A 1 365 ? -23.019 -5.054 25.932 1.00 58.31 365 GLU A O 1
ATOM 2996 N N . PHE A 1 366 ? -22.123 -4.475 23.951 1.00 63.06 366 PHE A N 1
ATOM 2997 C CA . PHE A 1 366 ? -21.686 -5.833 23.603 1.00 63.06 366 PHE A CA 1
ATOM 2998 C C . PHE A 1 366 ? -20.716 -6.407 24.647 1.00 63.06 366 PHE A C 1
ATOM 3000 O O . PHE A 1 366 ? -20.884 -7.537 25.120 1.00 63.06 366 PHE A O 1
ATOM 3007 N N . LEU A 1 367 ? -19.723 -5.609 25.058 1.00 60.06 367 LEU A N 1
ATOM 3008 C CA . LEU A 1 367 ? -18.780 -6.006 26.100 1.00 60.06 367 LEU A CA 1
ATOM 3009 C C . LEU A 1 367 ? -19.465 -6.148 27.464 1.00 60.06 367 LEU A C 1
ATOM 3011 O O . LEU A 1 367 ? -19.136 -7.069 28.202 1.00 60.06 367 LEU A O 1
ATOM 3015 N N . LYS A 1 368 ? -20.450 -5.307 27.797 1.00 63.03 368 LYS A N 1
ATOM 3016 C CA . LYS A 1 368 ? -21.239 -5.425 29.030 1.00 63.03 368 LYS A CA 1
ATOM 3017 C C . LYS A 1 368 ? -22.000 -6.748 29.074 1.00 63.03 368 LYS A C 1
ATOM 3019 O O . LYS A 1 368 ? -21.900 -7.455 30.071 1.00 63.03 368 LYS A O 1
ATOM 3024 N N . GLU A 1 369 ? -22.690 -7.134 28.002 1.00 64.88 369 GLU A N 1
ATOM 3025 C CA . GLU A 1 369 ? -23.404 -8.420 27.945 1.00 64.88 369 GLU A CA 1
ATOM 3026 C C . GLU A 1 369 ? -22.472 -9.621 28.165 1.00 64.88 369 GLU A C 1
ATOM 3028 O O . GLU A 1 369 ? -22.833 -10.556 28.881 1.00 64.88 369 GLU A O 1
ATOM 3033 N N . HIS A 1 370 ? -21.247 -9.568 27.634 1.00 63.56 370 HIS A N 1
ATOM 3034 C CA . HIS A 1 370 ? -20.306 -10.694 27.662 1.00 63.56 370 HIS A CA 1
ATOM 3035 C C . HIS A 1 370 ? -19.318 -10.673 28.847 1.00 63.56 370 HIS A C 1
ATOM 3037 O O . HIS A 1 370 ? -18.736 -11.709 29.174 1.00 63.56 370 HIS A O 1
ATOM 3043 N N . TYR A 1 371 ? -19.142 -9.526 29.517 1.00 62.22 371 TYR A N 1
ATOM 3044 C CA . TYR A 1 371 ? -18.211 -9.325 30.641 1.00 62.22 371 TYR A CA 1
ATOM 3045 C C . TYR A 1 371 ? -18.877 -8.780 31.921 1.00 62.22 371 TYR A C 1
ATOM 3047 O O . TYR A 1 371 ? -18.179 -8.364 32.850 1.00 62.22 371 TYR A O 1
ATOM 3055 N N . ASN A 1 372 ? -20.210 -8.835 32.033 1.00 58.97 372 ASN A N 1
ATOM 3056 C CA . ASN A 1 372 ? -20.968 -8.417 33.226 1.00 58.97 372 ASN A CA 1
ATOM 3057 C C . ASN A 1 372 ? -20.427 -9.010 34.544 1.00 58.97 372 ASN A C 1
ATOM 3059 O O . ASN A 1 372 ? -20.411 -8.329 35.568 1.00 58.97 372 ASN A O 1
ATOM 3063 N N . ASP A 1 373 ? -19.929 -10.251 34.528 1.00 56.53 373 ASP A N 1
ATOM 3064 C CA . ASP A 1 373 ? -19.370 -10.897 35.723 1.00 56.53 373 ASP A CA 1
ATOM 3065 C C . ASP A 1 373 ? -18.072 -10.212 36.206 1.00 56.53 373 ASP A C 1
ATOM 3067 O O . ASP A 1 373 ? -17.858 -10.059 37.408 1.00 56.53 373 ASP A O 1
ATOM 3071 N N . VAL A 1 374 ? -17.246 -9.692 35.289 1.00 53.56 374 VAL A N 1
ATOM 3072 C CA . VAL A 1 374 ? -16.022 -8.935 35.618 1.00 53.56 374 VAL A CA 1
ATOM 3073 C C . VAL A 1 374 ? -16.365 -7.535 36.134 1.00 53.56 374 VAL A C 1
ATOM 3075 O O . VAL A 1 374 ? -15.811 -7.093 37.142 1.00 53.56 374 VAL A O 1
ATOM 3078 N N . LEU A 1 375 ? -17.343 -6.870 35.510 1.00 51.38 375 LEU A N 1
ATOM 3079 C CA . LEU A 1 375 ? -17.849 -5.566 35.954 1.00 51.38 375 LEU A CA 1
ATOM 3080 C C . LEU A 1 375 ? -18.493 -5.624 37.345 1.00 51.38 375 LEU A C 1
ATOM 3082 O O . LEU A 1 375 ? -18.328 -4.699 38.138 1.00 51.38 375 LEU A O 1
ATOM 3086 N N . SER A 1 376 ? -19.180 -6.720 37.676 1.00 54.69 376 SER A N 1
ATOM 3087 C CA . SER A 1 376 ? -19.779 -6.914 39.002 1.00 54.69 376 SER A CA 1
ATOM 3088 C C . SER A 1 376 ? -18.732 -7.097 40.113 1.00 54.69 376 SER A C 1
ATOM 3090 O O . SER A 1 376 ? -18.951 -6.687 41.255 1.00 54.69 376 SER A O 1
ATOM 3092 N N . LYS A 1 377 ? -17.563 -7.660 39.777 1.00 52.84 377 LYS A N 1
ATOM 3093 C CA . LYS A 1 377 ? -16.473 -7.968 40.717 1.00 52.84 377 LYS A CA 1
ATOM 3094 C C . LYS A 1 377 ? -15.477 -6.822 40.908 1.00 52.84 377 LYS A C 1
ATOM 3096 O O . LYS A 1 377 ? -14.759 -6.825 41.904 1.00 52.84 377 LYS A O 1
ATOM 3101 N N . SER A 1 378 ? -15.455 -5.824 40.021 1.00 52.59 378 SER A N 1
ATOM 3102 C CA . SER A 1 378 ? -14.489 -4.711 40.063 1.00 52.59 378 SER A CA 1
ATOM 3103 C C . SER A 1 378 ? -14.684 -3.744 41.244 1.00 52.59 378 SER A C 1
ATOM 3105 O O . SER A 1 378 ? -13.871 -2.849 41.455 1.00 52.59 378 SER A O 1
ATOM 3107 N N . GLY A 1 379 ? -15.750 -3.897 42.040 1.00 52.38 379 GLY A N 1
ATOM 3108 C CA . GLY A 1 379 ? -16.028 -3.059 43.212 1.00 52.38 379 GLY A CA 1
ATOM 3109 C C . GLY A 1 379 ? -16.502 -1.641 42.877 1.00 52.38 379 GLY A C 1
ATOM 3110 O O . GLY A 1 379 ? -16.925 -0.925 43.781 1.00 52.38 379 GLY A O 1
ATOM 3111 N N . ILE A 1 380 ? -16.503 -1.252 41.600 1.00 48.84 380 ILE A N 1
ATOM 3112 C CA . ILE A 1 380 ? -16.815 0.104 41.137 1.00 48.84 380 ILE A CA 1
ATOM 3113 C C . ILE A 1 380 ? -18.310 0.420 41.280 1.00 48.84 380 ILE A C 1
ATOM 3115 O O . ILE A 1 380 ? -18.663 1.494 41.764 1.00 48.84 380 ILE A O 1
ATOM 3119 N N . HIS A 1 381 ? -19.190 -0.548 40.992 1.00 54.97 381 HIS A N 1
ATOM 3120 C CA . HIS A 1 381 ? -20.638 -0.398 41.201 1.00 54.97 381 HIS A CA 1
ATOM 3121 C C . HIS A 1 381 ? -20.982 -0.090 42.669 1.00 54.97 381 HIS A C 1
ATOM 3123 O O . HIS A 1 381 ? -21.950 0.606 42.961 1.00 54.97 381 HIS A O 1
ATOM 3129 N N . ARG A 1 382 ? -20.151 -0.565 43.610 1.00 57.31 382 ARG A N 1
ATOM 3130 C CA . ARG A 1 382 ? -20.306 -0.307 45.047 1.00 57.31 382 ARG A CA 1
ATOM 3131 C C . ARG A 1 382 ? -19.921 1.120 45.428 1.00 57.31 382 ARG A C 1
ATOM 3133 O O . ARG A 1 382 ? -20.328 1.572 46.493 1.00 57.31 382 ARG A O 1
ATOM 3140 N N . ILE A 1 383 ? -19.108 1.811 44.629 1.00 55.53 383 ILE A N 1
ATOM 3141 C CA . ILE A 1 383 ? -18.638 3.154 44.969 1.00 55.53 383 ILE A CA 1
ATOM 3142 C C . ILE A 1 383 ? -19.567 4.232 44.389 1.00 55.53 383 ILE A C 1
ATOM 3144 O O . ILE A 1 383 ? -19.909 5.154 45.126 1.00 55.53 383 ILE A O 1
ATOM 3148 N N . THR A 1 384 ? -20.091 4.072 43.168 1.00 61.00 384 THR A N 1
ATOM 3149 C CA . THR A 1 384 ? -21.078 5.004 42.568 1.00 61.00 384 THR A CA 1
ATOM 3150 C C . THR A 1 384 ? -22.370 5.092 43.372 1.00 61.00 384 THR A C 1
ATOM 3152 O O . THR A 1 384 ? -22.812 6.198 43.689 1.00 61.00 384 THR A O 1
ATOM 3155 N N . SER A 1 385 ? -22.858 3.955 43.877 1.00 72.31 385 SER A N 1
ATOM 3156 C CA . SER A 1 385 ? -24.006 3.938 44.786 1.00 72.31 385 SER A CA 1
ATOM 3157 C C . SER A 1 385 ? -23.740 4.693 46.093 1.00 72.31 385 SER A C 1
ATOM 3159 O O . SER A 1 385 ? -24.667 5.242 46.679 1.00 72.31 385 SER A O 1
ATOM 3161 N N . ARG A 1 386 ? -22.482 4.796 46.556 1.00 84.69 386 ARG A N 1
ATOM 3162 C CA . ARG A 1 386 ? -22.146 5.547 47.783 1.00 84.69 386 ARG A CA 1
ATOM 3163 C C . ARG A 1 386 ? -22.167 7.053 47.573 1.00 84.69 386 ARG A C 1
ATOM 3165 O O . ARG A 1 386 ? -22.567 7.754 48.495 1.00 84.69 386 ARG A O 1
ATOM 3172 N N . LEU A 1 387 ? -21.759 7.551 46.404 1.00 85.81 387 LEU A N 1
ATOM 3173 C CA . LEU A 1 387 ? -21.846 8.983 46.105 1.00 85.81 387 LEU A CA 1
ATOM 3174 C C . LEU A 1 387 ? -23.308 9.418 46.002 1.00 85.81 387 LEU A C 1
ATOM 3176 O O . LEU A 1 387 ? -23.698 10.390 46.642 1.00 85.81 387 LEU A O 1
ATOM 3180 N N . LEU A 1 388 ? -24.127 8.679 45.251 1.00 87.19 388 LEU A N 1
ATOM 3181 C CA . LEU A 1 388 ? -25.538 9.024 45.099 1.00 87.19 388 LEU A CA 1
ATOM 3182 C C . LEU A 1 388 ? -26.287 8.911 46.434 1.00 87.19 388 LEU A C 1
ATOM 3184 O O . LEU A 1 388 ? -27.015 9.829 46.806 1.00 87.19 388 LEU A O 1
ATOM 3188 N N . GLN A 1 389 ? -26.026 7.854 47.211 1.00 90.56 389 GLN A N 1
ATOM 3189 C CA . GLN A 1 389 ? -26.566 7.703 48.563 1.00 90.56 389 GLN A CA 1
ATOM 3190 C C . GLN A 1 389 ? -26.122 8.842 49.491 1.00 90.56 389 GLN A C 1
ATOM 3192 O O . GLN A 1 389 ? -26.935 9.355 50.261 1.00 90.56 389 GLN A O 1
ATOM 3197 N N . PHE A 1 390 ? -24.856 9.262 49.414 1.00 93.38 390 PHE A N 1
ATOM 3198 C CA . PHE A 1 390 ? -24.347 10.396 50.181 1.00 93.38 390 PHE A CA 1
ATOM 3199 C C . PHE A 1 390 ? -25.098 11.681 49.827 1.00 93.38 390 PHE A C 1
ATOM 3201 O O . PHE A 1 390 ? -25.622 12.342 50.722 1.00 93.38 390 PHE A O 1
ATOM 3208 N N . LEU A 1 391 ? -25.213 12.002 48.536 1.00 92.75 391 LEU A N 1
ATOM 3209 C CA . LEU A 1 391 ? -25.910 13.200 48.073 1.00 92.75 391 LEU A CA 1
ATOM 3210 C C . LEU A 1 391 ? -27.392 13.181 48.469 1.00 92.75 391 LEU A C 1
ATOM 3212 O O . LEU A 1 391 ? -27.883 14.165 49.008 1.00 92.75 391 LEU A O 1
ATOM 3216 N N . MET A 1 392 ? -28.080 12.049 48.300 1.00 91.75 392 MET A N 1
ATOM 3217 C CA . MET A 1 392 ? -29.483 11.881 48.703 1.00 91.75 392 MET A CA 1
ATOM 3218 C C . MET A 1 392 ? -29.710 11.989 50.216 1.00 91.75 392 MET A C 1
ATOM 3220 O O . MET A 1 392 ? -30.799 12.353 50.644 1.00 91.75 392 MET A O 1
ATOM 3224 N N . THR A 1 393 ? -28.709 11.655 51.035 1.00 94.88 393 THR A N 1
ATOM 3225 C CA . THR A 1 393 ? -28.820 11.755 52.501 1.00 94.88 393 THR A CA 1
ATOM 3226 C C . THR A 1 393 ? -28.698 13.203 52.980 1.00 94.88 393 THR A C 1
ATOM 3228 O O . THR A 1 393 ? -29.288 13.568 53.995 1.00 94.88 393 THR A O 1
ATOM 3231 N N . HIS A 1 394 ? -27.927 14.026 52.265 1.00 94.62 394 HIS A N 1
ATOM 3232 C CA . HIS A 1 394 ? -27.585 15.383 52.698 1.00 94.62 394 HIS A CA 1
ATOM 3233 C C . HIS A 1 394 ? -28.374 16.473 51.965 1.00 94.62 394 HIS A C 1
ATOM 3235 O O . HIS A 1 394 ? -28.527 17.568 52.503 1.00 94.62 394 HIS A O 1
ATOM 3241 N N . LEU A 1 395 ? -28.889 16.192 50.766 1.00 92.94 395 LEU A N 1
ATOM 3242 C CA . LEU A 1 395 ? -29.725 17.115 50.003 1.00 92.94 395 LEU A CA 1
ATOM 3243 C C . LEU A 1 395 ? -31.204 16.844 50.251 1.00 92.94 395 LEU A C 1
ATOM 3245 O O . LEU A 1 395 ? -31.664 15.707 50.244 1.00 92.94 395 LEU A O 1
ATOM 3249 N N . ASN A 1 396 ? -31.961 17.921 50.421 1.00 93.19 396 ASN A N 1
ATOM 3250 C CA . ASN A 1 396 ? -33.417 17.898 50.505 1.00 93.19 396 ASN A CA 1
ATOM 3251 C C . ASN A 1 396 ? -34.007 19.003 49.625 1.00 93.19 396 ASN A C 1
ATOM 3253 O O . ASN A 1 396 ? -33.301 19.908 49.191 1.00 93.19 396 ASN A O 1
ATOM 3257 N N . GLU A 1 397 ? -35.318 18.985 49.406 1.00 90.44 397 GLU A N 1
ATOM 3258 C CA . GLU A 1 397 ? -35.998 19.955 48.538 1.00 90.44 397 GLU A CA 1
ATOM 3259 C C . GLU A 1 397 ? -35.882 21.425 48.978 1.00 90.44 397 GLU A C 1
ATOM 3261 O O . GLU A 1 397 ? -36.233 22.315 48.205 1.00 90.44 397 GLU A O 1
ATOM 3266 N N . GLN A 1 398 ? -35.415 21.717 50.193 1.00 92.56 398 GLN A N 1
ATOM 3267 C CA . GLN A 1 398 ? -35.169 23.082 50.673 1.00 92.56 398 GLN A CA 1
ATOM 3268 C C . GLN A 1 398 ? -33.715 23.532 50.482 1.00 92.56 398 GLN A C 1
ATOM 3270 O O . GLN A 1 398 ? -33.393 24.680 50.778 1.00 92.56 398 GLN A O 1
ATOM 3275 N N . SER A 1 399 ? -32.841 22.651 49.991 1.00 89.88 399 SER A N 1
ATOM 3276 C CA . SER A 1 399 ? -31.430 22.961 49.767 1.00 89.88 399 SER A CA 1
ATOM 3277 C C . SER A 1 399 ? -31.287 24.027 48.681 1.00 89.88 399 SER A C 1
ATOM 3279 O O . SER A 1 399 ? -31.822 23.888 47.582 1.00 89.88 399 SER A O 1
ATOM 3281 N N . ASP A 1 400 ? -30.563 25.099 48.996 1.00 89.00 400 ASP A N 1
ATOM 3282 C CA . ASP A 1 400 ? -30.165 26.120 48.030 1.00 89.00 400 ASP A CA 1
ATOM 3283 C C . ASP A 1 400 ? -28.845 25.737 47.336 1.00 89.00 400 ASP A C 1
ATOM 3285 O O . ASP A 1 400 ? -28.158 24.783 47.715 1.00 89.00 400 ASP A O 1
ATOM 3289 N N . PHE A 1 401 ? -28.453 26.494 46.310 1.00 83.12 401 PHE A N 1
ATOM 3290 C CA . PHE A 1 401 ? -27.220 26.216 45.567 1.00 83.12 401 PHE A CA 1
ATOM 3291 C C . PHE A 1 401 ? -25.960 26.286 46.452 1.00 83.12 401 PHE A C 1
ATOM 3293 O O . PHE A 1 401 ? -24.995 25.550 46.238 1.00 83.12 401 PHE A O 1
ATOM 3300 N N . LYS A 1 402 ? -25.967 27.132 47.491 1.00 87.50 402 LYS A N 1
ATOM 3301 C CA . LYS A 1 402 ? -24.868 27.225 48.462 1.00 87.50 402 LYS A CA 1
ATOM 3302 C C . LYS A 1 402 ? -24.721 25.923 49.256 1.00 87.50 402 LYS A C 1
ATOM 3304 O O . LYS A 1 402 ? -23.602 25.434 49.410 1.00 87.50 402 LYS A O 1
ATOM 3309 N N . THR A 1 403 ? -25.835 25.352 49.703 1.00 90.06 403 THR A N 1
ATOM 3310 C CA . THR A 1 403 ? -25.908 24.065 50.407 1.00 90.06 403 THR A CA 1
ATOM 3311 C C . THR A 1 403 ? -25.456 22.925 49.494 1.00 90.06 403 THR A C 1
ATOM 3313 O O . THR A 1 403 ? -24.600 22.129 49.879 1.00 90.06 403 THR A O 1
ATOM 3316 N N . VAL A 1 404 ? -25.938 22.905 48.243 1.00 87.81 404 VAL A N 1
ATOM 3317 C CA . VAL A 1 404 ? -25.502 21.952 47.207 1.00 87.81 404 VAL A CA 1
ATOM 3318 C C . VAL A 1 404 ? -23.988 21.977 47.029 1.00 87.81 404 VAL A C 1
ATOM 3320 O O . VAL A 1 404 ? -23.338 20.930 47.038 1.00 87.81 404 VAL A O 1
ATOM 3323 N N . ARG A 1 405 ? -23.408 23.175 46.924 1.00 87.19 405 ARG A N 1
ATOM 3324 C CA . ARG A 1 405 ? -21.966 23.339 46.765 1.00 87.19 405 ARG A CA 1
ATOM 3325 C C . ARG A 1 405 ? -21.177 22.826 47.968 1.00 87.19 405 ARG A C 1
ATOM 3327 O O . ARG A 1 405 ? -20.183 22.131 47.777 1.00 87.19 405 ARG A O 1
ATOM 3334 N N . GLN A 1 406 ? -21.615 23.136 49.186 1.00 90.00 406 GLN A N 1
ATOM 3335 C CA . GLN A 1 406 ? -20.957 22.667 50.410 1.00 90.00 406 GLN A CA 1
ATOM 3336 C C . GLN A 1 406 ? -20.969 21.137 50.516 1.00 90.00 406 GLN A C 1
ATOM 3338 O O . GLN A 1 406 ? -19.942 20.534 50.822 1.00 90.00 406 GLN A O 1
ATOM 3343 N N . ILE A 1 407 ? -22.099 20.502 50.195 1.00 90.62 407 ILE A N 1
ATOM 3344 C CA . ILE A 1 407 ? -22.243 19.039 50.217 1.00 90.62 407 ILE A CA 1
ATOM 3345 C C . ILE A 1 407 ? -21.390 18.382 49.125 1.00 90.62 407 ILE A C 1
ATOM 3347 O O . ILE A 1 407 ? -20.732 17.374 49.376 1.00 90.62 407 ILE A O 1
ATOM 3351 N N . ALA A 1 408 ? -21.341 18.964 47.926 1.00 87.06 408 ALA A N 1
ATOM 3352 C CA . ALA A 1 408 ? -20.465 18.504 46.851 1.00 87.06 408 ALA A CA 1
ATOM 3353 C C . ALA A 1 408 ? -18.975 18.575 47.245 1.00 87.06 408 ALA A C 1
ATOM 3355 O O . ALA A 1 408 ? -18.221 17.622 47.034 1.00 87.06 408 ALA A O 1
ATOM 3356 N N . GLU A 1 409 ? -18.547 19.679 47.863 1.00 87.25 409 GLU A N 1
ATOM 3357 C CA . GLU A 1 409 ? -17.183 19.841 48.381 1.00 87.25 409 GLU A CA 1
ATOM 3358 C C . GLU A 1 409 ? -16.876 18.835 49.508 1.00 87.25 409 GLU A C 1
ATOM 3360 O O . GLU A 1 409 ? -15.772 18.281 49.551 1.00 87.25 409 GLU A O 1
ATOM 3365 N N . GLN A 1 410 ? -17.856 18.531 50.368 1.00 91.62 410 GLN A N 1
ATOM 3366 C CA . GLN A 1 410 ? -17.746 17.496 51.399 1.00 91.62 410 GLN A CA 1
ATOM 3367 C C . GLN A 1 410 ? -17.597 16.092 50.792 1.00 91.62 410 GLN A C 1
ATOM 3369 O O . GLN A 1 410 ? -16.694 15.361 51.195 1.00 91.62 410 GLN A O 1
ATOM 3374 N N . ALA A 1 411 ? -18.393 15.734 49.778 1.00 88.00 411 ALA A N 1
ATOM 3375 C CA . ALA A 1 411 ? -18.291 14.443 49.088 1.00 88.00 411 ALA A CA 1
ATOM 3376 C C . ALA A 1 411 ? -16.887 14.213 48.498 1.00 88.00 411 ALA A C 1
ATOM 3378 O O . ALA A 1 411 ? -16.325 13.116 48.583 1.00 88.00 411 ALA A O 1
ATOM 3379 N N . ILE A 1 412 ? -16.288 15.268 47.933 1.00 84.38 412 ILE A N 1
ATOM 3380 C CA . ILE A 1 412 ? -14.900 15.243 47.455 1.00 84.38 412 ILE A CA 1
ATOM 3381 C C . ILE A 1 412 ? -13.929 15.055 48.627 1.00 84.38 412 ILE A C 1
ATOM 3383 O O . ILE A 1 412 ? -13.003 14.250 48.530 1.00 84.38 412 ILE A O 1
ATOM 3387 N N . GLY A 1 413 ? -14.131 15.785 49.728 1.00 85.69 413 GLY A N 1
ATOM 3388 C CA . GLY A 1 413 ? -13.311 15.688 50.938 1.00 85.69 413 GLY A CA 1
ATOM 3389 C C . GLY A 1 413 ? -13.315 14.295 51.576 1.00 85.69 413 GLY A C 1
ATOM 3390 O O . GLY A 1 413 ? -12.278 13.843 52.053 1.00 85.69 413 GLY A O 1
ATOM 3391 N N . GLU A 1 414 ? -14.442 13.587 51.514 1.00 88.88 414 GLU A N 1
ATOM 3392 C CA . GLU A 1 414 ? -14.596 12.211 52.007 1.00 88.88 414 GLU A CA 1
ATOM 3393 C C . GLU A 1 414 ? -13.992 11.150 51.069 1.00 88.88 414 GLU A C 1
ATOM 3395 O O . GLU A 1 414 ? -14.024 9.952 51.362 1.00 88.88 414 GLU A O 1
ATOM 3400 N N . GLY A 1 415 ? -13.416 11.561 49.933 1.00 86.62 415 GLY A N 1
ATOM 3401 C CA . GLY A 1 415 ? -12.833 10.640 48.963 1.00 86.62 415 GLY A CA 1
ATOM 3402 C C . GLY A 1 415 ? -13.881 9.761 48.281 1.00 86.62 415 GLY A C 1
ATOM 3403 O O . GLY A 1 415 ? -13.556 8.659 47.832 1.00 86.62 415 GLY A O 1
ATOM 3404 N N . LEU A 1 416 ? -15.131 10.236 48.189 1.00 84.25 416 LEU A N 1
ATOM 3405 C CA . LEU A 1 416 ? -16.175 9.595 47.385 1.00 84.25 416 LEU A CA 1
ATOM 3406 C C . LEU A 1 416 ? -15.915 9.762 45.880 1.00 84.25 416 LEU A C 1
ATOM 3408 O O . LEU A 1 416 ? -16.569 9.110 45.081 1.00 84.25 416 LEU A O 1
ATOM 3412 N N . VAL A 1 417 ? -14.926 10.577 45.492 1.00 79.88 417 VAL A N 1
ATOM 3413 C CA . VAL A 1 417 ? -14.412 10.706 44.121 1.00 79.88 417 VAL A CA 1
ATOM 3414 C C . VAL A 1 417 ? -12.883 10.621 44.175 1.00 79.88 417 VAL A C 1
ATOM 3416 O O . VAL A 1 417 ? -12.228 11.561 44.624 1.00 79.88 417 VAL A O 1
ATOM 3419 N N . LYS A 1 418 ? -12.306 9.475 43.784 1.00 65.00 418 LYS A N 1
ATOM 3420 C CA . LYS A 1 418 ? -10.918 9.111 44.141 1.00 65.00 418 LYS A CA 1
ATOM 3421 C C . LYS A 1 418 ? -9.835 9.487 43.125 1.00 65.00 418 LYS A C 1
ATOM 3423 O O . LYS A 1 418 ? -8.695 9.685 43.537 1.00 65.00 418 LYS A O 1
ATOM 3428 N N . SER A 1 419 ? -10.140 9.633 41.835 1.00 64.88 419 SER A N 1
ATOM 3429 C CA . SER A 1 419 ? -9.139 10.006 40.818 1.00 64.88 419 SER A CA 1
ATOM 3430 C C . SER A 1 419 ? -9.771 10.711 39.615 1.00 64.88 419 SER A C 1
ATOM 3432 O O . SER A 1 419 ? -10.983 10.662 39.444 1.00 64.88 419 SER A O 1
ATOM 3434 N N . VAL A 1 420 ? -8.973 11.408 38.794 1.00 56.53 420 VAL A N 1
ATOM 3435 C CA . VAL A 1 420 ? -9.460 12.052 37.555 1.00 56.53 420 VAL A CA 1
ATOM 3436 C C . VAL A 1 420 ? -9.852 11.026 36.501 1.00 56.53 420 VAL A C 1
ATOM 3438 O O . VAL A 1 420 ? -10.878 11.207 35.858 1.00 56.53 420 VAL A O 1
ATOM 3441 N N . ASP A 1 421 ? -9.088 9.944 36.377 1.00 55.25 421 ASP A N 1
ATOM 3442 C CA . ASP A 1 421 ? -9.333 8.908 35.369 1.00 55.25 421 ASP A CA 1
ATOM 3443 C C . ASP A 1 421 ? -10.613 8.112 35.655 1.00 55.25 421 ASP A C 1
ATOM 3445 O O . ASP A 1 421 ? -11.250 7.601 34.740 1.00 55.25 421 ASP A O 1
ATOM 3449 N N . GLU A 1 422 ? -11.042 8.059 36.919 1.00 64.81 422 GLU A N 1
ATOM 3450 C CA . GLU A 1 422 ? -12.321 7.457 37.282 1.00 64.81 422 GLU A CA 1
ATOM 3451 C C . GLU A 1 422 ? -13.498 8.441 37.146 1.00 64.81 422 GLU A C 1
ATOM 3453 O O . GLU A 1 422 ? -14.637 7.988 37.063 1.00 64.81 422 GLU A O 1
ATOM 3458 N N . LYS A 1 423 ? -13.286 9.771 37.119 1.00 68.56 423 LYS A N 1
ATOM 3459 C CA . LYS A 1 423 ? -14.384 10.769 37.157 1.00 68.56 423 LYS A CA 1
ATOM 3460 C C . LYS A 1 423 ? -15.407 10.590 36.052 1.00 68.56 423 LYS A C 1
ATOM 3462 O O . LYS A 1 423 ? -16.596 10.728 36.315 1.00 68.56 423 LYS A O 1
ATOM 3467 N N . GLU A 1 424 ? -14.952 10.286 34.842 1.00 63.75 424 GLU A N 1
ATOM 3468 C CA . GLU A 1 424 ? -15.837 10.082 33.693 1.00 63.75 424 GLU A CA 1
ATOM 3469 C C . GLU A 1 424 ? -16.746 8.867 33.916 1.00 63.75 424 GLU A C 1
ATOM 3471 O O . GLU A 1 424 ? -17.960 8.944 33.721 1.00 63.75 424 GLU A O 1
ATOM 3476 N N . TYR A 1 425 ? -16.179 7.773 34.429 1.00 68.19 425 TYR A N 1
ATOM 3477 C CA . TYR A 1 425 ? -16.933 6.572 34.771 1.00 68.19 425 TYR A CA 1
ATOM 3478 C C . TYR A 1 425 ? -17.900 6.824 35.935 1.00 68.19 425 TYR A C 1
ATOM 3480 O O . TYR A 1 425 ? -19.061 6.422 35.884 1.00 68.19 425 TYR A O 1
ATOM 3488 N N . TRP A 1 426 ? -17.444 7.530 36.973 1.00 73.44 426 TRP A N 1
ATOM 3489 C CA . TRP A 1 426 ? -18.261 7.919 38.121 1.00 73.44 426 TRP A CA 1
ATOM 3490 C C . TRP A 1 426 ? -19.457 8.763 37.715 1.00 73.44 426 TRP A C 1
ATOM 3492 O O . TRP A 1 426 ? -20.568 8.493 38.166 1.00 73.44 426 TRP A O 1
ATOM 3502 N N . LEU A 1 427 ? -19.234 9.755 36.856 1.00 70.00 427 LEU A N 1
ATOM 3503 C CA . LEU A 1 427 ? -20.275 10.616 36.323 1.00 70.00 427 LEU A CA 1
ATOM 3504 C C . LEU A 1 427 ? -21.293 9.788 35.544 1.00 70.00 427 LEU A C 1
ATOM 3506 O O . LEU A 1 427 ? -22.481 9.841 35.848 1.00 70.00 427 LEU A O 1
ATOM 3510 N N . HIS A 1 428 ? -20.827 8.989 34.582 1.00 69.38 428 HIS A N 1
ATOM 3511 C CA . HIS A 1 428 ? -21.709 8.172 33.759 1.00 69.38 428 HIS A CA 1
ATOM 3512 C C . HIS A 1 428 ? -22.536 7.208 34.617 1.00 69.38 428 HIS A C 1
ATOM 3514 O O . HIS A 1 428 ? -23.758 7.184 34.519 1.00 69.38 428 HIS A O 1
ATOM 3520 N N . SER A 1 429 ? -21.891 6.474 35.522 1.00 75.44 429 SER A N 1
ATOM 3521 C CA . SER A 1 429 ? -22.564 5.508 36.387 1.00 75.44 429 SER A CA 1
ATOM 3522 C C . SER A 1 429 ? -23.531 6.178 37.371 1.00 75.44 429 SER A C 1
ATOM 3524 O O . SER A 1 429 ? -24.640 5.685 37.548 1.00 75.44 429 SER A O 1
ATOM 3526 N N . SER A 1 430 ? -23.169 7.326 37.958 1.00 77.75 430 SER A N 1
ATOM 3527 C CA . SER A 1 430 ? -24.063 8.075 38.859 1.00 77.75 430 SER A CA 1
ATOM 3528 C C . SER A 1 430 ? -25.273 8.647 38.118 1.00 77.75 430 SER A C 1
ATOM 3530 O O . SER A 1 430 ? -26.374 8.637 38.658 1.00 77.75 430 SER A O 1
ATOM 3532 N N . LEU A 1 431 ? -25.103 9.104 36.872 1.00 74.56 431 LEU A N 1
ATOM 3533 C CA . LEU A 1 431 ? -26.211 9.563 36.030 1.00 74.56 431 LEU A CA 1
ATOM 3534 C C . LEU A 1 431 ? -27.127 8.407 35.616 1.00 74.56 431 LEU A C 1
ATOM 3536 O O . LEU A 1 431 ? -28.345 8.560 35.665 1.00 74.56 431 LEU A O 1
ATOM 3540 N N . MET A 1 432 ? -26.565 7.245 35.269 1.00 73.75 432 MET A N 1
ATOM 3541 C CA . MET A 1 432 ? -27.341 6.038 34.960 1.00 73.75 432 MET A CA 1
ATOM 3542 C C . MET A 1 432 ? -28.121 5.522 36.175 1.00 73.75 432 MET A C 1
ATOM 3544 O O . MET A 1 432 ? -29.240 5.042 36.023 1.00 73.75 432 MET A O 1
ATOM 3548 N N . GLU A 1 433 ? -27.557 5.626 37.377 1.00 81.94 433 GLU A N 1
ATOM 3549 C CA . GLU A 1 433 ? -28.226 5.241 38.622 1.00 81.94 433 GLU A CA 1
ATOM 3550 C C . GLU A 1 433 ? -29.313 6.259 39.006 1.00 81.94 433 GLU A C 1
ATOM 3552 O O . GLU A 1 433 ? -30.436 5.868 39.318 1.00 81.94 433 GLU A O 1
ATOM 3557 N N . LEU A 1 434 ? -29.041 7.562 38.858 1.00 79.25 434 LEU A N 1
ATOM 3558 C CA . LEU A 1 434 ? -30.026 8.637 39.036 1.00 79.25 434 LEU A CA 1
ATOM 3559 C C . LEU A 1 434 ? -31.247 8.457 38.117 1.00 79.25 434 LEU A C 1
ATOM 3561 O O . LEU A 1 434 ? -32.387 8.647 38.536 1.00 79.25 434 LEU A O 1
ATOM 3565 N N . CYS A 1 435 ? -30.995 8.049 36.876 1.00 71.25 435 CYS A N 1
ATOM 3566 C CA . CYS A 1 435 ? -31.987 7.708 35.861 1.00 71.25 435 CYS A CA 1
ATOM 3567 C C . CYS A 1 435 ? -32.921 6.551 36.276 1.00 71.25 435 CYS A C 1
ATOM 3569 O O . CYS A 1 435 ? -34.102 6.536 35.934 1.00 71.25 435 CYS A O 1
ATOM 3571 N N . GLN A 1 436 ? -32.422 5.592 37.060 1.00 79.00 436 GLN A N 1
ATOM 3572 C CA . GLN A 1 436 ? -33.198 4.430 37.513 1.00 79.00 436 GLN A CA 1
ATOM 3573 C C . GLN A 1 436 ? -34.102 4.729 38.721 1.00 79.00 436 GLN A C 1
ATOM 3575 O O . GLN A 1 436 ? -34.996 3.935 39.029 1.00 79.00 436 GLN A O 1
ATOM 3580 N N . LEU A 1 437 ? -33.916 5.867 39.397 1.00 79.88 437 LEU A N 1
ATOM 3581 C CA . LEU A 1 437 ? -34.701 6.264 40.567 1.00 79.88 437 LEU A CA 1
ATOM 3582 C C . LEU A 1 437 ? -36.046 6.886 40.143 1.00 79.88 437 LEU A C 1
ATOM 3584 O O . LEU A 1 437 ? -36.140 8.066 39.786 1.00 79.88 437 LEU A O 1
ATOM 3588 N N . LYS A 1 438 ? -37.107 6.068 40.187 1.00 74.75 438 LYS A N 1
ATOM 3589 C CA . LYS A 1 438 ? -38.461 6.428 39.722 1.00 74.75 438 LYS A CA 1
ATOM 3590 C C . LYS A 1 438 ? -39.234 7.355 40.668 1.00 74.75 438 LYS A C 1
ATOM 3592 O O . LYS A 1 438 ? -40.001 8.176 40.182 1.00 74.75 438 LYS A O 1
ATOM 3597 N N . ASP A 1 439 ? -38.979 7.289 41.975 1.00 81.44 439 ASP A N 1
ATOM 3598 C CA . ASP A 1 439 ? -39.821 7.937 43.000 1.00 81.44 439 ASP A CA 1
ATOM 3599 C C . ASP A 1 439 ? -39.298 9.299 43.497 1.00 81.44 439 ASP A C 1
ATOM 3601 O O . ASP A 1 439 ? -39.730 9.799 44.535 1.00 81.44 439 ASP A O 1
ATOM 3605 N N . MET A 1 440 ? -38.350 9.918 42.787 1.00 81.06 440 MET A N 1
ATOM 3606 C CA . MET A 1 440 ? -37.824 11.233 43.171 1.00 81.06 440 MET A CA 1
ATOM 3607 C C . MET A 1 440 ? -38.553 12.367 42.465 1.00 81.06 440 MET A C 1
ATOM 3609 O O . MET A 1 440 ? -38.759 12.331 41.250 1.00 81.06 440 MET A O 1
ATOM 3613 N N . THR A 1 441 ? -38.852 13.417 43.226 1.00 83.94 441 THR A N 1
ATOM 3614 C CA . THR A 1 441 ? -39.333 14.680 42.672 1.00 83.94 441 THR A CA 1
ATOM 3615 C C . THR A 1 441 ? -38.289 15.288 41.740 1.00 83.94 441 THR A C 1
ATOM 3617 O O . THR A 1 441 ? -37.079 15.107 41.916 1.00 83.94 441 THR A O 1
ATOM 3620 N N . ILE A 1 442 ? -38.760 16.038 40.746 1.00 74.19 442 ILE A N 1
ATOM 3621 C CA . ILE A 1 442 ? -37.897 16.727 39.779 1.00 74.19 442 ILE A CA 1
ATOM 3622 C C . ILE A 1 442 ? -36.905 17.636 40.515 1.00 74.19 442 ILE A C 1
ATOM 3624 O O . ILE A 1 442 ? -35.709 17.589 40.246 1.00 74.19 442 ILE A O 1
ATOM 3628 N N . LYS A 1 443 ? -37.369 18.353 41.546 1.00 80.44 443 LYS A N 1
ATOM 3629 C CA . LYS A 1 443 ? -36.528 19.225 42.373 1.00 80.44 443 LYS A CA 1
ATOM 3630 C C . LYS A 1 443 ? -35.357 18.481 43.019 1.00 80.44 443 LYS A C 1
ATOM 3632 O O . LYS A 1 443 ? -34.227 18.959 42.970 1.00 80.44 443 LYS A O 1
ATOM 3637 N N . THR A 1 444 ? -35.602 17.295 43.577 1.00 82.75 444 THR A N 1
ATOM 3638 C CA . THR A 1 444 ? -34.540 16.446 44.136 1.00 82.75 444 THR A CA 1
ATOM 3639 C C . THR A 1 444 ? -33.548 16.005 43.057 1.00 82.75 444 THR A C 1
ATOM 3641 O O . THR A 1 444 ? -32.339 16.085 43.271 1.00 82.75 444 THR A O 1
ATOM 3644 N N . LYS A 1 445 ? -34.024 15.612 41.867 1.00 81.06 445 LYS A N 1
ATOM 3645 C CA . LYS A 1 445 ? -33.149 15.262 40.734 1.00 81.06 445 LYS A CA 1
ATOM 3646 C C . LYS A 1 445 ? -32.282 16.449 40.304 1.00 81.06 445 LYS A C 1
ATOM 3648 O O . LYS A 1 445 ? -31.079 16.280 40.129 1.00 81.06 445 LYS A O 1
ATOM 3653 N N . THR A 1 446 ? -32.856 17.647 40.230 1.00 79.19 446 THR A N 1
ATOM 3654 C CA . THR A 1 446 ? -32.140 18.889 39.906 1.00 79.19 446 THR A CA 1
ATOM 3655 C C . THR A 1 446 ? -31.046 19.198 40.930 1.00 79.19 446 THR A C 1
ATOM 3657 O O . THR A 1 446 ? -29.916 19.484 40.543 1.00 79.19 446 THR A O 1
ATOM 3660 N N . LEU A 1 447 ? -31.324 19.060 42.229 1.00 83.50 447 LEU A N 1
ATOM 3661 C CA . LEU A 1 447 ? -30.323 19.264 43.285 1.00 83.50 447 LEU A CA 1
ATOM 3662 C C . LEU A 1 447 ? -29.179 18.241 43.215 1.00 83.50 447 LEU A C 1
ATOM 3664 O O . LEU A 1 447 ? -28.013 18.606 43.365 1.00 83.50 447 LEU A O 1
ATOM 3668 N N . LEU A 1 448 ? -29.494 16.969 42.943 1.00 85.50 448 LEU A N 1
ATOM 3669 C CA . LEU A 1 448 ? -28.489 15.916 42.764 1.00 85.50 448 LEU A CA 1
ATOM 3670 C C . LEU A 1 448 ? -27.589 16.198 41.554 1.00 85.50 448 LEU A C 1
ATOM 3672 O O . LEU A 1 448 ? -26.374 16.026 41.637 1.00 85.50 448 LEU A O 1
ATOM 3676 N N . LEU A 1 449 ? -28.157 16.691 40.453 1.00 82.19 449 LEU A N 1
ATOM 3677 C CA . LEU A 1 449 ? -27.393 17.070 39.264 1.00 82.19 449 LEU A CA 1
ATOM 3678 C C . LEU A 1 449 ? -26.509 18.278 39.495 1.00 82.19 449 LEU A C 1
ATOM 3680 O O . LEU A 1 449 ? -25.350 18.252 39.099 1.00 82.19 449 LEU A O 1
ATOM 3684 N N . GLN A 1 450 ? -27.027 19.305 40.165 1.00 83.12 450 GLN A N 1
ATOM 3685 C CA . GLN A 1 450 ? -26.229 20.464 40.546 1.00 83.12 450 GLN A CA 1
ATOM 3686 C C . GLN A 1 450 ? -25.057 20.042 41.441 1.00 83.12 450 GLN A C 1
ATOM 3688 O O . GLN A 1 450 ? -23.949 20.539 41.270 1.00 83.12 450 GLN A O 1
ATOM 3693 N N . ALA A 1 451 ? -25.254 19.081 42.351 1.00 84.25 451 ALA A N 1
ATOM 3694 C CA . ALA A 1 451 ? -24.166 18.548 43.166 1.00 84.25 451 ALA A CA 1
ATOM 3695 C C . ALA A 1 451 ? -23.127 17.793 42.323 1.00 84.25 451 ALA A C 1
ATOM 3697 O O . ALA A 1 451 ? -21.929 18.032 42.474 1.00 84.25 451 ALA A O 1
ATOM 3698 N N . ILE A 1 452 ? -23.569 16.926 41.406 1.00 84.19 452 ILE A N 1
ATOM 3699 C CA . ILE A 1 452 ? -22.699 16.216 40.453 1.00 84.19 452 ILE A CA 1
ATOM 3700 C C . ILE A 1 452 ? -21.917 17.215 39.585 1.00 84.19 452 ILE A C 1
ATOM 3702 O O . ILE A 1 452 ? -20.713 17.059 39.382 1.00 84.19 452 ILE A O 1
ATOM 3706 N N . GLU A 1 453 ? -22.571 18.274 39.118 1.00 81.50 453 GLU A N 1
ATOM 3707 C CA . GLU A 1 453 ? -21.958 19.338 38.331 1.00 81.50 453 GLU A CA 1
ATOM 3708 C C . GLU A 1 453 ? -20.917 20.109 39.148 1.00 81.50 453 GLU A C 1
ATOM 3710 O O . GLU A 1 453 ? -19.794 20.298 38.685 1.00 81.50 453 GLU A O 1
ATOM 3715 N N . VAL A 1 454 ? -21.226 20.503 40.387 1.00 82.75 454 VAL A N 1
ATOM 3716 C CA . VAL A 1 454 ? -20.246 21.150 41.270 1.00 82.75 454 VAL A CA 1
ATOM 3717 C C . VAL A 1 454 ? -19.052 20.228 41.515 1.00 82.75 454 VAL A C 1
ATOM 3719 O O . VAL A 1 454 ? -17.914 20.696 41.484 1.00 82.75 454 VAL A O 1
ATOM 3722 N N . ILE A 1 455 ? -19.270 18.923 41.700 1.00 82.06 455 ILE A N 1
ATOM 3723 C CA . ILE A 1 455 ? -18.181 17.946 41.836 1.00 82.06 455 ILE A CA 1
ATOM 3724 C C . ILE A 1 455 ? -17.284 17.964 40.590 1.00 82.06 455 ILE A C 1
ATOM 3726 O O . ILE A 1 455 ? -16.056 18.027 40.718 1.00 82.06 455 ILE A O 1
ATOM 3730 N N . MET A 1 456 ? -17.891 17.981 39.401 1.00 75.62 456 MET A N 1
ATOM 3731 C CA . MET A 1 456 ? -17.197 18.051 38.112 1.00 75.62 456 MET A CA 1
ATOM 3732 C C . MET A 1 456 ? -16.431 19.366 37.913 1.00 75.62 456 MET A C 1
ATOM 3734 O O . MET A 1 456 ? -15.293 19.350 37.440 1.00 75.62 456 MET A O 1
ATOM 3738 N N . LEU A 1 457 ? -17.030 20.496 38.296 1.00 72.81 457 LEU A N 1
ATOM 3739 C CA . LEU A 1 457 ? -16.486 21.845 38.108 1.00 72.81 457 LEU A CA 1
ATOM 3740 C C . LEU A 1 457 ? -15.526 22.284 39.224 1.00 72.81 457 LEU A C 1
ATOM 3742 O O . LEU A 1 457 ? -14.797 23.268 39.063 1.00 72.81 457 LEU A O 1
ATOM 3746 N N . SER A 1 458 ? -15.499 21.584 40.361 1.00 72.94 458 SER A N 1
ATOM 3747 C CA . SER A 1 458 ? -14.677 21.956 41.513 1.00 72.94 458 SER A CA 1
ATOM 3748 C C . SER A 1 458 ? -13.186 22.046 41.136 1.00 72.94 458 SER A C 1
ATOM 3750 O O . SER A 1 458 ? -12.510 21.082 40.773 1.00 72.94 458 SER A O 1
ATOM 3752 N N . ARG A 1 459 ? -12.633 23.260 41.241 1.00 50.06 459 ARG A N 1
ATOM 3753 C CA . ARG A 1 459 ? -11.281 23.652 40.792 1.00 50.06 459 ARG A CA 1
ATOM 3754 C C . ARG A 1 459 ? -10.103 22.894 41.424 1.00 50.06 459 ARG A C 1
ATOM 3756 O O . ARG A 1 459 ? -8.974 23.115 40.997 1.00 50.06 459 ARG A O 1
ATOM 3763 N N . ARG A 1 460 ? -10.292 21.961 42.369 1.00 45.88 460 ARG A N 1
ATOM 3764 C CA . ARG A 1 460 ? -9.179 21.123 42.879 1.00 45.88 460 ARG A CA 1
ATOM 3765 C C . ARG A 1 460 ? -8.556 20.211 41.809 1.00 45.88 460 ARG A C 1
ATOM 3767 O O . ARG A 1 460 ? -7.494 19.647 42.042 1.00 45.88 460 ARG A O 1
ATOM 3774 N N . VAL A 1 461 ? -9.136 20.147 40.610 1.00 45.47 461 VAL A N 1
ATOM 3775 C CA . VAL A 1 461 ? -8.574 19.449 39.439 1.00 45.47 461 VAL A CA 1
ATOM 3776 C C . VAL A 1 461 ? -7.555 20.289 38.657 1.00 45.47 461 VAL A C 1
ATOM 3778 O O . VAL A 1 461 ? -6.677 19.724 38.012 1.00 45.47 461 VAL A O 1
ATOM 3781 N N . SER A 1 462 ? -7.574 21.626 38.753 1.00 40.94 462 SER A N 1
ATOM 3782 C CA . SER A 1 462 ? -6.607 22.474 38.031 1.00 40.94 462 SER A CA 1
ATOM 3783 C C . SER A 1 462 ? -5.192 22.426 38.630 1.00 40.94 462 SER A C 1
ATOM 3785 O O . SER A 1 462 ? -4.211 22.635 37.917 1.00 40.94 462 SER A O 1
ATOM 3787 N N . ASN A 1 463 ? -5.048 22.052 39.908 1.00 42.66 463 ASN A N 1
ATOM 3788 C CA . ASN A 1 463 ? -3.737 21.840 40.539 1.00 42.66 463 ASN A CA 1
ATOM 3789 C C . ASN A 1 463 ? -2.997 20.593 40.020 1.00 42.66 463 ASN A C 1
ATOM 3791 O O . ASN A 1 463 ? -1.790 20.486 40.213 1.00 42.66 463 ASN A O 1
ATOM 3795 N N . LEU A 1 464 ? -3.664 19.690 39.295 1.00 42.00 464 LEU A N 1
ATOM 3796 C CA . LEU A 1 464 ? -3.009 18.550 38.642 1.00 42.00 464 LEU A CA 1
ATOM 3797 C C . LEU A 1 464 ? -2.242 18.965 37.373 1.00 42.00 464 LEU A C 1
ATOM 3799 O O . LEU A 1 464 ? -1.273 18.309 36.997 1.00 42.00 464 LEU A O 1
ATOM 3803 N N . GLY A 1 465 ? -2.588 20.115 36.777 1.00 40.97 465 GLY A N 1
ATOM 3804 C CA . GLY A 1 465 ? -1.776 20.759 35.739 1.00 40.97 465 GLY A CA 1
ATOM 3805 C C . GLY A 1 465 ? -0.446 21.308 36.271 1.00 40.97 465 GLY A C 1
ATOM 3806 O O . GLY A 1 465 ? 0.541 21.323 35.544 1.00 40.97 465 GLY A O 1
ATOM 3807 N N . LYS A 1 466 ? -0.379 21.683 37.559 1.00 41.38 466 LYS A N 1
ATOM 3808 C CA . LYS A 1 466 ? 0.871 22.103 38.224 1.00 41.38 466 LYS A CA 1
ATOM 3809 C C . LYS A 1 466 ? 1.777 20.926 38.609 1.00 41.38 466 LYS A C 1
ATOM 3811 O O . LYS A 1 466 ? 2.951 21.141 38.883 1.00 41.38 466 LYS A O 1
ATOM 3816 N N . LEU A 1 467 ? 1.252 19.698 38.607 1.00 37.78 467 LEU A N 1
ATOM 3817 C CA . LEU A 1 467 ? 1.987 18.473 38.944 1.00 37.78 467 LEU A CA 1
ATOM 3818 C C . LEU A 1 467 ? 2.526 17.719 37.710 1.00 37.78 467 LEU A C 1
ATOM 3820 O O . LEU A 1 467 ? 3.050 16.622 37.866 1.00 37.78 467 LEU A O 1
ATOM 3824 N N . ASN A 1 468 ? 2.425 18.281 36.494 1.00 38.16 468 ASN A N 1
ATOM 3825 C CA . ASN A 1 468 ? 2.834 17.633 35.231 1.00 38.16 468 ASN A CA 1
ATOM 3826 C C . ASN A 1 468 ? 2.167 16.264 34.963 1.00 38.16 468 ASN A C 1
ATOM 3828 O O . ASN A 1 468 ? 2.708 15.438 34.234 1.00 38.16 468 ASN A O 1
ATOM 3832 N N . ILE A 1 469 ? 0.976 16.023 35.520 1.00 37.97 469 ILE A N 1
ATOM 3833 C CA . ILE A 1 469 ? 0.260 14.745 35.356 1.00 37.97 469 ILE A CA 1
ATOM 3834 C C . ILE A 1 469 ? -0.536 14.709 34.034 1.00 37.97 469 ILE A C 1
ATOM 3836 O O . ILE A 1 469 ? -0.797 13.638 33.495 1.00 37.97 469 ILE A O 1
ATOM 3840 N N . PHE A 1 470 ? -0.847 15.866 33.433 1.00 34.66 470 PHE A N 1
ATOM 3841 C CA . PHE A 1 470 ? -1.423 15.939 32.086 1.00 34.66 470 PHE A CA 1
ATOM 3842 C C . PHE A 1 470 ? -0.345 16.150 31.016 1.00 34.66 470 PHE A C 1
ATOM 3844 O O . PHE A 1 470 ? 0.454 17.085 31.101 1.00 34.66 470 PHE A O 1
ATOM 3851 N N . SER A 1 471 ? -0.391 15.365 29.931 1.00 36.31 471 SER A N 1
ATOM 3852 C CA . SER A 1 471 ? 0.184 15.824 28.661 1.00 36.31 471 SER A CA 1
ATOM 3853 C C . SER A 1 471 ? -0.617 17.042 28.186 1.00 36.31 471 SER A C 1
ATOM 3855 O O . SER A 1 471 ? -1.836 17.083 28.357 1.00 36.31 471 SER A O 1
ATOM 3857 N N . ARG A 1 472 ? 0.037 18.035 27.573 1.00 36.47 472 ARG A N 1
ATOM 3858 C CA . ARG A 1 472 ? -0.558 19.301 27.081 1.00 36.47 472 ARG A CA 1
ATOM 3859 C C . ARG A 1 472 ? -1.738 19.156 26.081 1.00 36.47 472 ARG A C 1
ATOM 3861 O O . ARG A 1 472 ? -2.121 20.148 25.474 1.00 36.47 472 ARG A O 1
ATOM 3868 N N . LYS A 1 473 ? -2.293 17.958 25.857 1.00 37.34 473 LYS A N 1
ATOM 3869 C CA . LYS A 1 473 ? -3.283 17.648 24.810 1.00 37.34 473 LYS A CA 1
ATOM 3870 C C . LYS A 1 473 ? -4.716 17.369 25.284 1.00 37.34 473 LYS A C 1
ATOM 3872 O O . LYS A 1 473 ? -5.591 17.291 24.430 1.00 37.34 473 LYS A O 1
ATOM 3877 N N . LEU A 1 474 ? -5.001 17.241 26.581 1.00 37.53 474 LEU A N 1
ATOM 3878 C CA . LEU A 1 474 ? -6.394 17.142 27.050 1.00 37.53 474 LEU A CA 1
ATOM 3879 C C . LEU A 1 474 ? -6.989 18.551 27.186 1.00 37.53 474 LEU A C 1
ATOM 3881 O O . LEU A 1 474 ? -6.782 19.242 28.180 1.00 37.53 474 LEU A O 1
ATOM 3885 N N . SER A 1 475 ? -7.674 19.001 26.132 1.00 44.16 475 SER A N 1
ATOM 3886 C CA . SER A 1 475 ? -8.404 20.273 26.106 1.00 44.16 475 SER A CA 1
ATOM 3887 C C . SER A 1 475 ? -9.582 20.242 27.084 1.00 44.16 475 SER A C 1
ATOM 3889 O O . SER A 1 475 ? -10.254 19.219 27.183 1.00 44.16 475 SER A O 1
ATOM 3891 N N . ALA A 1 476 ? -9.910 21.378 27.709 1.00 49.19 476 ALA A N 1
ATOM 3892 C CA . ALA A 1 476 ? -11.086 21.566 28.572 1.00 49.19 476 ALA A CA 1
ATOM 3893 C C . ALA A 1 476 ? -12.436 21.099 27.959 1.00 49.19 476 ALA A C 1
ATOM 3895 O O . ALA A 1 476 ? -13.420 20.933 28.681 1.00 49.19 476 ALA A O 1
ATOM 3896 N N . ASN A 1 477 ? -12.474 20.834 26.651 1.00 52.62 477 ASN A N 1
ATOM 3897 C CA . ASN A 1 477 ? -13.625 20.333 25.903 1.00 52.62 477 ASN A CA 1
ATOM 3898 C C . ASN A 1 477 ? -14.085 18.912 26.288 1.00 52.62 477 ASN A C 1
ATOM 3900 O O . ASN A 1 477 ? -15.279 18.638 26.196 1.00 52.62 477 ASN A O 1
ATOM 3904 N N . THR A 1 478 ? -13.210 17.999 26.740 1.00 52.66 478 THR A N 1
ATOM 3905 C CA . THR A 1 478 ? -13.623 16.595 26.992 1.00 52.66 478 THR A CA 1
ATOM 3906 C C . THR A 1 478 ? -14.605 16.464 28.154 1.00 52.66 478 THR A C 1
ATOM 3908 O O . THR A 1 478 ? -15.625 15.793 28.010 1.00 52.66 478 THR A O 1
ATOM 3911 N N . ASN A 1 479 ? -14.382 17.181 29.260 1.00 56.12 479 ASN A N 1
ATOM 3912 C CA . ASN A 1 479 ? -15.293 17.169 30.415 1.00 56.12 479 ASN A CA 1
ATOM 3913 C C . ASN A 1 479 ? -16.716 17.632 30.050 1.00 56.12 479 ASN A C 1
ATOM 3915 O O . ASN A 1 479 ? -17.688 17.160 30.633 1.00 56.12 479 ASN A O 1
ATOM 3919 N N . HIS A 1 480 ? -16.841 18.529 29.071 1.00 57.84 480 HIS A N 1
ATOM 3920 C CA . HIS A 1 480 ? -18.121 19.098 28.656 1.00 57.84 480 HIS A CA 1
ATOM 3921 C C . HIS A 1 480 ? -18.864 18.181 27.689 1.00 57.84 480 HIS A C 1
ATOM 3923 O O . HIS A 1 480 ? -20.068 18.020 27.833 1.00 57.84 480 HIS A O 1
ATOM 3929 N N . ILE A 1 481 ? -18.168 17.509 26.766 1.00 58.25 481 ILE A N 1
ATOM 3930 C CA . ILE A 1 481 ? -18.785 16.501 25.887 1.00 58.25 481 ILE A CA 1
ATOM 3931 C C . ILE A 1 481 ? -19.399 15.365 26.719 1.00 58.25 481 ILE A C 1
ATOM 3933 O O . ILE A 1 481 ? -20.516 14.927 26.446 1.00 58.25 481 ILE A O 1
ATOM 3937 N N . TRP A 1 482 ? -18.712 14.922 27.773 1.00 59.28 482 TRP A N 1
ATOM 3938 C CA . TRP A 1 482 ? -19.238 13.902 28.683 1.00 59.28 482 TRP A CA 1
ATOM 3939 C C . TRP A 1 482 ? -20.444 14.379 29.478 1.00 59.28 482 TRP A C 1
ATOM 3941 O O . TRP A 1 482 ? -21.439 13.660 29.572 1.00 59.28 482 TRP A O 1
ATOM 3951 N N . LEU A 1 483 ? -20.378 15.602 30.001 1.00 62.41 483 LEU A N 1
ATOM 3952 C CA . LEU A 1 483 ? -21.502 16.227 30.684 1.00 62.41 483 LEU A CA 1
ATOM 3953 C C . LEU A 1 483 ? -22.708 16.357 29.742 1.00 62.41 483 LEU A C 1
ATOM 3955 O O . LEU A 1 483 ? -23.818 16.026 30.137 1.00 62.41 483 LEU A O 1
ATOM 3959 N N . MET A 1 484 ? -22.482 16.702 28.473 1.00 63.09 484 MET A N 1
ATOM 3960 C CA . MET A 1 484 ? -23.512 16.777 27.437 1.00 63.09 484 MET A CA 1
ATOM 3961 C C . MET A 1 484 ? -24.133 15.426 27.096 1.00 63.09 484 MET A C 1
ATOM 3963 O O . MET A 1 484 ? -25.351 15.333 26.991 1.00 63.09 484 MET A O 1
ATOM 3967 N N . ASN A 1 485 ? -23.336 14.364 26.974 1.00 62.78 485 ASN A N 1
ATOM 3968 C CA . ASN A 1 485 ? -23.862 13.015 26.749 1.00 62.78 485 ASN A CA 1
ATOM 3969 C C . ASN A 1 485 ? -24.641 12.493 27.963 1.00 62.78 485 ASN A C 1
ATOM 3971 O O . ASN A 1 485 ? -25.683 11.855 27.812 1.00 62.78 485 ASN A O 1
ATOM 3975 N N . GLY A 1 486 ? -24.160 12.793 29.170 1.00 65.19 486 GLY A N 1
ATOM 3976 C CA . GLY A 1 486 ? -24.853 12.470 30.411 1.00 65.19 486 GLY A CA 1
ATOM 3977 C C . GLY A 1 486 ? -26.186 13.207 30.544 1.00 65.19 486 GLY A C 1
ATOM 3978 O O . GLY A 1 486 ? -27.209 12.602 30.857 1.00 65.19 486 GLY A O 1
ATOM 3979 N N . VAL A 1 487 ? -26.190 14.500 30.230 1.00 67.50 487 VAL A N 1
ATOM 3980 C CA . VAL A 1 487 ? -27.383 15.352 30.225 1.00 67.50 487 VAL A CA 1
ATOM 3981 C C . VAL A 1 487 ? -28.342 14.948 29.117 1.00 67.50 487 VAL A C 1
ATOM 3983 O O . VAL A 1 487 ? -29.544 14.933 29.349 1.00 67.50 487 VAL A O 1
ATOM 3986 N N . ARG A 1 488 ? -27.843 14.519 27.956 1.00 70.38 488 ARG A N 1
ATOM 3987 C CA . ARG A 1 488 ? -28.666 13.930 26.898 1.00 70.38 488 ARG A CA 1
ATOM 3988 C C . ARG A 1 488 ? -29.460 12.741 27.385 1.00 70.38 488 ARG A C 1
ATOM 3990 O O . ARG A 1 488 ? -30.680 12.710 27.231 1.00 70.38 488 ARG A O 1
ATOM 3997 N N . LEU A 1 489 ? -28.762 11.780 27.977 1.00 64.81 489 LEU A N 1
ATOM 3998 C CA . LEU A 1 489 ? -29.385 10.563 28.463 1.00 64.81 489 LEU A CA 1
ATOM 3999 C C . LEU A 1 489 ? -30.397 10.880 29.566 1.00 64.81 489 LEU A C 1
ATOM 4001 O O . LEU A 1 489 ? -31.522 10.392 29.534 1.00 64.81 489 LEU A O 1
ATOM 4005 N N . LEU A 1 490 ? -30.041 11.780 30.475 1.00 67.31 490 LEU A N 1
ATOM 4006 C CA . LEU A 1 490 ? -30.914 12.185 31.559 1.00 67.31 490 LEU A CA 1
ATOM 4007 C C . LEU A 1 490 ? -32.157 12.949 31.091 1.00 67.31 490 LEU A C 1
ATOM 4009 O O . LEU A 1 490 ? -33.264 12.584 31.466 1.00 67.31 490 LEU A O 1
ATOM 4013 N N . LEU A 1 491 ? -31.999 13.991 30.273 1.00 70.25 491 LEU A N 1
ATOM 4014 C CA . LEU A 1 491 ? -33.117 14.813 29.814 1.00 70.25 491 LEU A CA 1
ATOM 4015 C C . LEU A 1 491 ? -34.114 13.989 28.997 1.00 70.25 491 LEU A C 1
ATOM 4017 O O . LEU A 1 491 ? -35.316 14.151 29.183 1.00 70.25 491 LEU A O 1
ATOM 4021 N N . SER A 1 492 ? -33.630 13.042 28.185 1.00 68.94 492 SER A N 1
ATOM 4022 C CA . SER A 1 492 ? -34.502 12.111 27.454 1.00 68.94 492 SER A CA 1
ATOM 4023 C C . SER A 1 492 ? -35.343 11.209 28.368 1.00 68.94 492 SER A C 1
ATOM 4025 O O . SER A 1 492 ? -36.416 10.762 27.973 1.00 68.94 492 SER A O 1
ATOM 4027 N N . GLN A 1 493 ? -34.880 10.953 29.595 1.00 68.00 493 GLN A N 1
ATOM 4028 C CA . GLN A 1 493 ? -35.608 10.150 30.576 1.00 68.00 493 GLN A CA 1
ATOM 4029 C C . GLN A 1 493 ? -36.492 10.975 31.508 1.00 68.00 493 GLN A C 1
ATOM 4031 O O . GLN A 1 493 ? -37.526 10.479 31.950 1.00 68.00 493 GLN A O 1
ATOM 4036 N N . LEU A 1 494 ? -36.083 12.203 31.838 1.00 65.12 494 LEU A N 1
ATOM 4037 C CA . LEU A 1 494 ? -36.879 13.110 32.665 1.00 65.12 494 LEU A CA 1
ATOM 4038 C C . LEU A 1 494 ? -38.088 13.641 31.907 1.00 65.12 494 LEU A C 1
ATOM 4040 O O . LEU A 1 494 ? -39.162 13.733 32.489 1.00 65.12 494 LEU A O 1
ATOM 4044 N N . TYR A 1 495 ? -37.911 13.913 30.616 1.00 72.88 495 TYR A N 1
ATOM 4045 C CA . TYR A 1 495 ? -38.925 14.502 29.755 1.00 72.88 495 TYR A CA 1
ATOM 4046 C C . TYR A 1 495 ? -39.195 13.590 28.555 1.00 72.88 495 TYR A C 1
ATOM 4048 O O . TYR A 1 495 ? -38.917 13.973 27.421 1.00 72.88 495 TYR A O 1
ATOM 4056 N N . PRO A 1 496 ? -39.727 12.370 28.761 1.00 69.38 496 PRO A N 1
ATOM 4057 C CA . PRO A 1 496 ? -39.991 11.434 27.664 1.00 69.38 496 PRO A CA 1
ATOM 4058 C C . PRO A 1 496 ? -41.054 11.961 26.684 1.00 69.38 496 PRO A C 1
ATOM 4060 O O . PRO A 1 496 ? -41.168 11.470 25.564 1.00 69.38 496 PRO A O 1
ATOM 4063 N N . SER A 1 497 ? -41.834 12.960 27.109 1.00 67.38 497 SER A N 1
ATOM 4064 C CA . SER A 1 497 ? -42.785 13.724 26.300 1.00 67.38 497 SER A CA 1
ATOM 4065 C C . SER A 1 497 ? -42.099 14.666 25.299 1.00 67.38 497 SER A C 1
ATOM 4067 O O . SER A 1 497 ? -42.717 15.075 24.316 1.00 67.38 497 SER A O 1
ATOM 4069 N N . LEU A 1 498 ? -40.825 15.001 25.523 1.00 72.06 498 LEU A N 1
ATOM 4070 C CA . LEU A 1 498 ? -40.030 15.880 24.678 1.00 72.06 498 LEU A CA 1
ATOM 4071 C C . LEU A 1 498 ? -39.054 15.047 23.853 1.00 72.06 498 LEU A C 1
ATOM 4073 O O . LEU A 1 498 ? -38.214 14.320 24.379 1.00 72.06 498 LEU A O 1
ATOM 4077 N N . THR A 1 499 ? -39.101 15.201 22.531 1.00 74.31 499 THR A N 1
ATOM 4078 C CA . THR A 1 499 ? -38.005 14.691 21.706 1.00 74.31 499 THR A CA 1
ATOM 4079 C C . THR A 1 499 ? -36.858 15.685 21.761 1.00 74.31 499 THR A C 1
ATOM 4081 O O . THR A 1 499 ? -36.967 16.762 21.178 1.00 74.31 499 THR A O 1
ATOM 4084 N N . ILE A 1 500 ? -35.796 15.330 22.490 1.00 74.19 500 ILE A N 1
ATOM 4085 C CA . ILE A 1 500 ? -34.620 16.179 22.699 1.00 74.19 500 ILE A CA 1
ATOM 4086 C C . ILE A 1 500 ? -33.473 15.690 21.817 1.00 74.19 500 ILE A C 1
ATOM 4088 O O . ILE A 1 500 ? -32.962 14.584 22.002 1.00 74.19 500 ILE A O 1
ATOM 4092 N N . VAL A 1 501 ? -33.041 16.525 20.873 1.00 75.06 501 VAL A N 1
ATOM 4093 C CA . VAL A 1 501 ? -31.885 16.232 20.013 1.00 75.06 501 VAL A CA 1
ATOM 4094 C C . VAL A 1 501 ? -30.687 17.071 20.426 1.00 75.06 501 VAL A C 1
ATOM 4096 O O . VAL A 1 501 ? -30.818 18.266 20.652 1.00 75.06 501 VAL A O 1
ATOM 4099 N N . PHE A 1 502 ? -29.514 16.452 20.514 1.00 74.44 502 PHE A N 1
ATOM 4100 C CA . PHE A 1 502 ? -28.273 17.139 20.856 1.00 74.44 502 PHE A CA 1
ATOM 4101 C C . PHE A 1 502 ? -27.437 17.302 19.606 1.00 74.44 502 PHE A C 1
ATOM 4103 O O . PHE A 1 502 ? -27.150 16.304 18.958 1.00 74.44 502 PHE A O 1
ATOM 4110 N N . LEU A 1 503 ? -27.056 18.537 19.295 1.00 73.69 503 LEU A N 1
ATOM 4111 C CA . LEU A 1 503 ? -26.208 18.849 18.149 1.00 73.69 503 LEU A CA 1
ATOM 4112 C C . LEU A 1 503 ? -24.839 19.308 18.636 1.00 73.69 503 LEU A C 1
ATOM 4114 O O . LEU A 1 503 ? -24.766 20.263 19.408 1.00 73.69 503 LEU A O 1
ATOM 4118 N N . LEU A 1 504 ? -23.766 18.663 18.170 1.00 71.00 504 LEU A N 1
ATOM 4119 C CA . LEU A 1 504 ? -22.388 19.115 18.397 1.00 71.00 504 LEU A CA 1
ATOM 4120 C C . LEU A 1 504 ? -21.861 19.840 17.153 1.00 71.00 504 LEU A C 1
ATOM 4122 O O . LEU A 1 504 ? -21.496 19.231 16.152 1.00 71.00 504 LEU A O 1
ATOM 4126 N N . ALA A 1 505 ? -21.803 21.166 17.238 1.00 60.47 505 ALA A N 1
ATOM 4127 C CA . ALA A 1 505 ? -21.649 22.060 16.090 1.00 60.47 505 ALA A CA 1
ATOM 4128 C C . ALA A 1 505 ? -20.365 21.923 15.234 1.00 60.47 505 ALA A C 1
ATOM 4130 O O . ALA A 1 505 ? -20.351 22.452 14.122 1.00 60.47 505 ALA A O 1
ATOM 4131 N N . ASP A 1 506 ? -19.287 21.279 15.710 1.00 63.31 506 ASP A N 1
ATOM 4132 C CA . ASP A 1 506 ? -18.007 21.217 14.969 1.00 63.31 506 ASP A CA 1
ATOM 4133 C C . ASP A 1 506 ? -17.763 19.949 14.147 1.00 63.31 506 ASP A C 1
ATOM 4135 O O . ASP A 1 506 ? -16.749 19.877 13.450 1.00 63.31 506 ASP A O 1
ATOM 4139 N N . GLN A 1 507 ? -18.658 18.960 14.198 1.00 58.25 507 GLN A N 1
ATOM 4140 C CA . GLN A 1 507 ? -18.402 17.670 13.561 1.00 58.25 507 GLN A CA 1
ATOM 4141 C C . GLN A 1 507 ? -18.967 17.631 12.138 1.00 58.25 507 GLN A C 1
ATOM 4143 O O . GLN A 1 507 ? -20.062 18.121 11.857 1.00 58.25 507 GLN A O 1
ATOM 4148 N N . ASN A 1 508 ? -18.223 16.998 11.224 1.00 59.88 508 ASN A N 1
ATOM 4149 C CA . ASN A 1 508 ? -18.710 16.658 9.880 1.00 59.88 508 ASN A CA 1
ATOM 4150 C C . ASN A 1 508 ? -19.954 15.741 9.923 1.00 59.88 508 ASN A C 1
ATOM 4152 O O . ASN A 1 508 ? -20.679 15.653 8.935 1.00 59.88 508 ASN A O 1
ATOM 4156 N N . ASP A 1 509 ? -20.239 15.146 11.085 1.00 61.25 509 ASP A N 1
ATOM 4157 C CA . ASP A 1 509 ? -21.385 14.275 11.367 1.00 61.25 509 ASP A CA 1
ATOM 4158 C C . ASP A 1 509 ? -22.719 15.025 11.544 1.00 61.25 509 ASP A C 1
ATOM 4160 O O . ASP A 1 509 ? -23.769 14.395 11.673 1.00 61.25 509 ASP A O 1
ATOM 4164 N N . LEU A 1 510 ? -22.716 16.366 11.468 1.00 70.38 510 LEU A N 1
ATOM 4165 C CA . LEU A 1 510 ? -23.928 17.192 11.550 1.00 70.38 510 LEU A CA 1
ATOM 4166 C C . LEU A 1 510 ? -25.007 16.746 10.541 1.00 70.38 510 LEU A C 1
ATOM 4168 O O . LEU A 1 510 ? -26.192 16.901 10.804 1.00 70.38 510 LEU A O 1
ATOM 4172 N N . LEU A 1 511 ? -24.616 16.188 9.387 1.00 77.50 511 LEU A N 1
ATOM 4173 C CA . LEU A 1 511 ? -25.558 15.738 8.354 1.00 77.50 511 LEU A CA 1
ATOM 4174 C C . LEU A 1 511 ? -26.459 14.589 8.831 1.00 77.50 511 LEU A C 1
ATOM 4176 O O . LEU A 1 511 ? -27.666 14.662 8.622 1.00 77.50 511 LEU A O 1
ATOM 4180 N N . GLN A 1 512 ? -25.906 13.581 9.515 1.00 79.31 512 GLN A N 1
ATOM 4181 C CA . GLN A 1 512 ? -26.695 12.444 10.012 1.00 79.31 512 GLN A CA 1
ATOM 4182 C C . GLN A 1 512 ? -27.660 12.880 11.120 1.00 79.31 512 GLN A C 1
ATOM 4184 O O . GLN A 1 512 ? -28.828 12.490 11.128 1.00 79.31 512 GLN A O 1
ATOM 4189 N N . GLU A 1 513 ? -27.199 13.739 12.036 1.00 81.06 513 GLU A N 1
ATOM 4190 C CA . GLU A 1 513 ? -28.058 14.280 13.094 1.00 81.06 513 GLU A CA 1
ATOM 4191 C C . GLU A 1 513 ? -29.158 15.183 12.519 1.00 81.06 513 GLU A C 1
ATOM 4193 O O . GLU A 1 513 ? -30.295 15.146 12.989 1.00 81.06 513 GLU A O 1
ATOM 4198 N N . ILE A 1 514 ? -28.869 15.948 11.460 1.00 84.56 514 ILE A N 1
ATOM 4199 C CA . ILE A 1 514 ? -29.868 16.782 10.786 1.00 84.56 514 ILE A CA 1
ATOM 4200 C C . ILE A 1 514 ? -30.893 15.941 10.022 1.00 84.56 514 ILE A C 1
ATOM 4202 O O . ILE A 1 514 ? -32.074 16.289 10.038 1.00 84.56 514 ILE A O 1
ATOM 4206 N N . GLU A 1 515 ? -30.500 14.846 9.371 1.00 85.44 515 GLU A N 1
ATOM 4207 C CA . GLU A 1 515 ? -31.453 13.907 8.762 1.00 85.44 515 GLU A CA 1
ATOM 4208 C C . GLU A 1 515 ? -32.399 13.325 9.818 1.00 85.44 515 GLU A C 1
ATOM 4210 O O . GLU A 1 515 ? -33.617 13.345 9.625 1.00 85.44 515 GLU A O 1
ATOM 4215 N N . TYR A 1 516 ? -31.864 12.921 10.974 1.00 85.75 516 TYR A N 1
ATOM 4216 C CA . TYR A 1 516 ? -32.667 12.450 12.102 1.00 85.75 516 TYR A CA 1
ATOM 4217 C C . TYR A 1 516 ? -33.625 13.527 12.632 1.00 85.75 516 TYR A C 1
ATOM 4219 O O . TYR A 1 516 ? -34.814 13.257 12.807 1.00 85.75 516 TYR A O 1
ATOM 4227 N N . ILE A 1 517 ? -33.149 14.763 12.833 1.00 87.44 517 ILE A N 1
ATOM 4228 C CA . ILE A 1 517 ? -33.992 15.910 13.215 1.00 87.44 517 ILE A CA 1
ATOM 4229 C C . ILE A 1 517 ? -35.091 16.133 12.183 1.00 87.44 517 ILE A C 1
ATOM 4231 O O . ILE A 1 517 ? -36.243 16.337 12.552 1.00 87.44 517 ILE A O 1
ATOM 4235 N N . SER A 1 518 ? -34.742 16.088 10.897 1.00 90.31 518 SER A N 1
ATOM 4236 C CA . SER A 1 518 ? -35.680 16.331 9.802 1.00 90.31 518 SER A CA 1
ATOM 4237 C C . SER A 1 518 ? -36.789 15.288 9.791 1.00 90.31 518 SER A C 1
ATOM 4239 O O . SER A 1 518 ? -37.955 15.637 9.625 1.00 90.31 518 SER A O 1
ATOM 4241 N N . GLN A 1 519 ? -36.432 14.018 9.981 1.00 90.25 519 GLN A N 1
ATOM 4242 C CA . GLN A 1 519 ? -37.388 12.921 10.041 1.00 90.25 519 GLN A CA 1
ATOM 4243 C C . GLN A 1 519 ? -38.277 13.030 11.282 1.00 90.25 519 GLN A C 1
ATOM 4245 O O . GLN A 1 519 ? -39.499 13.021 11.167 1.00 90.25 519 GLN A O 1
ATOM 4250 N N . THR A 1 520 ? -37.666 13.237 12.448 1.00 85.75 520 THR A N 1
ATOM 4251 C CA . THR A 1 520 ? -38.384 13.384 13.719 1.00 85.75 520 THR A CA 1
ATOM 4252 C C . THR A 1 520 ? -39.366 14.551 13.660 1.00 85.75 520 THR A C 1
ATOM 4254 O O . THR A 1 520 ? -40.522 14.406 14.034 1.00 85.75 520 THR A O 1
ATOM 4257 N N . LEU A 1 521 ? -38.943 15.702 13.132 1.00 89.19 521 LEU A N 1
ATOM 4258 C CA . LEU A 1 521 ? -39.780 16.894 13.036 1.00 89.19 521 LEU A CA 1
ATOM 4259 C C . LEU A 1 521 ? -40.962 16.714 12.068 1.00 89.19 521 LEU A C 1
ATOM 4261 O O . LEU A 1 521 ? -42.034 17.260 12.320 1.00 89.19 521 LEU A O 1
ATOM 4265 N N . LYS A 1 522 ? -40.801 15.921 10.996 1.00 88.94 522 LYS A N 1
ATOM 4266 C CA . LYS A 1 522 ? -41.912 15.527 10.107 1.00 88.94 522 LYS A CA 1
ATOM 4267 C C . LYS A 1 522 ? -42.926 14.627 10.815 1.00 88.94 522 LYS A C 1
ATOM 4269 O O . LYS A 1 522 ? -44.114 14.722 10.527 1.00 88.94 522 LYS A O 1
ATOM 4274 N N . GLU A 1 523 ? -42.463 13.758 11.710 1.00 87.69 523 GLU A N 1
ATOM 4275 C CA . GLU A 1 523 ? -43.306 12.799 12.430 1.00 87.69 523 GLU A CA 1
ATOM 4276 C C . GLU A 1 523 ? -44.031 13.432 13.623 1.00 87.69 523 GLU A C 1
ATOM 4278 O O . GLU A 1 523 ? -45.225 13.203 13.811 1.00 87.69 523 GLU A O 1
ATOM 4283 N N . SER A 1 524 ? -43.329 14.239 14.423 1.00 84.81 524 SER A N 1
ATOM 4284 C CA . SER A 1 524 ? -43.855 14.804 15.670 1.00 84.81 524 SER A CA 1
ATOM 4285 C C . SER A 1 524 ? -44.489 16.187 15.506 1.00 84.81 524 SER A C 1
ATOM 4287 O O . SER A 1 524 ? -45.195 16.643 16.404 1.00 84.81 524 SER A O 1
ATOM 4289 N N . GLY A 1 525 ? -44.206 16.897 14.409 1.00 89.75 525 GLY A N 1
ATOM 4290 C CA . GLY A 1 525 ? -44.635 18.282 14.179 1.00 89.75 525 GLY A CA 1
ATOM 4291 C C . GLY A 1 525 ? -43.920 19.324 15.052 1.00 89.75 525 GLY A C 1
ATOM 4292 O O . GLY A 1 525 ? -43.893 20.500 14.701 1.00 89.75 525 GLY A O 1
ATOM 4293 N N . ALA A 1 526 ? -43.294 18.923 16.160 1.00 87.75 526 ALA A N 1
ATOM 4294 C CA . ALA A 1 526 ? -42.421 19.770 16.961 1.00 87.75 526 ALA A CA 1
ATOM 4295 C C . ALA A 1 526 ? -41.347 18.948 17.680 1.00 87.75 526 ALA A C 1
ATOM 4297 O O . ALA A 1 526 ? -41.614 17.843 18.158 1.00 87.75 526 ALA A O 1
ATOM 4298 N N . ILE A 1 527 ? -40.141 19.498 17.798 1.00 88.69 527 ILE A N 1
ATOM 4299 C CA . ILE A 1 527 ? -39.057 18.920 18.593 1.00 88.69 527 ILE A CA 1
ATOM 4300 C C . ILE A 1 527 ? -38.343 19.992 19.409 1.00 88.69 527 ILE A C 1
ATOM 4302 O O . ILE A 1 527 ? -38.372 21.179 19.079 1.00 88.69 527 ILE A O 1
ATOM 4306 N N . TRP A 1 528 ? -37.642 19.546 20.442 1.00 86.00 528 TRP A N 1
ATOM 4307 C CA . TRP A 1 528 ? -36.704 20.364 21.190 1.00 86.00 528 TRP A CA 1
ATOM 4308 C C . TRP A 1 528 ? -35.283 19.932 20.825 1.00 86.00 528 TRP A C 1
ATOM 4310 O O . TRP A 1 528 ? -34.966 18.749 20.764 1.00 86.00 528 TRP A O 1
ATOM 4320 N N . ALA A 1 529 ? -34.405 20.879 20.535 1.00 85.12 529 ALA A N 1
ATOM 4321 C CA . ALA A 1 529 ? -33.017 20.609 20.203 1.00 85.12 529 ALA A CA 1
ATOM 4322 C C . ALA A 1 529 ? -32.110 21.414 21.129 1.00 85.12 529 ALA A C 1
ATOM 4324 O O . ALA A 1 529 ? -32.222 22.631 21.221 1.00 85.12 529 ALA A O 1
ATOM 4325 N N . VAL A 1 530 ? -31.195 20.738 21.812 1.00 83.06 530 VAL A N 1
ATOM 4326 C CA . VAL A 1 530 ? -30.124 21.368 22.577 1.00 83.06 530 VAL A CA 1
ATOM 4327 C C . VAL A 1 530 ? -28.901 21.436 21.674 1.00 83.06 530 VAL A C 1
ATOM 4329 O O . VAL A 1 530 ? -28.292 20.419 21.338 1.00 83.06 530 VAL A O 1
ATOM 4332 N N . VAL A 1 531 ? -28.524 22.640 21.265 1.00 80.62 531 VAL A N 1
ATOM 4333 C CA . VAL A 1 531 ? -27.350 22.852 20.417 1.00 80.62 531 VAL A CA 1
ATOM 4334 C C . VAL A 1 531 ? -26.165 23.208 21.297 1.00 80.62 531 VAL A C 1
ATOM 4336 O O . VAL A 1 531 ? -26.155 24.257 21.941 1.00 80.62 531 VAL A O 1
ATOM 4339 N N . GLY A 1 532 ? -25.177 22.314 21.323 1.00 74.75 532 GLY A N 1
ATOM 4340 C CA . GLY A 1 532 ? -23.917 22.490 22.025 1.00 74.75 532 GLY A CA 1
ATOM 4341 C C . GLY A 1 532 ? -22.759 22.744 21.066 1.00 74.75 532 GLY A C 1
ATOM 4342 O O . GLY A 1 532 ? -22.637 22.142 19.999 1.00 74.75 532 GLY A O 1
ATOM 4343 N N . TYR A 1 533 ? -21.860 23.634 21.463 1.00 68.19 533 TYR A N 1
ATOM 4344 C CA . TYR A 1 533 ? -20.664 23.939 20.688 1.00 68.19 533 TYR A CA 1
ATOM 4345 C C . TYR A 1 533 ? -19.476 23.208 21.308 1.00 68.19 533 TYR A C 1
ATOM 4347 O O . TYR A 1 533 ? -19.092 23.480 22.437 1.00 68.19 533 TYR A O 1
ATOM 4355 N N . SER A 1 534 ? -18.861 22.285 20.571 1.00 59.62 534 SER A N 1
ATOM 4356 C CA . SER A 1 534 ? -17.738 21.458 21.059 1.00 59.62 534 SER A CA 1
ATOM 4357 C C . SER A 1 534 ? -16.573 22.260 21.660 1.00 59.62 534 SER A C 1
ATOM 4359 O O . SER A 1 534 ? -15.851 21.749 22.512 1.00 59.62 534 SER A O 1
ATOM 4361 N N . ASN A 1 535 ? -16.397 23.507 21.212 1.00 60.31 535 ASN A N 1
ATOM 4362 C CA . ASN A 1 535 ? -15.310 24.402 21.598 1.00 60.31 535 ASN A CA 1
ATOM 4363 C C . ASN A 1 535 ? -15.767 25.582 22.466 1.00 60.31 535 ASN A C 1
ATOM 4365 O O . ASN A 1 535 ? -14.945 26.440 22.791 1.00 60.31 535 ASN A O 1
ATOM 4369 N N . ARG A 1 536 ? -17.061 25.688 22.801 1.00 60.69 536 ARG A N 1
ATOM 4370 C CA . ARG A 1 536 ? -17.594 26.806 23.591 1.00 60.69 536 ARG A CA 1
ATOM 4371 C C . ARG A 1 536 ? -18.610 26.313 24.608 1.00 60.69 536 ARG A C 1
ATOM 4373 O O . ARG A 1 536 ? -19.462 25.494 24.298 1.00 60.69 536 ARG A O 1
ATOM 4380 N N . TYR A 1 537 ? -18.535 26.859 25.815 1.00 62.09 537 TYR A N 1
ATOM 4381 C CA . TYR A 1 537 ? -19.375 26.517 26.969 1.00 62.09 537 TYR A CA 1
ATOM 4382 C C . TYR A 1 537 ? -20.829 27.007 26.828 1.00 62.09 537 TYR A C 1
ATOM 4384 O O . TYR A 1 537 ? -21.387 27.564 27.765 1.00 62.09 537 TYR A O 1
ATOM 4392 N N . HIS A 1 538 ? -21.417 26.876 25.640 1.00 68.94 538 HIS A N 1
ATOM 4393 C CA . HIS A 1 538 ? -22.703 27.459 25.298 1.00 68.94 538 HIS A CA 1
ATOM 4394 C C . HIS A 1 538 ? -23.686 26.385 24.855 1.00 68.94 538 HIS A C 1
ATOM 4396 O O . HIS A 1 538 ? -23.390 25.610 23.941 1.00 68.94 538 HIS A O 1
ATOM 4402 N N . LEU A 1 539 ? -24.855 26.386 25.495 1.00 72.38 539 LEU A N 1
ATOM 4403 C CA . LEU A 1 539 ? -25.998 25.551 25.159 1.00 72.38 539 LEU A CA 1
ATOM 4404 C C . LEU A 1 539 ? -27.163 26.459 24.810 1.00 72.38 539 LEU A C 1
ATOM 4406 O O . LEU A 1 539 ? -27.563 27.300 25.611 1.00 72.38 539 LEU A O 1
ATOM 4410 N N . SER A 1 540 ? -27.705 26.276 23.615 1.00 79.25 540 SER A N 1
ATOM 4411 C CA . SER A 1 540 ? -28.949 26.928 23.224 1.00 79.25 540 SER A CA 1
ATOM 4412 C C . SER A 1 540 ? -30.042 25.884 23.121 1.00 79.25 540 SER A C 1
ATOM 4414 O O . SER A 1 540 ? -29.855 24.847 22.480 1.00 79.25 540 SER A O 1
ATOM 4416 N N . LEU A 1 541 ? -31.174 26.162 23.758 1.00 83.06 541 LEU A N 1
ATOM 4417 C CA . LEU A 1 541 ? -32.366 25.349 23.627 1.00 83.06 541 LEU A CA 1
ATOM 4418 C C . LEU A 1 541 ? -33.196 25.916 22.475 1.00 83.06 541 LEU A C 1
ATOM 4420 O O . LEU A 1 541 ? -33.601 27.075 22.476 1.00 83.06 541 LEU A O 1
ATOM 4424 N N . LEU A 1 542 ? -33.415 25.100 21.456 1.00 87.94 542 LEU A N 1
ATOM 4425 C CA . LEU A 1 542 ? -34.223 25.430 20.296 1.00 87.94 542 LEU A CA 1
ATOM 4426 C C . LEU A 1 542 ? -35.513 24.631 20.367 1.00 87.94 542 LEU A C 1
ATOM 4428 O O . LEU A 1 542 ? -35.474 23.409 20.486 1.00 87.94 542 LEU A O 1
ATOM 4432 N N . ARG A 1 543 ? -36.653 25.289 20.211 1.00 88.62 543 ARG A N 1
ATOM 4433 C CA . ARG A 1 543 ? -37.892 24.606 19.851 1.00 88.62 543 ARG A CA 1
ATOM 4434 C C . ARG A 1 543 ? -38.094 24.761 18.354 1.00 88.62 543 ARG A C 1
ATOM 4436 O O . ARG A 1 543 ? -38.199 25.878 17.853 1.00 88.62 543 ARG A O 1
ATOM 4443 N N . LEU A 1 544 ? -38.130 23.640 17.651 1.00 91.44 544 LEU A N 1
ATOM 4444 C CA . LEU A 1 544 ? -38.409 23.578 16.224 1.00 91.44 544 LEU A CA 1
ATOM 4445 C C . LEU A 1 544 ? -39.846 23.100 16.063 1.00 91.44 544 LEU A C 1
ATOM 4447 O O . LEU A 1 544 ? -40.168 21.998 16.496 1.00 91.44 544 LEU A O 1
ATOM 4451 N N . GLN A 1 545 ? -40.709 23.914 15.468 1.00 91.00 545 GLN A N 1
ATOM 4452 C CA . GLN A 1 545 ? -42.111 23.584 15.248 1.00 91.00 545 GLN A CA 1
ATOM 4453 C C . GLN A 1 545 ? -42.460 23.735 13.770 1.00 91.00 545 GLN A C 1
ATOM 4455 O O . GLN A 1 545 ? -42.270 24.789 13.168 1.00 91.00 545 GLN A O 1
ATOM 4460 N N . LEU A 1 546 ? -42.977 22.662 13.182 1.00 91.50 546 LEU A N 1
ATOM 4461 C CA . LEU A 1 546 ? -43.383 22.610 11.789 1.00 91.50 546 LEU A CA 1
ATOM 4462 C C . LEU A 1 546 ? -44.860 23.000 11.661 1.00 91.50 546 LEU A C 1
ATOM 4464 O O . LEU A 1 546 ? -45.756 22.227 11.995 1.00 91.50 546 LEU A O 1
ATOM 4468 N N . ASN A 1 547 ? -45.116 24.195 11.136 1.00 89.56 547 ASN A N 1
ATOM 4469 C CA . ASN A 1 547 ? -46.455 24.709 10.871 1.00 89.56 547 ASN A CA 1
ATOM 4470 C C . ASN A 1 547 ? -46.712 24.682 9.354 1.00 89.56 547 ASN A C 1
ATOM 4472 O O . ASN A 1 547 ? -46.385 25.621 8.631 1.00 89.56 547 ASN A O 1
ATOM 4476 N N . LYS A 1 548 ? -47.324 23.597 8.854 1.00 89.00 548 LYS A N 1
ATOM 4477 C CA . LYS A 1 548 ? -47.522 23.340 7.410 1.00 89.00 548 LYS A CA 1
ATOM 4478 C C . LYS A 1 548 ? -46.180 23.290 6.656 1.00 89.00 548 LYS A C 1
ATOM 4480 O O . LYS A 1 548 ? -45.451 22.319 6.817 1.00 89.00 548 LYS A O 1
ATOM 4485 N N . ASN A 1 549 ? -45.864 24.321 5.869 1.00 87.69 549 ASN A N 1
ATOM 4486 C CA . ASN A 1 549 ? -44.623 24.448 5.096 1.00 87.69 549 ASN A CA 1
ATOM 4487 C C . ASN A 1 549 ? -43.649 25.471 5.706 1.00 87.69 549 ASN A C 1
ATOM 4489 O O . ASN A 1 549 ? -42.645 25.815 5.077 1.00 87.69 549 ASN A O 1
ATOM 4493 N N . GLU A 1 550 ? -43.950 25.983 6.901 1.00 89.88 550 GLU A N 1
ATOM 4494 C CA . GLU A 1 550 ? -43.123 26.959 7.601 1.00 89.88 550 GLU A CA 1
ATOM 4495 C C . GLU A 1 550 ? -42.516 26.328 8.853 1.00 89.88 550 GLU A C 1
ATOM 4497 O O . GLU A 1 550 ? -43.200 25.647 9.622 1.00 89.88 550 GLU A O 1
ATOM 4502 N N . LEU A 1 551 ? -41.222 26.560 9.066 1.00 91.12 551 LEU A N 1
ATOM 4503 C CA . LEU A 1 551 ? -40.535 26.156 10.289 1.00 91.12 551 LEU A CA 1
ATOM 4504 C C . LEU A 1 551 ? -40.438 27.338 11.246 1.00 91.12 551 LEU A C 1
ATOM 4506 O O . LEU A 1 551 ? -39.722 28.303 10.979 1.00 91.12 551 LEU A O 1
ATOM 4510 N N . GLU A 1 552 ? -41.135 27.244 12.368 1.00 90.69 552 GLU A N 1
ATOM 4511 C CA . GLU A 1 552 ? -40.996 28.169 13.481 1.00 90.69 552 GLU A CA 1
ATOM 4512 C C . GLU A 1 552 ? -39.865 27.691 14.397 1.00 90.69 552 GLU A C 1
ATOM 4514 O O . GLU A 1 552 ? -39.853 26.550 14.864 1.00 90.69 552 GLU A O 1
ATOM 4519 N N . ILE A 1 553 ? -38.889 28.561 14.632 1.00 88.69 553 ILE A N 1
ATOM 4520 C CA . ILE A 1 553 ? -37.706 28.290 15.444 1.00 88.69 553 ILE A CA 1
ATOM 4521 C C . ILE A 1 553 ? -37.729 29.251 16.612 1.00 88.69 553 ILE A C 1
ATOM 4523 O O . ILE A 1 553 ? -37.456 30.437 16.443 1.00 88.69 553 ILE A O 1
ATOM 4527 N N . GLN A 1 554 ? -38.033 28.740 17.797 1.00 86.00 554 GLN A N 1
ATOM 4528 C CA . GLN A 1 554 ? -37.966 29.524 19.022 1.00 86.00 554 GLN A CA 1
ATOM 4529 C C . GLN A 1 554 ? -36.612 29.258 19.675 1.00 86.00 554 GLN A C 1
ATOM 4531 O O . GLN A 1 554 ? -36.318 28.134 20.086 1.00 86.00 554 GLN A O 1
ATOM 4536 N N . VAL A 1 555 ? -35.769 30.286 19.720 1.00 83.12 555 VAL A N 1
ATOM 4537 C CA . VAL A 1 555 ? -34.463 30.239 20.375 1.00 83.12 555 VAL A CA 1
ATOM 4538 C C . VAL A 1 555 ? -34.654 30.696 21.815 1.00 83.12 555 VAL A C 1
ATOM 4540 O O . VAL A 1 555 ? -34.872 31.882 22.077 1.00 83.12 555 VAL A O 1
ATOM 4543 N N . LEU A 1 556 ? -34.578 29.744 22.737 1.00 77.62 556 LEU A N 1
ATOM 4544 C CA . LEU A 1 556 ? -34.531 29.988 24.172 1.00 77.62 556 LEU A CA 1
ATOM 4545 C C . LEU A 1 556 ? -33.059 30.017 24.556 1.00 77.62 556 LEU A C 1
ATOM 4547 O O . LEU A 1 556 ? -32.400 28.987 24.740 1.00 77.62 556 LEU A O 1
ATOM 4551 N N . ASP A 1 557 ? -32.513 31.229 24.544 1.00 67.31 557 ASP A N 1
ATOM 4552 C CA . ASP A 1 557 ? -31.104 31.426 24.816 1.00 67.31 557 ASP A CA 1
ATOM 4553 C C . ASP A 1 557 ? -30.875 31.490 26.326 1.00 67.31 557 ASP A C 1
ATOM 4555 O O . ASP A 1 557 ? -31.074 32.524 26.962 1.00 67.31 557 ASP A O 1
ATOM 4559 N N . SER A 1 558 ? -30.503 30.346 26.901 1.00 55.16 558 SER A N 1
ATOM 4560 C CA . SER A 1 558 ? -30.329 30.176 28.351 1.00 55.16 558 SER A CA 1
ATOM 4561 C C . SER A 1 558 ? -29.142 30.959 28.930 1.00 55.16 558 SER A C 1
ATOM 4563 O O . SER A 1 558 ? -28.978 31.066 30.144 1.00 55.16 558 SER A O 1
ATOM 4565 N N . LEU A 1 559 ? -28.289 31.528 28.076 1.00 51.28 559 LEU A N 1
ATOM 4566 C CA . LEU A 1 559 ? -27.110 32.273 28.485 1.00 51.28 559 LEU A CA 1
ATOM 4567 C C . LEU A 1 559 ? -27.004 33.487 27.576 1.00 51.28 559 LEU A C 1
ATOM 4569 O O . LEU A 1 559 ? -26.562 33.355 26.448 1.00 51.28 559 LEU A O 1
ATOM 4573 N N . GLY A 1 560 ? -27.361 34.678 28.061 1.00 44.53 560 GLY A N 1
ATOM 4574 C CA . GLY A 1 560 ? -27.178 35.954 27.351 1.00 44.53 560 GLY A CA 1
ATOM 4575 C C . GLY A 1 560 ? -25.705 36.326 27.098 1.00 44.53 560 GLY A C 1
ATOM 4576 O O . GLY A 1 560 ? -25.280 37.449 27.370 1.00 44.53 560 GLY A O 1
ATOM 4577 N N . ALA A 1 561 ? -24.887 35.384 26.645 1.00 43.25 561 ALA A N 1
ATOM 4578 C CA . ALA A 1 561 ? -23.536 35.537 26.165 1.00 43.25 561 ALA A CA 1
ATOM 4579 C C . ALA A 1 561 ? -23.575 35.621 24.636 1.00 43.25 561 ALA A C 1
ATOM 4581 O O . ALA A 1 561 ? -22.974 34.804 23.944 1.00 43.25 561 ALA A O 1
ATOM 4582 N N . VAL A 1 562 ? -24.216 36.672 24.111 1.00 43.91 562 VAL A N 1
ATOM 4583 C CA . VAL A 1 562 ? -23.743 37.238 22.844 1.00 43.91 562 VAL A CA 1
ATOM 4584 C C . VAL A 1 562 ? -22.255 37.542 23.074 1.00 43.91 562 VAL A C 1
ATOM 4586 O O . VAL A 1 562 ? -21.937 38.302 24.001 1.00 43.91 562 VAL A O 1
ATOM 4589 N N . PRO A 1 563 ? -21.321 36.872 22.376 1.00 44.97 563 PRO A N 1
ATOM 4590 C CA . PRO A 1 563 ? -19.901 37.076 22.610 1.00 44.97 563 PRO A CA 1
ATOM 4591 C C . PRO A 1 563 ? -19.571 38.543 22.317 1.00 44.97 563 PRO A C 1
ATOM 4593 O O . PRO A 1 563 ? -19.749 39.019 21.205 1.00 44.97 563 PRO A O 1
ATOM 4596 N N . ALA A 1 564 ? -19.087 39.275 23.324 1.00 41.66 564 ALA A N 1
ATOM 4597 C CA . ALA A 1 564 ? -18.908 40.733 23.274 1.00 41.66 564 ALA A CA 1
ATOM 4598 C C . ALA A 1 564 ? -17.848 41.234 22.261 1.00 41.66 564 ALA A C 1
ATOM 4600 O O . ALA A 1 564 ? -17.526 42.420 22.225 1.00 41.66 564 ALA A O 1
ATOM 4601 N N . SER A 1 565 ? -17.274 40.359 21.436 1.00 45.94 565 SER A N 1
ATOM 4602 C CA . SER A 1 565 ? -16.271 40.691 20.429 1.00 45.94 565 SER A CA 1
ATOM 4603 C C . SER A 1 565 ? -16.471 39.821 19.193 1.00 45.94 565 SER A C 1
ATOM 4605 O O . SER A 1 565 ? -16.531 38.616 19.356 1.00 45.94 565 SER A O 1
ATOM 4607 N N . GLY A 1 566 ? -16.568 40.428 17.994 1.00 49.25 566 GLY A N 1
ATOM 4608 C CA . GLY A 1 566 ? -16.299 39.926 16.617 1.00 49.25 566 GLY A CA 1
ATOM 4609 C C . GLY A 1 566 ? -16.628 38.480 16.177 1.00 49.25 566 GLY A C 1
ATOM 4610 O O . GLY A 1 566 ? -16.375 38.120 15.029 1.00 49.25 566 GLY A O 1
ATOM 4611 N N . GLU A 1 567 ? -17.168 37.647 17.051 1.00 51.81 567 GLU A N 1
ATOM 4612 C CA . GLU A 1 567 ? -17.276 36.191 16.981 1.00 51.81 567 GLU A CA 1
ATOM 4613 C C . GLU A 1 567 ? -18.738 35.745 16.828 1.00 51.81 567 GLU A C 1
ATOM 4615 O O . GLU A 1 567 ? -19.005 34.555 16.640 1.00 51.81 567 GLU A O 1
ATOM 4620 N N . ASP A 1 568 ? -19.667 36.709 16.775 1.00 54.91 568 ASP A N 1
ATOM 4621 C CA . ASP A 1 568 ? -21.078 36.553 16.389 1.00 54.91 568 ASP A CA 1
ATOM 4622 C C . ASP A 1 568 ? -21.242 35.783 15.071 1.00 54.91 568 ASP A C 1
ATOM 4624 O O . ASP A 1 568 ? -22.240 35.096 14.843 1.00 54.91 568 ASP A O 1
ATOM 4628 N N . LEU A 1 569 ? -20.226 35.837 14.203 1.00 57.19 569 LEU A N 1
ATOM 4629 C CA . LEU A 1 569 ? -20.197 35.152 12.915 1.00 57.19 569 LEU A CA 1
ATOM 4630 C C . LEU A 1 569 ? -20.190 33.624 13.030 1.00 57.19 569 LEU A C 1
ATOM 4632 O O . LEU A 1 569 ? -20.675 32.974 12.112 1.00 57.19 569 LEU A O 1
ATOM 4636 N N . TYR A 1 570 ? -19.642 33.016 14.088 1.00 63.28 570 TYR A N 1
ATOM 4637 C CA . TYR A 1 570 ? -19.545 31.549 14.139 1.00 63.28 570 TYR A CA 1
ATOM 4638 C C . TYR A 1 570 ? -20.835 30.895 14.645 1.00 63.28 570 TYR A C 1
ATOM 4640 O O . TYR A 1 570 ? -21.325 29.952 14.024 1.00 63.28 570 TYR A O 1
ATOM 4648 N N . TYR A 1 571 ? -21.420 31.432 15.721 1.00 65.12 571 TYR A N 1
ATOM 4649 C CA . TYR A 1 571 ? -22.707 30.972 16.256 1.00 65.12 571 TYR A CA 1
ATOM 4650 C C . TYR A 1 571 ? -23.819 31.133 15.212 1.00 65.12 571 TYR A C 1
ATOM 4652 O O . TYR A 1 571 ? -24.522 30.175 14.883 1.00 65.12 571 TYR A O 1
ATOM 4660 N N . SER A 1 572 ? -23.897 32.318 14.595 1.00 66.94 572 SER A N 1
ATOM 4661 C CA . SER A 1 572 ? -24.848 32.575 13.513 1.00 66.94 572 SER A CA 1
ATOM 4662 C C . SER A 1 572 ? -24.633 31.636 12.325 1.00 66.94 572 SER A C 1
ATOM 4664 O O . SER A 1 572 ? -25.609 31.126 11.791 1.00 66.94 572 SER A O 1
ATOM 4666 N N . ARG A 1 573 ? -23.390 31.310 11.939 1.00 72.75 573 ARG A N 1
ATOM 4667 C CA . ARG A 1 573 ? -23.119 30.362 10.839 1.00 72.75 573 ARG A CA 1
ATOM 4668 C C . ARG A 1 573 ? -23.608 28.948 11.118 1.00 72.75 573 ARG A C 1
ATOM 4670 O O . ARG A 1 573 ? -24.120 28.321 10.196 1.00 72.75 573 ARG A O 1
ATOM 4677 N N . VAL A 1 574 ? -23.444 28.431 12.334 1.00 71.75 574 VAL A N 1
ATOM 4678 C CA . VAL A 1 574 ? -23.903 27.075 12.681 1.00 71.75 574 VAL A CA 1
ATOM 4679 C C . VAL A 1 574 ? -25.423 27.023 12.705 1.00 71.75 574 VAL A C 1
ATOM 4681 O O . VAL A 1 574 ? -25.998 26.136 12.078 1.00 71.75 574 VAL A O 1
ATOM 4684 N N . LEU A 1 575 ? -26.070 27.994 13.356 1.00 77.25 575 LEU A N 1
ATOM 4685 C CA . LEU A 1 575 ? -27.527 28.072 13.383 1.00 77.25 575 LEU A CA 1
ATOM 4686 C C . LEU A 1 575 ? -28.085 28.254 11.964 1.00 77.25 575 LEU A C 1
ATOM 4688 O O . LEU A 1 575 ? -28.968 27.512 11.556 1.00 77.25 575 LEU A O 1
ATOM 4692 N N . VAL A 1 576 ? -27.503 29.143 11.153 1.00 79.94 576 VAL A N 1
ATOM 4693 C CA . VAL A 1 576 ? -27.876 29.324 9.739 1.00 79.94 576 VAL A CA 1
ATOM 4694 C C . VAL A 1 576 ? -27.651 28.045 8.930 1.00 79.94 576 VAL A C 1
ATOM 4696 O O . VAL A 1 576 ? -28.495 27.688 8.113 1.00 79.94 576 VAL A O 1
ATOM 4699 N N . LYS A 1 577 ? -26.549 27.319 9.152 1.00 82.75 577 LYS A N 1
ATOM 4700 C CA . LYS A 1 577 ? -26.285 26.042 8.474 1.00 82.75 577 LYS A CA 1
ATOM 4701 C C . LYS A 1 577 ? -27.318 24.985 8.861 1.00 82.75 577 LYS A C 1
ATOM 4703 O O . LYS A 1 577 ? -27.837 24.319 7.968 1.00 82.75 577 LYS A O 1
ATOM 4708 N N . LEU A 1 578 ? -27.648 24.862 10.148 1.00 83.56 578 LEU A N 1
ATOM 4709 C CA . LEU A 1 578 ? -28.707 23.981 10.640 1.00 83.56 578 LEU A CA 1
ATOM 4710 C C . LEU A 1 578 ? -30.042 24.328 9.971 1.00 83.56 578 LEU A C 1
ATOM 4712 O O . LEU A 1 578 ? -30.647 23.467 9.341 1.00 83.56 578 LEU A O 1
ATOM 4716 N N . ILE A 1 579 ? -30.447 25.599 10.023 1.00 85.12 579 ILE A N 1
ATOM 4717 C CA . ILE A 1 579 ? -31.703 26.094 9.445 1.00 85.12 579 ILE A CA 1
ATOM 4718 C C . ILE A 1 579 ? -31.768 25.827 7.941 1.00 85.12 579 ILE A C 1
ATOM 4720 O O . ILE A 1 579 ? -32.759 25.291 7.456 1.00 85.12 579 ILE A O 1
ATOM 4724 N N . ASN A 1 580 ? -30.709 26.145 7.196 1.00 85.06 580 ASN A N 1
ATOM 4725 C CA . ASN A 1 580 ? -30.672 25.934 5.749 1.00 85.06 580 ASN A CA 1
ATOM 4726 C C . ASN A 1 580 ? -30.729 24.450 5.379 1.00 85.06 580 ASN A C 1
ATOM 4728 O O . ASN A 1 580 ? -31.387 24.081 4.407 1.00 85.06 580 ASN A O 1
ATOM 4732 N N . THR A 1 581 ? -30.066 23.594 6.157 1.00 87.88 581 THR A N 1
ATOM 4733 C CA . THR A 1 581 ? -30.085 22.148 5.912 1.00 87.88 581 THR A CA 1
ATOM 4734 C C . THR A 1 581 ? -31.464 21.565 6.234 1.00 87.88 581 THR A C 1
ATOM 4736 O O . THR A 1 581 ? -31.993 20.788 5.445 1.00 87.88 581 THR A O 1
ATOM 4739 N N . LEU A 1 582 ? -32.107 22.007 7.322 1.00 87.12 582 LEU A N 1
ATOM 4740 C CA . LEU A 1 582 ? -33.492 21.638 7.642 1.00 87.12 582 LEU A CA 1
ATOM 4741 C C . LEU A 1 582 ? -34.478 22.128 6.579 1.00 87.12 582 LEU A C 1
ATOM 4743 O O . LEU A 1 582 ? -35.344 21.366 6.154 1.00 87.12 582 LEU A O 1
ATOM 4747 N N . LYS A 1 583 ? -34.309 23.365 6.092 1.00 88.62 583 LYS A N 1
ATOM 4748 C CA . LYS A 1 583 ? -35.095 23.924 4.984 1.00 88.62 583 LYS A CA 1
ATOM 4749 C C . LYS A 1 583 ? -35.043 23.018 3.758 1.00 88.62 583 LYS A C 1
ATOM 4751 O O . LYS A 1 583 ? -36.084 22.719 3.178 1.00 88.62 583 LYS A O 1
ATOM 4756 N N . HIS A 1 584 ? -33.844 22.564 3.395 1.00 90.94 584 HIS A N 1
ATOM 4757 C CA . HIS A 1 584 ? -33.645 21.678 2.255 1.00 90.94 584 HIS A CA 1
ATOM 4758 C C . HIS A 1 584 ? -34.261 20.288 2.480 1.00 90.94 584 HIS A C 1
ATOM 4760 O O . HIS A 1 584 ? -35.026 19.816 1.644 1.00 90.94 584 HIS A O 1
ATOM 4766 N N . ASN A 1 585 ? -34.002 19.662 3.631 1.00 90.12 585 ASN A N 1
ATOM 4767 C CA . ASN A 1 585 ? -34.433 18.288 3.913 1.00 90.12 585 ASN A CA 1
ATOM 4768 C C . ASN A 1 585 ? -35.949 18.144 4.139 1.00 90.12 585 ASN A C 1
ATOM 4770 O O . ASN A 1 585 ? -36.523 17.069 3.921 1.00 90.12 585 ASN A O 1
ATOM 4774 N N . ILE A 1 586 ? -36.614 19.207 4.599 1.00 90.31 586 ILE A N 1
ATOM 4775 C CA . ILE A 1 586 ? -38.057 19.219 4.885 1.00 90.31 586 ILE A CA 1
ATOM 4776 C C . ILE A 1 586 ? -38.855 19.900 3.757 1.00 90.31 586 ILE A C 1
ATOM 4778 O O . ILE A 1 586 ? -40.076 19.793 3.736 1.00 90.31 586 ILE A O 1
ATOM 4782 N N . ASN A 1 587 ? -38.181 20.490 2.761 1.00 92.12 587 ASN A N 1
ATOM 4783 C CA . ASN A 1 587 ? -38.794 21.222 1.648 1.00 92.12 587 ASN A CA 1
ATOM 4784 C C . ASN A 1 587 ? -39.690 22.378 2.131 1.00 92.12 587 ASN A C 1
ATOM 4786 O O . ASN A 1 587 ? -40.870 22.459 1.796 1.00 92.12 587 ASN A O 1
ATOM 4790 N N . LEU A 1 588 ? -39.118 23.240 2.975 1.00 88.81 588 LEU A N 1
ATOM 4791 C CA . LEU A 1 588 ? -39.818 24.371 3.586 1.00 88.81 588 LEU A CA 1
ATOM 4792 C C . LEU A 1 588 ? -39.758 25.602 2.681 1.00 88.81 588 LEU A C 1
ATOM 4794 O O . LEU A 1 588 ? -38.695 25.945 2.154 1.00 88.81 588 LEU A O 1
ATOM 4798 N N . ASP A 1 589 ? -40.875 26.315 2.565 1.00 86.62 589 ASP A N 1
ATOM 4799 C CA . ASP A 1 589 ? -40.967 27.540 1.764 1.00 86.62 589 ASP A CA 1
ATOM 4800 C C . ASP A 1 589 ? -40.265 28.706 2.493 1.00 86.62 589 ASP A C 1
ATOM 4802 O O . ASP A 1 589 ? -39.439 29.439 1.924 1.00 86.62 589 ASP A O 1
ATOM 4806 N N . SER A 1 590 ? -40.506 28.809 3.802 1.00 87.31 590 SER A N 1
ATOM 4807 C CA . SER A 1 590 ? -40.029 29.870 4.693 1.00 87.31 590 SER A CA 1
ATOM 4808 C C . SER A 1 590 ? -39.664 29.317 6.084 1.00 87.31 590 SER A C 1
ATOM 4810 O O . SER A 1 590 ? -39.945 28.166 6.426 1.00 87.31 590 SER A O 1
ATOM 4812 N N . PHE A 1 591 ? -38.995 30.137 6.893 1.00 85.38 591 PHE A N 1
ATOM 4813 C CA . PHE A 1 591 ? -38.805 29.883 8.319 1.00 85.38 591 PHE A CA 1
ATOM 4814 C C . PHE A 1 591 ? -39.001 31.189 9.089 1.00 85.38 591 PHE A C 1
ATOM 4816 O O . PHE A 1 591 ? -38.720 32.268 8.563 1.00 85.38 591 PHE A O 1
ATOM 4823 N N . ASN A 1 592 ? -39.455 31.081 10.332 1.00 83.69 592 ASN A N 1
ATOM 4824 C CA . ASN A 1 592 ? -39.594 32.202 11.249 1.00 83.69 592 ASN A CA 1
ATOM 4825 C C . ASN A 1 592 ? -38.711 31.948 12.472 1.00 83.69 592 ASN A C 1
ATOM 4827 O O . ASN A 1 592 ? -38.887 30.936 13.148 1.00 83.69 592 ASN A O 1
ATOM 4831 N N . VAL A 1 593 ? -37.748 32.832 12.743 1.00 80.44 593 VAL A N 1
ATOM 4832 C CA . VAL A 1 593 ? -36.900 32.735 13.939 1.00 80.44 593 VAL A CA 1
ATOM 4833 C C . VAL A 1 593 ? -37.407 33.721 14.971 1.00 80.44 593 VAL A C 1
ATOM 4835 O O . VAL A 1 593 ? -37.378 34.930 14.749 1.00 80.44 593 VAL A O 1
ATOM 4838 N N . VAL A 1 594 ? -37.819 33.196 16.117 1.00 77.00 594 VAL A N 1
ATOM 4839 C CA . VAL A 1 594 ? -38.215 33.982 17.275 1.00 77.00 594 VAL A CA 1
ATOM 4840 C C . VAL A 1 594 ? -37.145 33.828 18.336 1.00 77.00 594 VAL A C 1
ATOM 4842 O O . VAL A 1 594 ? -36.927 32.736 18.858 1.00 77.00 594 VAL A O 1
ATOM 4845 N N . THR A 1 595 ? -36.452 34.914 18.652 1.00 71.31 595 THR A N 1
ATOM 4846 C CA . THR A 1 595 ? -35.513 34.937 19.771 1.00 71.31 595 THR A CA 1
ATOM 4847 C C . THR A 1 595 ? -36.240 35.414 21.020 1.00 71.31 595 THR A C 1
ATOM 4849 O O . THR A 1 595 ? -36.910 36.445 21.012 1.00 71.31 595 THR A O 1
ATOM 4852 N N . CYS A 1 596 ? -36.109 34.663 22.110 1.00 62.94 596 CYS A N 1
ATOM 4853 C CA . CYS A 1 596 ? -36.581 35.085 23.421 1.00 62.94 596 CYS A CA 1
ATOM 4854 C C . CYS A 1 596 ? -35.361 35.498 24.252 1.00 62.94 596 CYS A C 1
ATOM 4856 O O . CYS A 1 596 ? -34.730 34.628 24.854 1.00 62.94 596 CYS A O 1
ATOM 4858 N N . PRO A 1 597 ? -34.980 36.791 24.271 1.00 54.28 597 PRO A N 1
ATOM 4859 C CA . PRO A 1 597 ? -33.880 37.236 25.113 1.00 54.28 597 PRO A CA 1
ATOM 4860 C C . PRO A 1 597 ? -34.264 37.040 26.583 1.00 54.28 597 PRO A C 1
ATOM 4862 O O . PRO A 1 597 ? -35.205 37.661 27.079 1.00 54.28 597 PRO A O 1
ATOM 4865 N N . GLN A 1 598 ? -33.551 36.162 27.288 1.00 55.44 598 GLN A N 1
ATOM 4866 C CA . GLN A 1 598 ? -33.678 36.051 28.737 1.00 55.44 598 GLN A CA 1
ATOM 4867 C C . GLN A 1 598 ? -32.866 37.163 29.415 1.00 55.44 598 GLN A C 1
ATOM 4869 O O . GLN A 1 598 ? -31.725 37.451 29.043 1.00 55.44 598 GLN A O 1
ATOM 4874 N N . VAL A 1 599 ? -33.447 37.795 30.439 1.00 49.22 599 VAL A N 1
ATOM 4875 C CA . VAL A 1 599 ? -32.728 38.758 31.283 1.00 49.22 599 VAL A CA 1
ATOM 4876 C C . VAL A 1 599 ? -31.611 38.008 32.008 1.00 49.22 599 VAL A C 1
ATOM 4878 O O . VAL A 1 599 ? -31.893 37.074 32.757 1.00 49.22 599 VAL A O 1
ATOM 4881 N N . ARG A 1 600 ? -30.349 38.424 31.817 1.00 49.75 600 ARG A N 1
ATOM 4882 C CA . ARG A 1 600 ? -29.199 37.894 32.573 1.00 49.75 600 ARG A CA 1
ATOM 4883 C C . ARG A 1 600 ? -29.504 37.938 34.073 1.00 49.75 600 ARG A C 1
ATOM 4885 O O . ARG A 1 600 ? -29.496 39.013 34.672 1.00 49.75 600 ARG A O 1
ATOM 4892 N N . GLN A 1 601 ? -29.708 36.782 34.699 1.00 49.59 601 GLN A N 1
ATOM 4893 C CA . GLN A 1 601 ? -29.724 36.701 36.155 1.00 49.59 601 GLN A CA 1
ATOM 4894 C C . GLN A 1 601 ? -28.275 36.633 36.654 1.00 49.59 601 GLN A C 1
ATOM 4896 O O . GLN A 1 601 ? -27.516 35.734 36.307 1.00 49.59 601 GLN A O 1
ATOM 4901 N N . LYS A 1 602 ? -27.865 37.636 37.441 1.00 49.06 602 LYS A N 1
ATOM 4902 C CA . LYS A 1 602 ? -26.508 37.768 38.010 1.00 49.06 602 LYS A CA 1
ATOM 4903 C C . LYS A 1 602 ? -26.232 36.799 39.178 1.00 49.06 602 LYS A C 1
ATOM 4905 O O . LYS A 1 602 ? -25.228 36.956 39.863 1.00 49.06 602 LYS A O 1
ATOM 4910 N N . ASP A 1 603 ? -27.106 35.831 39.452 1.00 51.09 603 ASP A N 1
ATOM 4911 C CA . ASP A 1 603 ? -27.094 35.060 40.705 1.00 51.09 603 ASP A CA 1
ATOM 4912 C C . ASP A 1 603 ? -26.151 33.839 40.709 1.00 51.09 603 ASP A C 1
ATOM 4914 O O . ASP A 1 603 ? -26.054 33.135 41.714 1.00 51.09 603 ASP A O 1
ATOM 4918 N N . GLY A 1 604 ? -25.406 33.609 39.622 1.00 51.06 604 GLY A N 1
ATOM 4919 C CA . GLY A 1 604 ? -24.331 32.612 39.578 1.00 51.06 604 GLY A CA 1
ATOM 4920 C C . GLY A 1 604 ? -24.802 31.155 39.517 1.00 51.06 604 GLY A C 1
ATOM 4921 O O . GLY A 1 604 ? -24.014 30.256 39.822 1.00 51.06 604 GLY A O 1
ATOM 4922 N N . ARG A 1 605 ? -26.061 30.903 39.132 1.00 54.69 605 ARG A N 1
ATOM 4923 C CA . ARG A 1 605 ? -26.563 29.548 38.848 1.00 54.69 605 ARG A CA 1
ATOM 4924 C C . ARG A 1 605 ? -25.844 28.911 37.653 1.00 54.69 605 ARG A C 1
ATOM 4926 O O . ARG A 1 605 ? -25.283 29.592 36.796 1.00 54.69 605 ARG A O 1
ATOM 4933 N N . SER A 1 606 ? -25.828 27.580 37.621 1.00 58.81 606 SER A N 1
ATOM 4934 C CA . SER A 1 606 ? -25.088 26.797 36.630 1.00 58.81 606 SER A CA 1
ATOM 4935 C C . SER A 1 606 ? -25.838 26.650 35.301 1.00 58.81 606 SER A C 1
ATOM 4937 O O . SER A 1 606 ? -27.069 26.681 35.272 1.00 58.81 606 SER A O 1
ATOM 4939 N N . CYS A 1 607 ? -25.109 26.430 34.199 1.00 60.81 607 CYS A N 1
ATOM 4940 C CA . CYS A 1 607 ? -25.677 26.324 32.845 1.00 60.81 607 CYS A CA 1
ATOM 4941 C C . CYS A 1 607 ? -26.750 25.221 32.735 1.00 60.81 607 CYS A C 1
ATOM 4943 O O . CYS A 1 607 ? -27.738 25.385 32.027 1.00 60.81 607 CYS A O 1
ATOM 4945 N N . PHE A 1 608 ? -26.601 24.115 33.473 1.00 62.53 608 PHE A N 1
ATOM 4946 C CA . PHE A 1 608 ? -27.566 23.009 33.443 1.00 62.53 608 PHE A CA 1
ATOM 4947 C C . PHE A 1 608 ? -28.846 23.298 34.207 1.00 62.53 608 PHE A C 1
ATOM 4949 O O . PHE A 1 608 ? -29.909 22.837 33.801 1.00 62.53 608 PHE A O 1
ATOM 4956 N N . SER A 1 609 ? -28.763 24.074 35.289 1.00 63.56 609 SER A N 1
ATOM 4957 C CA . SER A 1 609 ? -29.956 24.471 36.032 1.00 63.56 609 SER A CA 1
ATOM 4958 C C . SER A 1 609 ? -30.900 25.329 35.186 1.00 63.56 609 SER A C 1
ATOM 4960 O O . SER A 1 609 ? -32.111 25.189 35.324 1.00 63.56 609 SER A O 1
ATOM 4962 N N . PHE A 1 610 ? -30.360 26.128 34.259 1.00 66.75 610 PHE A N 1
ATOM 4963 C CA . PHE A 1 610 ? -31.155 26.900 33.304 1.00 66.75 610 PHE A CA 1
ATOM 4964 C C . PHE A 1 610 ? -31.823 26.009 32.260 1.00 66.75 610 PHE A C 1
ATOM 4966 O O . PHE A 1 610 ? -33.037 26.067 32.117 1.00 66.75 610 PHE A O 1
ATOM 4973 N N . VAL A 1 611 ? -31.069 25.115 31.607 1.00 67.25 611 VAL A N 1
ATOM 4974 C CA . VAL A 1 611 ? -31.644 24.188 30.612 1.00 67.25 611 VAL A CA 1
ATOM 4975 C C . VAL A 1 611 ? -32.728 23.307 31.238 1.00 67.25 611 VAL A C 1
ATOM 4977 O O . VAL A 1 611 ? -33.771 23.095 30.628 1.00 67.25 611 VAL A O 1
ATOM 4980 N N . LEU A 1 612 ? -32.512 22.814 32.463 1.00 66.88 612 LEU A N 1
ATOM 4981 C CA . LEU A 1 612 ? -33.529 22.060 33.197 1.00 66.88 612 LEU A CA 1
ATOM 4982 C C . LEU A 1 612 ? -34.762 22.915 33.481 1.00 66.88 612 LEU A C 1
ATOM 4984 O O . LEU A 1 612 ? -35.861 22.466 33.193 1.00 66.88 612 LEU A O 1
ATOM 4988 N N . HIS A 1 613 ? -34.591 24.135 33.986 1.00 69.19 613 HIS A N 1
ATOM 4989 C CA . HIS A 1 613 ? -35.709 25.024 34.290 1.00 69.19 613 HIS A CA 1
ATOM 4990 C C . HIS A 1 613 ? -36.517 25.422 33.044 1.00 69.19 613 HIS A C 1
ATOM 4992 O O . HIS A 1 613 ? -37.748 25.453 33.083 1.00 69.19 613 HIS A O 1
ATOM 4998 N N . ASP A 1 614 ? -35.845 25.683 31.923 1.00 69.31 614 ASP A N 1
ATOM 4999 C CA . ASP A 1 614 ? -36.495 25.992 30.649 1.00 69.31 614 ASP A CA 1
ATOM 5000 C C . ASP A 1 614 ? -37.288 24.784 30.126 1.00 69.31 614 ASP A C 1
ATOM 5002 O O . ASP A 1 614 ? -38.409 24.941 29.642 1.00 69.31 614 ASP A O 1
ATOM 5006 N N . LEU A 1 615 ? -36.748 23.568 30.277 1.00 69.06 615 LEU A N 1
ATOM 5007 C CA . LEU A 1 615 ? -37.444 22.327 29.922 1.00 69.06 615 LEU A CA 1
ATOM 5008 C C . LEU A 1 615 ? -38.617 22.017 30.863 1.00 69.06 615 LEU A C 1
ATOM 5010 O O . LEU A 1 615 ? -39.667 21.603 30.382 1.00 69.06 615 LEU A O 1
ATOM 5014 N N . GLU A 1 616 ? -38.483 22.267 32.169 1.00 70.81 616 GLU A N 1
ATOM 5015 C CA . GLU A 1 616 ? -39.579 22.165 33.150 1.00 70.81 616 GLU A CA 1
ATOM 5016 C C . GLU A 1 616 ? -40.720 23.113 32.782 1.00 70.81 616 GLU A C 1
ATOM 5018 O O . GLU A 1 616 ? -41.892 22.736 32.769 1.00 70.81 616 GLU A O 1
ATOM 5023 N N . THR A 1 617 ? -40.366 24.353 32.453 1.00 67.00 617 THR A N 1
ATOM 5024 C CA . THR A 1 617 ? -41.316 25.381 32.035 1.00 67.00 617 THR A CA 1
ATOM 5025 C C . THR A 1 617 ? -42.016 24.948 30.750 1.00 67.00 617 THR A C 1
ATOM 5027 O O . THR A 1 617 ? -43.245 24.972 30.672 1.00 67.00 617 THR A O 1
ATOM 5030 N N . ALA A 1 618 ? -41.255 24.478 29.760 1.00 66.81 618 ALA A N 1
ATOM 5031 C CA . ALA A 1 618 ? -41.796 23.960 28.513 1.00 66.81 618 ALA A CA 1
ATOM 5032 C C . ALA A 1 618 ? -42.757 22.780 28.730 1.00 66.81 618 ALA A C 1
ATOM 5034 O O . ALA A 1 618 ? -43.863 22.792 28.189 1.00 66.81 618 ALA A O 1
ATOM 5035 N N . GLU A 1 619 ? -42.371 21.783 29.531 1.00 69.44 619 GLU A N 1
ATOM 5036 C CA . GLU A 1 619 ? -43.216 20.627 29.839 1.00 69.44 619 GLU A CA 1
ATOM 5037 C C . GLU A 1 619 ? -44.492 21.042 30.575 1.00 69.44 619 GLU A C 1
ATOM 5039 O O . GLU A 1 619 ? -45.582 20.597 30.209 1.00 69.44 619 GLU A O 1
ATOM 5044 N N . TYR A 1 620 ? -44.384 21.928 31.569 1.00 72.62 620 TYR A N 1
ATOM 5045 C CA . TYR A 1 620 ? -45.537 22.446 32.297 1.00 72.62 620 TYR A CA 1
ATOM 5046 C C . TYR A 1 620 ? -46.565 23.052 31.338 1.00 72.62 620 TYR A C 1
ATOM 5048 O O . TYR A 1 620 ? -47.726 22.650 31.350 1.00 72.62 620 TYR A O 1
ATOM 5056 N N . TYR A 1 621 ? -46.157 23.952 30.448 1.00 65.38 621 TYR A N 1
ATOM 5057 C CA . TYR A 1 621 ? -47.083 24.579 29.504 1.00 65.38 621 TYR A CA 1
ATOM 5058 C C . TYR A 1 621 ? -47.646 23.603 28.466 1.00 65.38 621 TYR A C 1
ATOM 5060 O O . TYR A 1 621 ? -48.840 23.661 28.162 1.00 65.38 621 TYR A O 1
ATOM 5068 N N . LEU A 1 622 ? -46.838 22.651 27.989 1.00 63.97 622 LEU A N 1
ATOM 5069 C CA . LEU A 1 622 ? -47.325 21.573 27.125 1.00 63.97 622 LEU A CA 1
ATOM 5070 C C . LEU A 1 622 ? -48.378 20.715 27.838 1.00 63.97 622 LEU A C 1
ATOM 507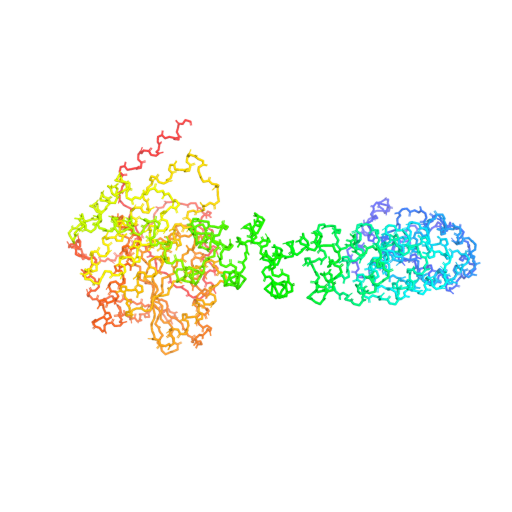2 O O . LEU A 1 622 ? -49.396 20.378 27.234 1.00 63.97 622 LEU A O 1
ATOM 5076 N N . SER A 1 623 ? -48.196 20.433 29.133 1.00 69.81 623 SER A N 1
ATOM 5077 C CA . SER A 1 623 ? -49.182 19.711 29.950 1.00 69.81 623 SER A CA 1
ATOM 5078 C C . SER A 1 623 ? -50.502 20.476 30.105 1.00 69.81 623 SER A C 1
ATOM 5080 O O . SER A 1 623 ? -51.554 19.862 30.266 1.00 69.81 623 SER A O 1
ATOM 5082 N N . GLN A 1 624 ? -50.460 21.810 30.011 1.00 72.12 624 GLN A N 1
ATOM 5083 C CA . GLN A 1 624 ? -51.641 22.678 30.027 1.00 72.12 624 GLN A CA 1
ATOM 5084 C C . GLN A 1 624 ? -52.263 22.876 28.632 1.00 72.12 624 GLN A C 1
ATOM 5086 O O . GLN A 1 624 ? -53.220 23.635 28.491 1.00 72.12 624 GLN A O 1
ATOM 5091 N N . GLY A 1 625 ? -51.738 22.223 27.587 1.00 73.06 625 GLY A N 1
ATOM 5092 C CA . GLY A 1 625 ? -52.195 22.405 26.205 1.00 73.06 625 GLY A CA 1
ATOM 5093 C C . GLY A 1 625 ? -51.827 23.766 25.603 1.00 73.06 625 GLY A C 1
ATOM 5094 O O . GLY A 1 625 ? -52.359 24.140 24.559 1.00 73.06 625 GLY A O 1
ATOM 5095 N N . ILE A 1 626 ? -50.924 24.515 26.244 1.00 69.44 626 ILE A N 1
ATOM 5096 C CA . ILE A 1 626 ? -50.462 25.821 25.775 1.00 69.44 626 ILE A CA 1
ATOM 5097 C C . ILE A 1 626 ? -49.328 25.581 24.779 1.00 69.44 626 ILE A C 1
ATOM 5099 O O . ILE A 1 626 ? -48.196 25.273 25.145 1.00 69.44 626 ILE A O 1
ATOM 5103 N N . SER A 1 627 ? -49.645 25.695 23.488 1.00 58.38 627 SER A N 1
ATOM 5104 C CA . SER A 1 627 ? -48.692 25.463 22.396 1.00 58.38 627 SER A CA 1
ATOM 5105 C C . SER A 1 627 ? -47.912 26.712 21.977 1.00 58.38 627 SER A C 1
ATOM 5107 O O . SER A 1 627 ? -46.897 26.581 21.288 1.00 58.38 627 SER A O 1
ATOM 5109 N N . HIS A 1 628 ? -48.349 27.907 22.390 1.00 56.34 628 HIS A N 1
ATOM 5110 C CA . HIS A 1 628 ? -47.759 29.194 22.012 1.00 56.34 628 HIS A CA 1
ATOM 5111 C C . HIS A 1 628 ? -47.468 30.039 23.258 1.00 56.34 628 HIS A C 1
ATOM 5113 O O . HIS A 1 628 ? -48.362 30.292 24.059 1.00 56.34 628 HIS A O 1
ATOM 5119 N N . PHE A 1 629 ? -46.213 30.468 23.415 1.00 53.12 629 PHE A N 1
ATOM 5120 C CA . PHE A 1 629 ? -45.733 31.181 24.608 1.00 53.12 629 PHE A CA 1
ATOM 5121 C C . PHE A 1 629 ? -45.880 32.712 24.518 1.00 53.12 629 PHE A C 1
ATOM 5123 O O . PHE A 1 629 ? -45.731 33.420 25.513 1.00 53.12 629 PHE A O 1
ATOM 5130 N N . PHE A 1 630 ? -46.180 33.234 23.329 1.00 56.22 630 PHE A N 1
ATOM 5131 C CA . PHE A 1 630 ? -46.357 34.657 23.040 1.00 56.22 630 PHE A CA 1
ATOM 5132 C C . PHE A 1 630 ? -47.361 34.831 21.892 1.00 56.22 630 PHE A C 1
ATOM 5134 O O . PHE A 1 630 ? -47.514 33.939 21.055 1.00 56.22 630 PHE A O 1
ATOM 5141 N N . SER A 1 631 ? -48.024 35.988 21.829 1.00 44.09 631 SER A N 1
ATOM 5142 C CA . SER A 1 631 ? -48.709 36.443 20.615 1.00 44.09 631 SER A CA 1
ATOM 5143 C C . SER A 1 631 ? -47.818 37.446 19.882 1.00 44.09 631 SER A C 1
ATOM 5145 O O . SER A 1 631 ? -47.177 38.296 20.504 1.00 44.09 631 SER A O 1
ATOM 5147 N N . MET A 1 632 ? -47.747 37.340 18.556 1.00 42.53 632 MET A N 1
ATOM 5148 C CA . MET A 1 632 ? -47.117 38.360 17.719 1.00 42.53 632 MET A CA 1
ATOM 5149 C C . MET A 1 632 ? -48.196 39.170 17.017 1.00 42.53 632 MET A C 1
ATOM 5151 O O . MET A 1 6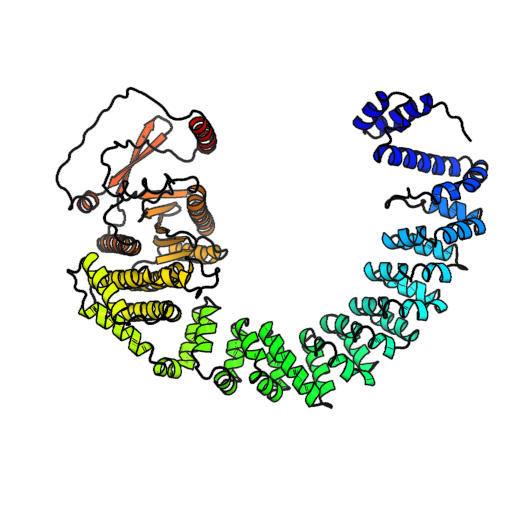32 ? -48.999 38.612 16.271 1.00 42.53 632 MET A O 1
ATOM 5155 N N . GLU A 1 633 ? -48.184 40.483 17.217 1.00 46.47 633 GLU A N 1
ATOM 5156 C CA . GLU A 1 633 ? -48.948 41.417 16.395 1.00 46.47 633 GLU A CA 1
ATOM 5157 C C . GLU A 1 633 ? -47.990 42.128 15.438 1.00 46.47 633 GLU A C 1
ATOM 5159 O O . GLU A 1 633 ? -46.952 42.654 15.842 1.00 46.47 633 GLU A O 1
ATOM 5164 N N . ALA A 1 634 ? -48.317 42.105 14.148 1.00 43.84 634 ALA A N 1
ATOM 5165 C CA . ALA A 1 634 ? -47.577 42.854 13.145 1.00 43.84 634 ALA A CA 1
ATOM 5166 C C . ALA A 1 634 ? -47.979 44.334 13.224 1.00 43.84 634 ALA A C 1
ATOM 5168 O O . ALA A 1 634 ? -49.125 44.684 12.945 1.00 43.84 634 ALA A O 1
ATOM 5169 N N . GLU A 1 635 ? -47.034 45.200 13.572 1.00 50.50 635 GLU A N 1
ATOM 5170 C CA . GLU A 1 635 ? -47.173 46.651 13.489 1.00 50.50 635 GLU A CA 1
ATOM 5171 C C . GLU A 1 635 ? -46.432 47.149 12.240 1.00 50.50 635 GLU A C 1
ATOM 5173 O O . GLU A 1 635 ? -45.223 46.957 12.072 1.00 50.50 635 GLU A O 1
ATOM 5178 N N . VAL A 1 636 ? -47.167 47.786 11.327 1.00 46.09 636 VAL A N 1
ATOM 5179 C CA . VAL A 1 636 ? -46.575 48.456 10.163 1.00 46.09 636 VAL A CA 1
ATOM 5180 C C . VAL A 1 636 ? -46.003 49.781 10.647 1.00 46.09 636 VAL A C 1
ATOM 5182 O O . VAL A 1 636 ? -46.757 50.675 11.029 1.00 46.09 636 VAL A O 1
ATOM 5185 N N . TRP A 1 637 ? -44.674 49.895 10.672 1.00 40.97 637 TRP A N 1
ATOM 5186 C CA . TRP A 1 637 ? -44.012 51.086 11.217 1.00 40.97 637 TRP A CA 1
ATOM 5187 C C . TRP A 1 637 ? -43.770 52.170 10.156 1.00 40.97 637 TRP A C 1
ATOM 5189 O O . TRP A 1 637 ? -43.600 53.331 10.513 1.00 40.97 637 TRP A O 1
ATOM 5199 N N . ASP A 1 638 ? -43.791 51.792 8.871 1.00 45.22 638 ASP A N 1
ATOM 5200 C CA . ASP A 1 638 ? -43.900 52.648 7.675 1.00 45.22 638 ASP A CA 1
ATOM 5201 C C . ASP A 1 638 ? -44.127 51.747 6.434 1.00 45.22 638 ASP A C 1
ATOM 5203 O O . ASP A 1 638 ? -43.923 50.532 6.541 1.00 45.22 638 ASP A O 1
ATOM 5207 N N . ASP A 1 639 ? -44.474 52.307 5.263 1.00 39.97 639 ASP A N 1
ATOM 5208 C CA . ASP A 1 639 ? -44.956 51.613 4.038 1.00 39.97 639 ASP A CA 1
ATOM 5209 C C . ASP A 1 639 ? -44.108 50.412 3.548 1.00 39.97 639 ASP A C 1
ATOM 5211 O O . ASP A 1 639 ? -44.554 49.619 2.712 1.00 39.97 639 ASP A O 1
ATOM 5215 N N . HIS A 1 640 ? -42.890 50.219 4.067 1.00 38.06 640 HIS A N 1
ATOM 5216 C CA . HIS A 1 640 ? -41.977 49.143 3.673 1.00 38.06 640 HIS A CA 1
ATOM 5217 C C . HIS A 1 640 ? -41.290 48.388 4.832 1.00 38.06 640 HIS A C 1
ATOM 5219 O O . HIS A 1 640 ? -40.349 47.634 4.572 1.00 38.06 640 HIS A O 1
ATOM 5225 N N . LYS A 1 641 ? -41.713 48.552 6.099 1.00 36.25 641 LYS A N 1
ATOM 5226 C CA . LYS A 1 641 ? -41.134 47.814 7.243 1.00 36.25 641 LYS A CA 1
ATOM 5227 C C . LYS A 1 641 ? -42.204 47.279 8.201 1.00 36.25 641 LYS A C 1
ATOM 5229 O O . LYS A 1 641 ? -42.907 48.041 8.858 1.00 36.25 641 LYS A O 1
ATOM 5234 N N . LEU A 1 642 ? -42.263 45.951 8.302 1.00 33.75 642 LEU A N 1
ATOM 5235 C CA . LEU A 1 642 ? -43.027 45.216 9.312 1.00 33.75 642 LEU A CA 1
ATOM 5236 C C . LEU A 1 642 ? -42.182 45.085 10.582 1.00 33.75 642 LEU A C 1
ATOM 5238 O O . LEU A 1 642 ? -41.105 44.490 10.534 1.00 33.75 642 LEU A O 1
ATOM 5242 N N . LEU A 1 643 ? -42.665 45.620 11.704 1.00 39.91 643 LEU A N 1
ATOM 5243 C CA . LEU A 1 643 ? -42.217 45.191 13.025 1.00 39.91 643 LEU A CA 1
ATOM 5244 C C . LEU A 1 643 ? -43.204 44.180 13.586 1.00 39.91 643 LEU A C 1
ATOM 5246 O O . LEU A 1 643 ? -44.410 44.312 13.416 1.00 39.91 643 LEU A O 1
ATOM 5250 N N . PHE A 1 644 ? -42.688 43.193 14.305 1.00 40.97 644 PHE A N 1
ATOM 5251 C CA . PHE A 1 644 ? -43.514 42.287 15.087 1.00 40.97 644 PHE A CA 1
ATOM 5252 C C . PHE A 1 644 ? -43.372 42.667 16.552 1.00 40.97 644 PHE A C 1
ATOM 5254 O O . PHE A 1 644 ? -42.283 42.603 17.123 1.00 40.97 644 PHE A O 1
ATOM 5261 N N . LYS A 1 645 ? -44.479 43.088 17.154 1.00 39.28 645 LYS A N 1
ATOM 5262 C CA . LYS A 1 645 ? -44.577 43.311 18.587 1.00 39.28 645 LYS A CA 1
ATOM 5263 C C . LYS A 1 645 ? -44.968 41.988 19.229 1.00 39.28 645 LYS A C 1
ATOM 5265 O O . LYS A 1 645 ? -46.085 41.504 19.053 1.00 39.28 645 LYS A O 1
ATOM 5270 N N . SER A 1 646 ? -44.031 41.378 19.946 1.00 40.69 646 SER A N 1
ATOM 5271 C CA . SER A 1 646 ? -44.318 40.197 20.756 1.00 40.69 646 SER A CA 1
ATOM 5272 C C . SER A 1 646 ? -44.902 40.637 22.095 1.00 40.69 646 SER A C 1
ATOM 5274 O O . SER A 1 646 ? -44.240 41.347 22.855 1.00 40.69 646 SER A O 1
ATOM 5276 N N . THR A 1 647 ? -46.117 40.196 22.402 1.00 43.62 647 THR A N 1
ATOM 5277 C CA . THR A 1 647 ? -46.702 40.357 23.735 1.00 43.62 647 THR A CA 1
ATOM 5278 C C . THR A 1 647 ? -46.600 39.011 24.436 1.00 43.62 647 THR A C 1
ATOM 5280 O O . THR A 1 647 ? -47.180 38.022 23.982 1.00 43.62 647 THR A O 1
ATOM 5283 N N . PHE A 1 648 ? -45.823 38.939 25.519 1.00 46.91 648 PHE A N 1
ATOM 5284 C CA . PHE A 1 648 ? -45.847 37.751 26.368 1.00 46.91 648 PHE A CA 1
ATOM 5285 C C . PHE A 1 648 ? -47.235 37.623 26.986 1.00 46.91 648 PHE A C 1
ATOM 5287 O O . PHE A 1 648 ? -47.834 38.626 27.390 1.00 46.91 648 PHE A O 1
ATOM 5294 N N . LEU A 1 649 ? -47.731 36.391 27.094 1.00 48.41 649 LEU A N 1
ATOM 5295 C CA . LEU A 1 649 ? -48.901 36.145 27.922 1.00 48.41 649 LEU A CA 1
ATOM 5296 C C . LEU A 1 649 ? -48.591 36.621 29.358 1.00 48.41 649 LEU A C 1
ATOM 5298 O O . LEU A 1 649 ? -47.474 36.406 29.838 1.00 48.41 649 LEU A O 1
ATOM 5302 N N . PRO A 1 650 ? -49.524 37.292 30.060 1.00 42.84 650 PRO A N 1
ATOM 5303 C CA . PRO A 1 650 ? -49.292 37.807 31.413 1.00 42.84 650 PRO A CA 1
ATOM 5304 C C . PRO A 1 650 ? -48.803 36.742 32.407 1.00 42.84 650 PRO A C 1
ATOM 5306 O O . PRO A 1 650 ? -48.092 37.070 33.358 1.00 42.84 650 PRO A O 1
ATOM 5309 N N . GLU A 1 651 ? -49.114 35.464 32.160 1.00 47.12 651 GLU A N 1
ATOM 5310 C CA . GLU A 1 651 ? -48.615 34.335 32.952 1.00 47.12 651 GLU A CA 1
ATOM 5311 C C . GLU A 1 651 ? -47.081 34.163 32.869 1.00 47.12 651 GLU A C 1
ATOM 5313 O O . GLU A 1 651 ? -46.468 33.684 33.820 1.00 47.12 651 GLU A O 1
ATOM 5318 N N . PHE A 1 652 ? -46.437 34.639 31.795 1.00 43.38 652 PHE A N 1
ATOM 5319 C CA . PHE A 1 652 ? -44.976 34.660 31.628 1.00 43.38 652 PHE A CA 1
ATOM 5320 C C . PHE A 1 652 ? -44.310 35.851 32.344 1.00 43.38 652 PHE A C 1
ATOM 5322 O O . PHE A 1 652 ? -43.194 35.730 32.853 1.00 43.38 652 PHE A O 1
ATOM 5329 N N . TYR A 1 653 ? -45.002 36.996 32.450 1.00 37.78 653 TYR A N 1
ATOM 5330 C CA . TYR A 1 653 ? -44.513 38.182 33.177 1.00 37.78 653 TYR A CA 1
ATOM 5331 C C . TYR A 1 653 ? -44.469 37.972 34.700 1.00 37.78 653 TYR A C 1
ATOM 5333 O O . TYR A 1 653 ? -43.657 38.588 35.393 1.00 37.78 653 TYR A O 1
ATOM 5341 N N . SER A 1 654 ? -45.308 37.078 35.231 1.00 35.94 654 SER A N 1
ATOM 5342 C CA . SER A 1 654 ? -45.397 36.807 36.669 1.00 35.94 654 SER A CA 1
ATOM 5343 C C . SER A 1 654 ? -44.221 35.998 37.229 1.00 35.94 654 SER A C 1
ATOM 5345 O O . SER A 1 654 ? -44.075 35.942 38.446 1.00 35.94 654 SER A O 1
ATOM 5347 N N . ILE A 1 655 ? -43.386 35.362 36.404 1.00 36.47 655 ILE A N 1
ATOM 5348 C CA . ILE A 1 655 ? -42.362 34.421 36.897 1.00 36.47 655 ILE A CA 1
ATOM 5349 C C . ILE A 1 655 ? -40.995 35.107 37.076 1.00 36.47 655 ILE A C 1
ATOM 5351 O O . ILE A 1 655 ? -40.231 34.734 37.964 1.00 36.47 655 ILE A O 1
ATOM 5355 N N . SER A 1 656 ? -40.719 36.194 36.347 1.00 32.75 656 SER A N 1
ATOM 5356 C CA . SER A 1 656 ? -39.516 37.023 36.538 1.00 32.75 656 SER A CA 1
ATOM 5357 C C . SER A 1 656 ? -39.688 38.148 37.574 1.00 32.75 656 SER A C 1
ATOM 5359 O O . SER A 1 656 ? -38.693 38.638 38.107 1.00 32.75 656 SER A O 1
ATOM 5361 N N . GLN A 1 657 ? -40.926 38.531 37.925 1.00 30.86 657 GLN A N 1
ATOM 5362 C CA . GLN A 1 657 ? -41.215 39.600 38.900 1.00 30.86 657 GLN A CA 1
ATOM 5363 C C . GLN A 1 657 ? -41.488 39.139 40.339 1.00 30.86 657 GLN A C 1
ATOM 5365 O O . GLN A 1 657 ? -41.545 39.988 41.230 1.00 30.86 657 GLN A O 1
ATOM 5370 N N . ILE A 1 658 ? -41.565 37.834 40.633 1.00 31.80 658 ILE A N 1
ATOM 5371 C CA . ILE A 1 658 ? -41.690 37.361 42.031 1.00 31.80 658 ILE A CA 1
ATOM 5372 C C . ILE A 1 658 ? -40.462 37.751 42.888 1.00 31.80 658 ILE A C 1
ATOM 5374 O O . ILE A 1 658 ? -40.524 37.700 44.113 1.00 31.80 658 ILE A O 1
ATOM 5378 N N . ALA A 1 659 ? -39.378 38.251 42.280 1.00 30.08 659 ALA A N 1
ATOM 5379 C CA . ALA A 1 659 ? -38.241 38.801 43.012 1.00 30.08 659 ALA A CA 1
ATOM 5380 C C . ALA A 1 659 ? -38.303 40.315 43.321 1.00 30.08 659 ALA A C 1
ATOM 5382 O O . ALA A 1 659 ? -37.553 40.731 44.194 1.00 30.08 659 ALA A O 1
ATOM 5383 N N . TYR A 1 660 ? -39.151 41.146 42.690 1.00 27.27 660 TYR A N 1
ATOM 5384 C CA . TYR A 1 660 ? -39.194 42.596 42.985 1.00 27.27 660 TYR A CA 1
ATOM 5385 C C . TYR A 1 660 ? -40.526 43.268 42.578 1.00 27.27 660 TYR A C 1
ATOM 5387 O O . TYR A 1 660 ? -40.782 43.442 41.384 1.00 27.27 660 TYR A O 1
ATOM 5395 N N . PRO A 1 661 ? -41.369 43.724 43.529 1.00 27.00 661 PRO A N 1
ATOM 5396 C CA . PRO A 1 661 ? -42.581 44.470 43.215 1.00 27.00 661 PRO A CA 1
ATOM 5397 C C . PRO A 1 661 ? -42.304 45.980 43.145 1.00 27.00 661 PRO A C 1
ATOM 5399 O O . PRO A 1 661 ? -41.962 46.602 44.148 1.00 27.00 661 PRO A O 1
ATOM 5402 N N . GLY A 1 662 ? -42.541 46.585 41.978 1.00 35.56 662 GLY A N 1
ATOM 5403 C CA . GLY A 1 662 ? -42.811 48.023 41.868 1.00 35.56 662 GLY A CA 1
ATOM 5404 C C . GLY A 1 662 ? -41.902 48.809 40.927 1.00 35.56 662 GLY A C 1
ATOM 5405 O O . GLY A 1 662 ? -40.971 49.462 41.375 1.00 35.56 662 GLY A O 1
ATOM 5406 N N . ALA A 1 663 ? -42.247 48.855 39.641 1.00 28.20 663 ALA A N 1
ATOM 5407 C CA . ALA A 1 663 ? -41.992 50.023 38.795 1.00 28.20 663 ALA A CA 1
ATOM 5408 C C . ALA A 1 663 ? -42.900 49.968 37.558 1.00 28.20 663 ALA A C 1
ATOM 5410 O O . ALA A 1 663 ? -42.796 49.059 36.738 1.00 28.20 663 ALA A O 1
ATOM 5411 N N . LYS A 1 664 ? -43.800 50.948 37.419 1.00 30.77 664 LYS A N 1
ATOM 5412 C CA . LYS A 1 664 ? -44.398 51.303 36.125 1.00 30.77 664 LYS A CA 1
ATOM 5413 C C . LYS A 1 664 ? -43.447 52.284 35.447 1.00 30.77 664 LYS A C 1
ATOM 5415 O O . LYS A 1 664 ? -43.091 53.281 36.068 1.00 30.77 664 LYS A O 1
ATOM 5420 N N . LEU A 1 665 ? -43.082 52.036 34.195 1.00 28.95 665 LEU A N 1
ATOM 5421 C CA . LEU A 1 665 ? -42.301 52.970 33.387 1.00 28.95 665 LEU A CA 1
ATOM 5422 C C . LEU A 1 665 ? -43.048 53.261 32.084 1.00 28.95 665 LEU A C 1
ATOM 5424 O O . LEU A 1 665 ? -43.135 52.416 31.200 1.00 28.95 665 LEU A O 1
ATOM 5428 N N . GLU A 1 666 ? -43.589 54.474 31.993 1.00 29.70 666 GLU A N 1
ATOM 5429 C CA . GLU A 1 666 ? -43.802 55.172 30.725 1.00 29.70 666 GLU A CA 1
ATOM 5430 C C . GLU A 1 666 ? -42.577 56.060 30.488 1.00 29.70 666 GLU A C 1
ATOM 5432 O O . GLU A 1 666 ? -42.134 56.746 31.412 1.00 29.70 666 GLU A O 1
ATOM 5437 N N . SER A 1 667 ? -42.035 56.104 29.270 1.00 25.31 667 SER A N 1
ATOM 5438 C CA . SER A 1 667 ? -41.046 57.128 28.924 1.00 25.31 667 SER A CA 1
ATOM 5439 C C . SER A 1 667 ? -41.114 57.564 27.455 1.00 25.31 667 SER A C 1
ATOM 5441 O O . SER A 1 667 ? -41.080 56.767 26.522 1.00 25.31 667 SER A O 1
ATOM 5443 N N . ARG A 1 668 ? -41.205 58.889 27.275 1.00 25.33 668 ARG A N 1
ATOM 5444 C CA . ARG A 1 668 ? -40.780 59.654 26.090 1.00 25.33 668 ARG A CA 1
ATOM 5445 C C . ARG A 1 668 ? -39.390 60.220 26.393 1.00 25.33 668 ARG A C 1
ATOM 5447 O O . ARG A 1 668 ? -39.176 60.656 27.522 1.00 25.33 668 ARG A O 1
ATOM 5454 N N . LEU A 1 669 ? -38.492 60.301 25.407 1.00 24.70 669 LEU A N 1
ATOM 5455 C CA . LEU A 1 669 ? -37.202 60.985 25.580 1.00 24.70 669 LEU A CA 1
ATOM 5456 C C . LEU A 1 669 ? -36.740 61.750 24.326 1.00 24.70 669 LEU A C 1
ATOM 5458 O O . LEU A 1 669 ? -36.908 61.279 23.203 1.00 24.70 669 LEU A O 1
ATOM 5462 N N . SER A 1 670 ? -36.134 62.919 24.557 1.00 24.41 670 SER A N 1
ATOM 5463 C CA . SER A 1 670 ? -35.365 63.759 23.624 1.00 24.41 670 SER A CA 1
ATOM 5464 C C . SER A 1 670 ? -33.862 63.639 23.918 1.00 24.41 670 SER A C 1
ATOM 5466 O O . SER A 1 670 ? -33.495 63.437 25.072 1.00 24.41 670 SER A O 1
ATOM 5468 N N . ILE A 1 671 ? -32.998 63.802 22.907 1.00 23.28 671 ILE A N 1
ATOM 5469 C CA . ILE A 1 671 ? -31.538 63.600 23.009 1.00 23.28 671 ILE A CA 1
ATOM 5470 C C . ILE A 1 671 ? -30.781 64.924 22.813 1.00 23.28 671 ILE A C 1
ATOM 5472 O O . ILE A 1 671 ? -31.011 65.612 21.820 1.00 23.28 671 ILE A O 1
ATOM 5476 N N . GLU A 1 672 ? -29.805 65.200 23.685 1.00 23.69 672 GLU A N 1
ATOM 5477 C CA . GLU A 1 672 ? -28.655 66.083 23.424 1.00 23.69 672 GLU A CA 1
ATOM 5478 C C . GLU A 1 672 ? -27.343 65.284 23.526 1.00 23.69 672 GLU A C 1
ATOM 5480 O O . GLU A 1 672 ? -27.240 64.325 24.289 1.00 23.69 672 GLU A O 1
ATOM 5485 N N . ARG A 1 673 ? -26.361 65.646 22.690 1.00 30.02 673 ARG A N 1
ATOM 5486 C CA . ARG A 1 673 ? -25.050 64.989 22.553 1.00 30.02 673 ARG A CA 1
ATOM 5487 C C . ARG A 1 673 ? -24.019 65.680 23.434 1.00 30.02 673 ARG A C 1
ATOM 5489 O O . ARG A 1 673 ? -23.952 66.897 23.357 1.00 30.02 673 ARG A O 1
ATOM 5496 N N . ASP A 1 674 ? -23.129 64.907 24.067 1.00 27.69 674 ASP A N 1
ATOM 5497 C CA . ASP A 1 674 ? -21.690 65.198 24.003 1.00 27.69 674 ASP A CA 1
ATOM 5498 C C . ASP A 1 674 ? -20.740 64.045 24.422 1.00 27.69 674 ASP A C 1
ATOM 5500 O O . ASP A 1 674 ? -20.865 63.457 25.487 1.00 27.69 674 ASP A O 1
ATOM 5504 N N . HIS A 1 675 ? -19.746 63.828 23.539 1.00 31.59 675 HIS A N 1
ATOM 5505 C CA . HIS A 1 675 ? -18.295 63.665 23.774 1.00 31.59 675 HIS A CA 1
ATOM 5506 C C . HIS A 1 675 ? -17.575 62.286 23.954 1.00 31.59 675 HIS A C 1
ATOM 5508 O O . HIS A 1 675 ? -17.686 61.594 24.955 1.00 31.59 675 HIS A O 1
ATOM 5514 N N . TYR A 1 676 ? -16.689 62.048 22.958 1.00 30.41 676 TYR A N 1
ATOM 5515 C CA . TYR A 1 676 ? -15.454 61.237 22.797 1.00 30.41 676 TYR A CA 1
ATOM 5516 C C . TYR A 1 676 ? -15.442 59.689 22.695 1.00 30.41 676 TYR A C 1
ATOM 5518 O O . TYR A 1 676 ? -15.388 58.962 23.677 1.00 30.41 676 TYR A O 1
ATOM 5526 N N . GLY A 1 677 ? -15.236 59.211 21.453 1.00 30.83 677 GLY A N 1
ATOM 5527 C CA . GLY A 1 677 ? -14.677 57.899 21.082 1.00 30.83 677 GLY A CA 1
ATOM 5528 C C . GLY A 1 677 ? -14.093 57.931 19.652 1.00 30.83 677 GLY A C 1
ATOM 5529 O O . GLY A 1 677 ? -14.624 58.618 18.784 1.00 30.83 677 GLY A O 1
ATOM 5530 N N . SER A 1 678 ? -12.956 57.265 19.404 1.00 38.53 678 SER A N 1
ATOM 5531 C CA . SER A 1 678 ? -12.096 57.469 18.214 1.00 38.53 678 SER A CA 1
ATOM 5532 C C . SER A 1 678 ? -12.774 57.219 16.846 1.00 38.53 678 SER A C 1
ATOM 5534 O O . SER A 1 678 ? -13.435 56.196 16.649 1.00 38.53 678 SER A O 1
ATOM 5536 N N . SER A 1 679 ? -12.525 58.090 15.853 1.00 36.38 679 SER A N 1
ATOM 5537 C CA . SER A 1 679 ? -13.161 58.018 14.517 1.00 36.38 679 SER A CA 1
ATOM 5538 C C . SER A 1 679 ? -12.872 56.715 13.752 1.00 36.38 679 SER A C 1
ATOM 5540 O O . SER A 1 679 ? -13.680 56.275 12.943 1.00 36.38 679 SER A O 1
ATOM 5542 N N . LYS A 1 680 ? -11.770 56.021 14.066 1.00 38.12 680 LYS A N 1
ATOM 5543 C CA . LYS A 1 680 ? -11.383 54.762 13.404 1.00 38.12 680 LYS A CA 1
ATOM 5544 C C . LYS A 1 680 ? -12.218 53.545 13.822 1.00 38.12 680 LYS A C 1
ATOM 5546 O O . LYS A 1 680 ? -12.216 52.553 13.096 1.00 38.12 680 LYS A O 1
ATOM 5551 N N . ALA A 1 681 ? -12.904 53.593 14.967 1.00 39.34 681 ALA A N 1
ATOM 5552 C CA . ALA A 1 681 ? -13.861 52.559 15.375 1.00 39.34 681 ALA A CA 1
ATOM 5553 C C . ALA A 1 681 ? -15.223 52.757 14.685 1.00 39.34 681 ALA A C 1
ATOM 5555 O O . ALA A 1 681 ? -15.881 51.788 14.299 1.00 39.34 681 ALA A O 1
ATOM 5556 N N . LEU A 1 682 ? -15.592 54.018 14.449 1.00 38.09 682 LEU A N 1
ATOM 5557 C CA . LEU A 1 682 ? -16.803 54.398 13.731 1.00 38.09 682 LEU A CA 1
ATOM 5558 C C . LEU A 1 682 ? -16.707 54.026 12.243 1.00 38.09 682 LEU A C 1
ATOM 5560 O O . LEU A 1 682 ? -17.616 53.389 11.721 1.00 38.09 682 LEU A O 1
ATOM 5564 N N . ASP A 1 683 ? -15.570 54.289 11.592 1.00 37.38 683 ASP A N 1
ATOM 5565 C CA . ASP A 1 683 ? -15.375 53.975 10.166 1.00 37.38 683 ASP A CA 1
ATOM 5566 C C . ASP A 1 683 ? -15.414 52.461 9.870 1.00 37.38 683 ASP A C 1
ATOM 5568 O O . ASP A 1 683 ? -15.958 52.029 8.852 1.00 37.38 683 ASP A O 1
ATOM 5572 N N . ARG A 1 684 ? -14.911 51.619 10.788 1.00 39.75 684 ARG A N 1
ATOM 5573 C CA . ARG A 1 684 ? -14.988 50.146 10.660 1.00 39.75 684 ARG A CA 1
ATOM 5574 C C . ARG A 1 684 ? -16.392 49.604 10.919 1.00 39.75 684 ARG A C 1
ATOM 5576 O O . ARG A 1 684 ? -16.806 48.639 10.272 1.00 39.75 684 ARG A O 1
ATOM 5583 N N . SER A 1 685 ? -17.124 50.242 11.830 1.00 38.75 685 SER A N 1
ATOM 5584 C CA . SER A 1 685 ? -18.518 49.904 12.125 1.00 38.75 685 SER A CA 1
ATOM 5585 C C . SER A 1 685 ? -19.428 50.290 10.957 1.00 38.75 685 SER A C 1
ATOM 5587 O O . SER A 1 685 ? -20.253 49.483 10.545 1.00 38.75 685 SER A O 1
ATOM 5589 N N . ILE A 1 686 ? -19.203 51.453 10.333 1.00 38.88 686 ILE A N 1
ATOM 5590 C CA . ILE A 1 686 ? -19.923 51.912 9.134 1.00 38.88 686 ILE A CA 1
ATOM 5591 C C . ILE A 1 686 ? -19.666 50.981 7.939 1.00 38.88 686 ILE A C 1
ATOM 5593 O O . ILE A 1 686 ? -20.603 50.637 7.220 1.00 38.88 686 ILE A O 1
ATOM 5597 N N . HIS A 1 687 ? -18.429 50.511 7.742 1.00 38.31 687 HIS A N 1
ATOM 5598 C CA . HIS A 1 687 ? -18.113 49.595 6.641 1.00 38.31 687 HIS A CA 1
ATOM 5599 C C . HIS A 1 687 ? -18.748 48.202 6.826 1.00 38.31 687 HIS A C 1
ATOM 5601 O O . HIS A 1 687 ? -19.260 47.618 5.870 1.00 38.31 687 HIS A O 1
ATOM 5607 N N . SER A 1 688 ? -18.800 47.706 8.068 1.00 39.78 688 SER A N 1
ATOM 5608 C CA . SER A 1 688 ? -19.421 46.415 8.413 1.00 39.78 688 SER A CA 1
ATOM 5609 C C . SER A 1 688 ? -20.958 46.473 8.385 1.00 39.78 688 SER A C 1
ATOM 5611 O O . SER A 1 688 ? -21.602 45.542 7.903 1.00 39.78 688 SER A O 1
ATOM 5613 N N . LEU A 1 689 ? -21.552 47.596 8.813 1.00 34.75 689 LEU A N 1
ATOM 5614 C CA . LEU A 1 689 ? -22.994 47.869 8.727 1.00 34.75 689 LEU A CA 1
ATOM 5615 C C . LEU A 1 689 ? -23.468 48.060 7.279 1.00 34.75 689 LEU A C 1
ATOM 5617 O O . LEU A 1 689 ? -24.550 47.593 6.931 1.00 34.75 689 LEU A O 1
ATOM 5621 N N . SER A 1 690 ? -22.653 48.680 6.420 1.00 35.66 690 SER A N 1
ATOM 5622 C CA . SER A 1 690 ? -22.952 48.844 4.989 1.00 35.66 690 SER A CA 1
ATOM 5623 C C . SER A 1 690 ? -23.091 47.491 4.274 1.00 35.66 690 SER A C 1
ATOM 5625 O O . SER A 1 690 ? -24.046 47.288 3.531 1.00 35.66 690 SER A O 1
ATOM 5627 N N . SER A 1 691 ? -22.215 46.527 4.591 1.00 39.47 691 SER A N 1
ATOM 5628 C CA . SER A 1 691 ? -22.255 45.158 4.045 1.00 39.47 691 SER A CA 1
ATOM 5629 C C . SER A 1 691 ? -23.513 44.379 4.467 1.00 39.47 691 SER A C 1
ATOM 5631 O O . SER A 1 691 ? -24.152 43.720 3.641 1.00 39.47 691 SER A O 1
ATOM 5633 N N . LEU A 1 692 ? -23.933 44.518 5.732 1.00 38.31 692 LEU A N 1
ATOM 5634 C CA . LEU A 1 692 ? -25.135 43.872 6.276 1.00 38.31 692 LEU A CA 1
ATOM 5635 C C . LEU A 1 692 ? -26.440 44.480 5.733 1.00 38.31 692 LEU A C 1
ATOM 5637 O O . LEU A 1 692 ? -27.375 43.738 5.424 1.00 38.31 692 LEU A O 1
ATOM 5641 N N . LEU A 1 693 ? -26.499 45.801 5.534 1.00 37.19 693 LEU A N 1
ATOM 5642 C CA . LEU A 1 693 ? -27.684 46.497 5.011 1.00 37.19 693 LEU A CA 1
ATOM 5643 C C . LEU A 1 693 ? -27.973 46.182 3.531 1.00 37.19 693 LEU A C 1
ATOM 5645 O O . LEU A 1 693 ? -29.136 46.189 3.123 1.00 37.19 693 LEU A O 1
ATOM 5649 N N . THR A 1 694 ? -26.963 45.806 2.738 1.00 38.78 694 THR A N 1
ATOM 5650 C CA . THR A 1 694 ? -27.150 45.329 1.353 1.00 38.78 694 THR A CA 1
ATOM 5651 C C . THR A 1 694 ? -27.885 43.985 1.237 1.00 38.78 694 THR A C 1
ATOM 5653 O O . THR A 1 694 ? -28.365 43.659 0.154 1.00 38.78 694 THR A O 1
ATOM 5656 N N . SER A 1 695 ? -28.026 43.217 2.328 1.00 40.41 695 SER A N 1
ATOM 5657 C CA . SER A 1 695 ? -28.654 41.880 2.317 1.00 40.41 695 SER A CA 1
ATOM 5658 C C . SER A 1 695 ? -30.177 41.863 2.550 1.00 40.41 695 SER A C 1
ATOM 5660 O O . SER A 1 695 ? -30.790 40.802 2.467 1.00 40.41 695 SER A O 1
ATOM 5662 N N . LYS A 1 696 ? -30.811 43.017 2.823 1.00 31.22 696 LYS A N 1
ATOM 5663 C CA . LYS A 1 696 ? -32.267 43.179 3.060 1.00 31.22 696 LYS A CA 1
ATOM 5664 C C . LYS A 1 696 ? -32.918 42.243 4.109 1.00 31.22 696 LYS A C 1
ATOM 5666 O O . LYS A 1 696 ? -34.142 42.172 4.133 1.00 31.22 696 LYS A O 1
ATOM 5671 N N . MET A 1 697 ? -32.174 41.559 4.987 1.00 37.56 697 MET A N 1
ATOM 5672 C CA . MET A 1 697 ? -32.759 40.488 5.820 1.00 37.56 697 MET A CA 1
ATOM 5673 C C . MET A 1 697 ? -32.891 40.728 7.330 1.00 37.56 697 MET A C 1
ATOM 5675 O O . MET A 1 697 ? -33.441 39.854 7.988 1.00 37.56 697 MET A O 1
ATOM 5679 N N . ILE A 1 698 ? -32.456 41.849 7.923 1.00 33.50 698 ILE A N 1
ATOM 5680 C CA . ILE A 1 698 ? -32.571 42.021 9.390 1.00 33.50 698 ILE A CA 1
ATOM 5681 C C . ILE A 1 698 ? -32.808 43.492 9.783 1.00 33.50 698 ILE A C 1
ATOM 5683 O O . ILE A 1 698 ? -32.174 44.394 9.236 1.00 33.50 698 ILE A O 1
ATOM 5687 N N . THR A 1 699 ? -33.704 43.736 10.750 1.00 27.88 699 THR A N 1
ATOM 5688 C CA . THR A 1 699 ? -33.859 45.023 11.462 1.00 27.88 699 THR A CA 1
ATOM 5689 C C . THR A 1 699 ? -33.558 44.819 12.947 1.00 27.88 699 THR A C 1
ATOM 5691 O O . THR A 1 699 ? -34.070 43.882 13.546 1.00 27.88 699 THR A O 1
ATOM 5694 N N . PHE A 1 700 ? -32.736 45.693 13.535 1.00 31.23 700 PHE A N 1
ATOM 5695 C CA . PHE A 1 700 ? -32.481 45.753 14.979 1.00 31.23 700 PHE A CA 1
ATOM 5696 C C . PHE A 1 700 ? -32.951 47.110 15.523 1.00 31.23 700 PHE A C 1
ATOM 5698 O O . PHE A 1 700 ? -32.753 48.136 14.867 1.00 31.23 700 PHE A O 1
ATOM 5705 N N . ALA A 1 701 ? -33.563 47.112 16.709 1.00 28.73 701 ALA A N 1
ATOM 5706 C CA . ALA A 1 701 ? -33.869 48.315 17.484 1.00 28.73 701 ALA A CA 1
ATOM 5707 C C . ALA A 1 701 ? -32.674 48.680 18.394 1.00 28.73 701 ALA A C 1
ATOM 5709 O O . ALA A 1 701 ? -31.976 47.772 18.844 1.00 28.73 701 ALA A O 1
ATOM 5710 N N . PRO A 1 702 ? -32.405 49.971 18.671 1.00 29.56 702 PRO A N 1
ATOM 5711 C CA . PRO A 1 702 ? -31.317 50.366 19.562 1.00 29.56 702 PRO A CA 1
ATOM 5712 C C . PRO A 1 702 ? -31.719 50.226 21.040 1.00 29.56 702 PRO A C 1
ATOM 5714 O O . PRO A 1 702 ? -32.763 50.731 21.452 1.00 29.56 702 PRO A O 1
ATOM 5717 N N . GLU A 1 703 ? -30.868 49.580 21.841 1.00 32.38 703 GLU A N 1
ATOM 5718 C CA . GLU A 1 703 ? -30.978 49.544 23.304 1.00 32.38 703 GLU A CA 1
ATOM 5719 C C . GLU A 1 703 ? -30.306 50.763 23.953 1.00 32.38 703 GLU A C 1
ATOM 5721 O O . GLU A 1 703 ? -29.205 51.174 23.581 1.00 32.38 703 GLU A O 1
ATOM 5726 N N . ASN A 1 704 ? -30.989 51.310 24.960 1.00 30.09 704 ASN A N 1
ATOM 5727 C CA . ASN A 1 704 ? -30.476 52.289 25.910 1.00 30.09 704 ASN A CA 1
ATOM 5728 C C . ASN A 1 704 ? -29.893 51.543 27.118 1.00 30.09 704 ASN A C 1
ATOM 5730 O O . ASN A 1 704 ? -30.607 50.749 27.730 1.00 30.09 704 ASN A O 1
ATOM 5734 N N . HIS A 1 705 ? -28.667 51.864 27.531 1.00 30.11 705 HIS A N 1
ATOM 5735 C CA . HIS A 1 705 ? -28.164 51.502 28.855 1.00 30.11 705 HIS A CA 1
ATOM 5736 C C . HIS A 1 705 ? -27.634 52.733 29.596 1.00 30.11 705 HIS A C 1
ATOM 5738 O O . HIS A 1 705 ? -26.860 53.520 29.059 1.00 30.11 705 HIS A O 1
ATOM 5744 N N . ILE A 1 706 ? -28.107 52.873 30.835 1.00 27.97 706 ILE A N 1
ATOM 5745 C CA . ILE A 1 706 ? -27.644 53.793 31.876 1.00 27.97 706 ILE A CA 1
ATOM 5746 C C . ILE A 1 706 ? -26.490 53.094 32.611 1.00 27.97 706 ILE A C 1
ATOM 5748 O O . ILE A 1 706 ? -26.644 51.940 33.019 1.00 27.97 706 ILE A O 1
ATOM 5752 N N . GLU A 1 707 ? -25.354 53.771 32.773 1.00 30.59 707 GLU A N 1
ATOM 5753 C CA . GLU A 1 707 ? -24.282 53.363 33.688 1.00 30.59 707 GLU A CA 1
ATOM 5754 C C . GLU A 1 707 ? -24.621 53.821 35.110 1.00 30.59 707 GLU A C 1
ATOM 5756 O O . GLU A 1 707 ? -24.853 55.007 35.312 1.00 30.59 707 GLU A O 1
ATOM 5761 N N . GLU A 1 708 ? -24.606 52.912 36.090 1.00 28.69 708 GLU A N 1
ATOM 5762 C CA . GLU A 1 708 ? -24.331 53.246 37.495 1.00 28.69 708 GLU A CA 1
ATOM 5763 C C . GLU A 1 708 ? -23.997 51.982 38.319 1.00 28.69 708 GLU A C 1
ATOM 5765 O O . GLU A 1 708 ? -24.733 50.993 38.292 1.00 28.69 708 GLU A O 1
ATOM 5770 N N . GLY A 1 709 ? -22.888 52.043 39.073 1.00 30.06 709 GLY A N 1
ATOM 5771 C CA . GLY A 1 709 ? -22.553 51.135 40.181 1.00 30.06 709 GLY A CA 1
ATOM 5772 C C . GLY A 1 709 ? -21.317 50.245 39.978 1.00 30.06 709 GLY A C 1
ATOM 5773 O O . GLY A 1 709 ? -21.426 49.138 39.458 1.00 30.06 709 GLY A O 1
ATOM 5774 N N . THR A 1 710 ? -20.155 50.697 40.458 1.00 30.08 710 THR A N 1
ATOM 5775 C CA . THR A 1 710 ? -18.928 49.898 40.637 1.00 30.08 710 THR A CA 1
ATOM 5776 C C . THR A 1 710 ? -19.001 49.056 41.922 1.00 30.08 710 THR A C 1
ATOM 5778 O O . THR A 1 710 ? -19.467 49.539 42.954 1.00 30.08 710 THR A O 1
ATOM 5781 N N . SER A 1 711 ? -18.538 47.799 41.880 1.00 35.44 711 SER A N 1
ATOM 5782 C CA . SER A 1 711 ? -18.390 46.918 43.055 1.00 35.44 711 SER A CA 1
ATOM 5783 C C . SER A 1 711 ? -16.916 46.685 43.406 1.00 35.44 711 SER A C 1
ATOM 5785 O O . SER A 1 711 ? -16.079 46.619 42.511 1.00 35.44 711 SER A O 1
ATOM 5787 N N . GLU A 1 712 ? -16.628 46.494 44.696 1.00 31.91 712 GLU A N 1
ATOM 5788 C CA . GLU A 1 712 ? -15.305 46.396 45.358 1.00 31.91 712 GLU A CA 1
ATOM 5789 C C . GLU A 1 712 ? -14.309 45.326 44.836 1.00 31.91 712 GLU A C 1
ATOM 5791 O O . GLU A 1 712 ? -13.214 45.200 45.378 1.00 31.91 712 GLU A O 1
ATOM 5796 N N . GLU A 1 713 ? -14.609 44.565 43.779 1.00 35.00 713 GLU A N 1
ATOM 5797 C CA . GLU A 1 713 ? -13.676 43.564 43.222 1.00 35.00 713 GLU A CA 1
ATOM 5798 C C . GLU A 1 713 ? -12.677 44.138 42.191 1.00 35.00 713 GLU A C 1
ATOM 5800 O O . GLU A 1 713 ? -11.644 43.516 41.933 1.00 35.00 713 GLU A O 1
ATOM 5805 N N . ASP A 1 714 ? -12.901 45.353 41.675 1.00 35.91 714 ASP A N 1
ATOM 5806 C CA . ASP A 1 714 ? -12.013 45.992 40.684 1.00 35.91 714 ASP A CA 1
ATOM 5807 C C . ASP A 1 714 ? -10.768 46.681 41.292 1.00 35.91 714 ASP A C 1
ATOM 5809 O O . ASP A 1 714 ? -9.857 47.091 40.568 1.00 35.91 714 ASP A O 1
ATOM 5813 N N . GLU A 1 715 ? -10.655 46.760 42.624 1.00 34.72 715 GLU A N 1
ATOM 5814 C CA . GLU A 1 715 ? -9.530 47.430 43.303 1.00 34.72 715 GLU A CA 1
ATOM 5815 C C . GLU A 1 715 ? -8.309 46.511 43.535 1.00 34.72 715 GLU A C 1
ATOM 5817 O O . GLU A 1 715 ? -7.205 46.979 43.815 1.00 34.72 715 GLU A O 1
ATOM 5822 N N . ILE A 1 716 ? -8.450 45.192 43.345 1.00 35.31 716 ILE A N 1
ATOM 5823 C CA . ILE A 1 716 ? -7.361 44.224 43.594 1.00 35.31 716 ILE A CA 1
ATOM 5824 C C . ILE A 1 716 ? -6.553 43.899 42.323 1.00 35.31 716 ILE A C 1
ATOM 5826 O O . ILE A 1 716 ? -5.399 43.480 42.413 1.00 35.31 716 ILE A O 1
ATOM 5830 N N . ILE A 1 717 ? -7.087 44.163 41.126 1.00 32.94 717 ILE A N 1
ATOM 5831 C CA . ILE A 1 717 ? -6.386 43.884 39.856 1.00 32.94 717 ILE A CA 1
ATOM 5832 C C . ILE A 1 717 ? -5.498 45.061 39.400 1.00 32.94 717 ILE A C 1
ATOM 5834 O O . ILE A 1 717 ? -4.529 44.850 38.670 1.00 32.94 717 ILE A O 1
ATOM 5838 N N . ASN A 1 718 ? -5.716 46.280 39.906 1.00 31.50 718 ASN A N 1
ATOM 5839 C CA . ASN A 1 718 ? -4.930 47.461 39.515 1.00 31.50 718 ASN A CA 1
ATOM 5840 C C . ASN A 1 718 ? -3.616 47.681 40.292 1.00 31.50 718 ASN A C 1
ATOM 5842 O O . ASN A 1 718 ? -2.859 48.590 39.955 1.00 31.50 718 ASN A O 1
ATOM 5846 N N . THR A 1 719 ? -3.271 46.824 41.259 1.00 31.55 719 THR A N 1
ATOM 5847 C CA . THR A 1 719 ? -2.060 47.008 42.094 1.00 31.55 719 THR A CA 1
ATOM 5848 C C . THR A 1 719 ? -0.881 46.105 41.688 1.00 31.55 719 THR A C 1
ATOM 5850 O O . THR A 1 719 ? 0.179 46.158 42.304 1.00 31.55 719 THR A O 1
ATOM 5853 N N . CYS A 1 720 ? -0.994 45.318 40.608 1.00 30.48 720 CYS A N 1
ATOM 5854 C CA . CYS A 1 720 ? 0.115 44.490 40.093 1.00 30.48 720 CYS A CA 1
ATOM 5855 C C . CYS A 1 720 ? 0.662 44.899 38.711 1.00 30.48 720 CYS A C 1
ATOM 5857 O O . CYS A 1 720 ? 1.451 44.154 38.138 1.00 30.48 720 CYS A O 1
ATOM 5859 N N . SER A 1 721 ? 0.327 46.094 38.211 1.00 31.98 721 SER A N 1
ATOM 5860 C CA . SER A 1 721 ? 0.896 46.653 36.965 1.00 31.98 721 SER A CA 1
ATOM 5861 C C . SER A 1 721 ? 1.647 47.977 37.173 1.00 31.98 721 SER A C 1
ATOM 5863 O O . SER A 1 721 ? 1.753 48.789 36.258 1.00 31.98 721 SER A O 1
ATOM 5865 N N . ILE A 1 722 ? 2.200 48.182 38.374 1.00 37.31 722 ILE A N 1
ATOM 5866 C CA . ILE A 1 722 ? 3.293 49.133 38.626 1.00 37.31 722 ILE A CA 1
ATOM 5867 C C . ILE A 1 722 ? 4.408 48.381 39.370 1.00 37.31 722 ILE A C 1
ATOM 5869 O O . ILE A 1 722 ? 4.609 48.547 40.571 1.00 37.31 722 ILE A O 1
ATOM 5873 N N . MET A 1 723 ? 5.088 47.501 38.631 1.00 31.36 723 MET A N 1
ATOM 5874 C CA . MET A 1 723 ? 6.491 47.114 38.818 1.00 31.36 723 MET A CA 1
ATOM 5875 C C . MET A 1 723 ? 7.051 46.578 37.505 1.00 31.36 723 MET A C 1
ATOM 5877 O O . MET A 1 723 ? 6.420 45.658 36.938 1.00 31.36 723 MET A O 1
#

Radius of gyration: 41.02 Å; chains: 1; bounding box: 84×94×103 Å

Foldseek 3Di:
DDPDDLVVVLVVLLVVCVVVVVVVVSVVSVPDDSVCNVVPPDPVSVVVVVVVVLVVLVVCVVPPVPVVVVVVVCCLVVVPDPPPPLPDANPLVSVVVVLVPPVPVVVVSCVVVQVVNLVSCLLVVVVVSNVVVCVSCVVCNLVSCPTPQNVSLVSCLVVVVVVVVVVVCVSCVVCLAVNCPGPLRNNLLSCLLVQVQVSNVVSCVSYVVLSSCPTPQRSSLLSNQQPHVPNNVVNCVVPVVCLLSSCPTPNNVSLLRHDLVVVVVSLVSCPVPVVSSLSNLLVNLLNCQLVQVVVSVVSCCVPPVVSNLVSLQDPSSVVSNLRGDPVNVVVCCVPPVVSPCVNPVLLCVCLVSQVVRDVDVVSNVVSCVVCVVSVVPPCVLVLLVVLLVQQLVQDDLVDDLVSLLVSLVVCVVVCSPPDPSCLLVSLLSNLVVLLVDPPDDLSSSLSSVSSNVSNLVVCPVVCVVVVVVDDPPPDPLPSVVSVQVSVVVNVCSVPVVAAEQEAAQPDPCNLVSLLVVLVVCVVVQKHWYWYDYSNDPFTWIWIWGHDPQETEIEIPGLDPCPPPDDCVVRVCVSVVVSVVSSCVSNVHPYYHYHYDDDDDDPPPDDSVSSVSVVVVVVVVCVVVVNPDQWDWDWDPPDPPDTDTDTDGDVVVVVPVCVVDDDDDDDDDDDDDDDDDDDVVVVVVVVVVVVVVVVVVDDDDDDDDDDDDDDDPPVPPVPPPPPD

Sequence (723 aa):
MFTINSKNIKESLFNVLLRNENIQAAEELKNAHPEEFAAVFSESIQTIMLRISLAMTRWCFKEFPAQCREISAHLPQFISNEYFDERWYLPSEVLHFWLQQNPESIVDLLRMEQYAIIFKAARYGKFQLVDEYLQMLPSYAAEILTSQNQKIFQRIAYSDQFHLIEQWLRAYPEIAPMVLAHDNFYIVRRTAANGHLELLQYMLSFVDAKQAVAAKDYDLFFCVVCEHPAICRFLLDFAADQVQAMVCSQNFKAFQICSEELLLIMCGILESNPEALQQSVTTVVIEAVRCSELDKLKIVKEHYSEAVRVAMNSKELSCALDSTKIEVWVWLTFYYQPEIKALFPDGMSVLYQTLKFHKEIRKAEFLKEHYNDVLSKSGIHRITSRLLQFLMTHLNEQSDFKTVRQIAEQAIGEGLVKSVDEKEYWLHSSLMELCQLKDMTIKTKTLLLQAIEVIMLSRRVSNLGKLNIFSRKLSANTNHIWLMNGVRLLLSQLYPSLTIVFLLADQNDLLQEIEYISQTLKESGAIWAVVGYSNRYHLSLLRLQLNKNELEIQVLDSLGAVPASGEDLYYSRVLVKLINTLKHNINLDSFNVVTCPQVRQKDGRSCFSFVLHDLETAEYYLSQGISHFFSMEAEVWDDHKLLFKSTFLPEFYSISQIAYPGAKLESRLSIERDHYGSSKALDRSIHSLSSLLTSKMITFAPENHIEEGTSEEDEIINTCSIM

pLDDT: mean 71.02, std 20.68, range [23.28, 97.69]